Protein AF-0000000076895749 (afdb_homodimer)

Radius of gyration: 25.22 Å; Cα contacts (8 Å, |Δi|>4): 724; chains: 2; bounding box: 83×53×66 Å

Foldseek 3Di:
DDDANAFEEEAEDAFQADDDPCSLVRLLVVLVCQQVPDADDPPPDDQDDGGQVSGAKYKYWYQSHWFFPDDLVVLVVCVVVVVQVVRCVRTSVVVVCVVCPSNNQKDFDDDDDFFFDFPDAPDPHHDDPDPPVPDDRGHNRTGMIMGHPFKDWDDKAWDPDRRHRGTHIDTDIDGDDDHPPVVVCCVVVVVVVPPVDDPPVPPD/DDDANAFEEEAEDAFQADDDPCSLVRLLVVLVCQQVPDADDPPPDDQDDGGQVSGAKYKYWYQSHWFFPDDLVVLVVCVVVVVQVVRCVRTSVVVVCVVCPSQNQKDFDDDDDFFFDAPDAPDPHHDDPDPPVPDDRGHNRTGMIMGHPFKAWDDKAWDPDRRHRGTHIDTDIDGDDDHPPVVVCCVVVVVVVVPVPDDPVPPD

pLDDT: mean 81.46, std 21.85, range [18.73, 98.38]

Solvent-accessible surface area (backbone atoms only — not comparable to full-atom values): 23006 Å² total; per-residue (Å²): 58,35,47,69,78,32,36,34,36,79,45,74,52,73,41,54,68,70,84,54,89,59,32,66,58,48,28,54,48,50,54,49,46,52,54,69,66,44,70,73,46,83,68,79,54,91,88,58,50,38,37,60,84,58,30,55,35,34,39,41,34,38,42,52,39,38,46,46,78,61,52,63,64,57,49,49,52,34,57,75,67,64,38,56,66,68,52,51,73,33,25,45,54,61,52,46,42,70,70,41,61,97,33,50,76,49,45,64,73,77,81,83,61,76,61,26,25,41,31,29,69,73,41,96,43,65,52,70,90,50,58,78,90,69,57,59,69,61,17,60,21,52,47,62,35,37,34,57,77,62,65,40,80,76,45,62,45,67,43,95,50,37,86,39,41,45,33,51,62,47,68,35,38,44,36,75,65,57,70,82,58,61,68,55,52,48,48,53,50,46,51,58,58,52,73,70,60,73,62,72,65,55,80,104,58,34,46,69,78,32,37,36,38,78,45,74,50,72,42,53,67,71,84,54,89,61,33,66,59,47,28,52,48,50,53,50,48,53,54,68,67,43,70,74,45,84,67,78,53,91,87,58,50,40,37,59,83,58,30,54,33,34,39,40,33,37,41,52,39,38,46,47,77,60,53,65,67,57,48,49,51,33,58,75,67,63,37,55,66,68,52,51,72,34,24,44,56,60,52,46,43,71,69,41,62,96,33,50,76,49,44,65,73,77,83,83,62,76,62,24,27,41,31,29,69,73,42,94,43,64,51,71,90,49,58,78,90,69,58,60,67,61,17,59,21,52,47,63,36,38,34,58,76,62,66,41,79,76,45,65,46,67,46,94,50,39,86,40,42,45,33,52,63,46,67,33,38,44,38,74,65,56,70,82,56,62,66,54,50,46,49,52,47,49,52,55,60,53,75,71,60,70,68,74,69,58,78,109

Nearest PDB structures (foldseek):
  7a0v-assembly1_E  TM=8.631E-01  e=3.212E-17  Homo sapiens
  7a17-assembly2_C  TM=8.693E-01  e=4.728E-17  Homo sapiens
  7a0v-assembly1_A  TM=8.551E-01  e=4.156E-17  Homo sapiens
  3nr8-assembly2_A  TM=8.646E-01  e=1.061E-14  Homo sapiens
  2xsw-assembly1_A  TM=8.739E-01  e=6.042E-14  Homo sapiens

Organism: Aegilops tauschii subsp. strangulata (NCBI:txid200361)

Structure (mmCIF, N/CA/C/O backbone):
data_AF-0000000076895749-model_v1
#
loop_
_entity.id
_entity.type
_entity.pdbx_description
1 polymer 'Inositol polyphosphate-related phosphatase domain-containing protein'
#
loop_
_atom_site.group_PDB
_atom_site.id
_atom_site.type_symbol
_atom_site.label_atom_id
_atom_site.label_alt_id
_atom_site.label_comp_id
_atom_site.label_asym_id
_atom_site.label_entity_id
_atom_site.label_seq_id
_atom_site.pdbx_PDB_ins_code
_atom_site.Cartn_x
_atom_site.Cartn_y
_atom_site.Cartn_z
_atom_site.occupancy
_atom_site.B_iso_or_equiv
_atom_site.auth_seq_id
_atom_site.auth_comp_id
_atom_site.auth_asym_id
_atom_site.auth_atom_id
_atom_site.pdbx_PDB_model_num
ATOM 1 N N . MET A 1 1 ? -11.359 1.984 9.148 1 59.28 1 MET A N 1
ATOM 2 C CA . MET A 1 1 ? -12.523 2.469 8.414 1 59.28 1 MET A CA 1
ATOM 3 C C . MET A 1 1 ? -13.789 1.749 8.867 1 59.28 1 MET A C 1
ATOM 5 O O . MET A 1 1 ? -13.773 0.541 9.109 1 59.28 1 MET A O 1
ATOM 9 N N . SER A 1 2 ? -14.836 2.488 9.211 1 58.91 2 SER A N 1
ATOM 10 C CA . SER A 1 2 ? -16.125 1.858 9.508 1 58.91 2 SER A CA 1
ATOM 11 C C . SER A 1 2 ? -17.125 2.1 8.391 1 58.91 2 SER A C 1
ATOM 13 O O . SER A 1 2 ? -17.312 3.234 7.945 1 58.91 2 SER A O 1
ATOM 15 N N . ILE A 1 3 ? -17.594 1.062 7.711 1 56.84 3 ILE A N 1
ATOM 16 C CA . ILE A 1 3 ? -18.688 1.093 6.762 1 56.84 3 ILE A CA 1
ATOM 17 C C . ILE A 1 3 ? -19.984 0.628 7.445 1 56.84 3 ILE A C 1
ATOM 19 O O . ILE A 1 3 ? -20.109 -0.549 7.785 1 56.84 3 ILE A O 1
ATOM 23 N N . TYR A 1 4 ? -20.828 1.596 7.68 1 63.53 4 TYR A N 1
ATOM 24 C CA . TYR A 1 4 ? -21.938 1.378 8.602 1 63.53 4 TYR A CA 1
ATOM 25 C C . TYR A 1 4 ? -21.422 0.914 9.961 1 63.53 4 TYR A C 1
ATOM 27 O O . TYR A 1 4 ? -20.688 1.634 10.633 1 63.53 4 TYR A O 1
ATOM 35 N N . GLN A 1 5 ? -21.828 -0.296 10.406 1 66.31 5 GLN A N 1
ATOM 36 C CA . GLN A 1 5 ? -21.422 -0.773 11.727 1 66.31 5 GLN A CA 1
ATOM 37 C C . GLN A 1 5 ? -20.344 -1.851 11.617 1 66.31 5 GLN A C 1
ATOM 39 O O . GLN A 1 5 ? -20.031 -2.516 12.609 1 66.31 5 GLN A O 1
ATOM 44 N N . THR A 1 6 ? -19.828 -1.848 10.344 1 76.88 6 THR A N 1
ATOM 45 C CA . THR A 1 6 ? -18.844 -2.9 10.172 1 76.88 6 THR A CA 1
ATOM 46 C C . THR A 1 6 ? -17.438 -2.303 10.016 1 76.88 6 THR A C 1
ATOM 48 O O . THR A 1 6 ? -17.172 -1.606 9.039 1 76.88 6 THR A O 1
ATOM 51 N N . PRO A 1 7 ? -16.516 -2.531 10.938 1 84.5 7 PRO A N 1
ATOM 52 C CA . PRO A 1 7 ? -15.18 -1.954 10.859 1 84.5 7 PRO A CA 1
ATOM 53 C C . PRO A 1 7 ? -14.273 -2.689 9.867 1 84.5 7 PRO A C 1
ATOM 55 O O . PRO A 1 7 ? -14.148 -3.914 9.938 1 84.5 7 PRO A O 1
ATOM 58 N N . PHE A 1 8 ? -13.703 -1.948 8.914 1 87.31 8 PHE A N 1
ATOM 59 C CA . PHE A 1 8 ? -12.734 -2.449 7.945 1 87.31 8 PHE A CA 1
ATOM 60 C C . PHE A 1 8 ? -11.344 -1.884 8.219 1 87.31 8 PHE A C 1
ATOM 62 O O . PHE A 1 8 ? -11.211 -0.749 8.68 1 87.31 8 PHE A O 1
ATOM 69 N N . CYS A 1 9 ? -10.352 -2.67 7.996 1 91.44 9 CYS A N 1
ATOM 70 C CA . CYS A 1 9 ? -8.969 -2.197 8.086 1 91.44 9 CYS A CA 1
ATOM 71 C C . CYS A 1 9 ? -8.195 -2.549 6.82 1 91.44 9 CYS A C 1
ATOM 73 O O . CYS A 1 9 ? -8.234 -3.689 6.359 1 91.44 9 CYS A O 1
ATOM 75 N N . PHE A 1 10 ? -7.625 -1.632 6.184 1 91.56 10 PHE A N 1
ATOM 76 C CA . PHE A 1 10 ? -6.754 -1.826 5.031 1 91.56 10 PHE A CA 1
ATOM 77 C C . PHE A 1 10 ? -5.309 -1.497 5.383 1 91.56 10 PHE A C 1
ATOM 79 O O . PHE A 1 10 ? -5.008 -0.385 5.82 1 91.56 10 PHE A O 1
ATOM 86 N N . VAL A 1 11 ? -4.516 -2.441 5.262 1 92.94 11 VAL A N 1
ATOM 87 C CA . VAL A 1 11 ? -3.111 -2.281 5.621 1 92.94 11 VAL A CA 1
ATOM 88 C C . VAL A 1 11 ? -2.242 -2.379 4.371 1 92.94 11 VAL A C 1
ATOM 90 O O . VAL A 1 11 ? -2.375 -3.324 3.586 1 92.94 11 VAL A O 1
ATOM 93 N N . CYS A 1 12 ? -1.462 -1.449 4.133 1 91.19 12 CYS A N 1
ATOM 94 C CA . CYS A 1 12 ? -0.469 -1.481 3.064 1 91.19 12 CYS A CA 1
ATOM 95 C C . CYS A 1 12 ? 0.944 -1.419 3.631 1 91.19 12 CYS A C 1
ATOM 97 O O . CYS A 1 12 ? 1.24 -0.578 4.48 1 91.19 12 CYS A O 1
ATOM 99 N N . CYS A 1 13 ? 1.749 -2.303 3.129 1 90.06 13 CYS A N 1
ATOM 100 C CA . CYS A 1 13 ? 3.098 -2.266 3.684 1 90.06 13 CYS A CA 1
ATOM 101 C C . CYS A 1 13 ? 4.129 -2.686 2.643 1 90.06 13 CYS A C 1
ATOM 103 O O . CYS A 1 13 ? 3.768 -3.193 1.578 1 90.06 13 CYS A O 1
ATOM 105 N N . HIS A 1 14 ? 5.262 -2.33 2.893 1 89.44 14 HIS A N 1
ATOM 106 C CA . HIS A 1 14 ? 6.477 -2.791 2.23 1 89.44 14 HIS A CA 1
ATOM 107 C C . HIS A 1 14 ? 7.414 -3.475 3.219 1 89.44 14 HIS A C 1
ATOM 109 O O . HIS A 1 14 ? 8.016 -2.814 4.07 1 89.44 14 HIS A O 1
ATOM 115 N N . LEU A 1 15 ? 7.543 -4.73 3.102 1 93.25 15 LEU A N 1
ATOM 116 C CA . LEU A 1 15 ? 8.328 -5.473 4.082 1 93.25 15 LEU A CA 1
ATOM 117 C C . LEU A 1 15 ? 9.789 -5.559 3.652 1 93.25 15 LEU A C 1
ATOM 119 O O . LEU A 1 15 ? 10.141 -5.145 2.545 1 93.25 15 LEU A O 1
ATOM 123 N N . THR A 1 16 ? 10.516 -6.039 4.5 1 91.25 16 THR A N 1
ATOM 124 C CA . THR A 1 16 ? 11.961 -6.156 4.293 1 91.25 16 THR A CA 1
ATOM 125 C C . THR A 1 16 ? 12.258 -6.824 2.953 1 91.25 16 THR A C 1
ATOM 127 O O . THR A 1 16 ? 11.695 -7.875 2.639 1 91.25 16 THR A O 1
ATOM 130 N N . SER A 1 17 ? 13.078 -6.223 2.23 1 90.94 17 SER A N 1
ATOM 131 C CA . SER A 1 17 ? 13.461 -6.742 0.922 1 90.94 17 SER A CA 1
ATOM 132 C C . SER A 1 17 ? 14.75 -7.551 1.005 1 90.94 17 SER A C 1
ATOM 134 O O . SER A 1 17 ? 15.383 -7.621 2.062 1 90.94 17 SER A O 1
ATOM 136 N N . GLY A 1 18 ? 15.031 -8.188 -0.154 1 90 18 GLY A N 1
ATOM 137 C CA . GLY A 1 18 ? 16.281 -8.914 -0.255 1 90 18 GLY A CA 1
ATOM 138 C C . GLY A 1 18 ? 16.125 -10.414 -0.116 1 90 18 GLY A C 1
ATOM 139 O O . GLY A 1 18 ? 15.047 -10.898 0.245 1 90 18 GLY A O 1
ATOM 140 N N . GLU A 1 19 ? 17.219 -11.133 -0.396 1 91.69 19 GLU A N 1
ATOM 141 C CA . GLU A 1 19 ? 17.156 -12.586 -0.442 1 91.69 19 GLU A CA 1
ATOM 142 C C . GLU A 1 19 ? 18.156 -13.211 0.534 1 91.69 19 GLU A C 1
ATOM 144 O O . GLU A 1 19 ? 18.359 -14.422 0.523 1 91.69 19 GLU A O 1
ATOM 149 N N . LYS A 1 20 ? 18.719 -12.359 1.329 1 90.5 20 LYS A N 1
ATOM 150 C CA . LYS A 1 20 ? 19.703 -12.867 2.279 1 90.5 20 LYS A CA 1
ATOM 151 C C . LYS A 1 20 ? 19.047 -13.75 3.34 1 90.5 20 LYS A C 1
ATOM 153 O O . LYS A 1 20 ? 17.844 -13.633 3.592 1 90.5 20 LYS A O 1
ATOM 158 N N . ASP A 1 21 ? 20 -14.469 3.93 1 89.44 21 ASP A N 1
ATOM 159 C CA . ASP A 1 21 ? 19.531 -15.305 5.035 1 89.44 21 ASP A CA 1
ATOM 160 C C . ASP A 1 21 ? 18.953 -14.453 6.164 1 89.44 21 ASP A C 1
ATOM 162 O O . ASP A 1 21 ? 19.516 -13.406 6.504 1 89.44 21 ASP A O 1
ATOM 166 N N . GLY A 1 22 ? 17.906 -14.805 6.676 1 93.88 22 GLY A N 1
ATOM 167 C CA . GLY A 1 22 ? 17.312 -14.07 7.781 1 93.88 22 GLY A CA 1
ATOM 168 C C . GLY A 1 22 ? 16.219 -13.109 7.344 1 93.88 22 GLY A C 1
ATOM 169 O O . GLY A 1 22 ? 15.43 -12.641 8.164 1 93.88 22 GLY A O 1
ATOM 170 N N . ASN A 1 23 ? 16.281 -12.797 6.082 1 95.06 23 ASN A N 1
ATOM 171 C CA . ASN A 1 23 ? 15.289 -11.844 5.609 1 95.06 23 ASN A CA 1
ATOM 172 C C . ASN A 1 23 ? 13.867 -12.359 5.812 1 95.06 23 ASN A C 1
ATOM 174 O O . ASN A 1 23 ? 12.945 -11.578 6.07 1 95.06 23 ASN A O 1
ATOM 178 N N . LEU A 1 24 ? 13.703 -13.648 5.684 1 95.81 24 LEU A N 1
ATOM 179 C CA . LEU A 1 24 ? 12.398 -14.234 5.945 1 95.81 24 LEU A CA 1
ATOM 180 C C . LEU A 1 24 ? 11.953 -13.953 7.375 1 95.81 24 LEU A C 1
ATOM 182 O O . LEU A 1 24 ? 10.82 -13.523 7.605 1 95.81 24 LEU A O 1
ATOM 186 N N . THR A 1 25 ? 12.844 -14.164 8.258 1 95.62 25 THR A N 1
ATOM 187 C CA . THR A 1 25 ? 12.547 -13.922 9.664 1 95.62 25 THR A CA 1
ATOM 188 C C . THR A 1 25 ? 12.234 -12.445 9.906 1 95.62 25 THR A C 1
ATOM 190 O O . THR A 1 25 ? 11.32 -12.117 10.664 1 95.62 25 THR A O 1
ATOM 193 N N . LYS A 1 26 ? 12.984 -11.633 9.273 1 94.62 26 LYS A N 1
ATOM 194 C CA . LYS A 1 26 ? 12.758 -10.203 9.406 1 94.62 26 LYS A CA 1
ATOM 195 C C . LYS A 1 26 ? 11.398 -9.797 8.836 1 94.62 26 LYS A C 1
ATOM 197 O O . LYS A 1 26 ? 10.703 -8.969 9.422 1 94.62 26 LYS A O 1
ATOM 202 N N . ARG A 1 27 ? 11.039 -10.352 7.758 1 95.06 27 ARG A N 1
ATOM 203 C CA . ARG A 1 27 ? 9.727 -10.086 7.164 1 95.06 27 ARG A CA 1
ATOM 204 C C . ARG A 1 27 ? 8.602 -10.484 8.117 1 95.06 27 ARG A C 1
ATOM 206 O O . ARG A 1 27 ? 7.648 -9.734 8.305 1 95.06 27 ARG A O 1
ATOM 213 N N . ASN A 1 28 ? 8.758 -11.664 8.68 1 95.69 28 ASN A N 1
ATOM 214 C CA . ASN A 1 28 ? 7.766 -12.109 9.656 1 95.69 28 ASN A CA 1
ATOM 215 C C . ASN A 1 28 ? 7.719 -11.18 10.867 1 95.69 28 ASN A C 1
ATOM 217 O O . ASN A 1 28 ? 6.645 -10.867 11.375 1 95.69 28 ASN A O 1
ATOM 221 N N . ALA A 1 29 ? 8.852 -10.75 11.258 1 94.19 29 ALA A N 1
ATOM 222 C CA . ALA A 1 29 ? 8.93 -9.828 12.391 1 94.19 29 ALA A CA 1
ATOM 223 C C . ALA A 1 29 ? 8.266 -8.492 12.055 1 94.19 29 ALA A C 1
ATOM 225 O O . ALA A 1 29 ? 7.602 -7.895 12.898 1 94.19 29 ALA A O 1
ATOM 226 N N . ASP A 1 30 ? 8.523 -8.055 10.867 1 92.75 30 ASP A N 1
ATOM 227 C CA . ASP A 1 30 ? 7.863 -6.836 10.414 1 92.75 30 ASP A CA 1
ATOM 228 C C . ASP A 1 30 ? 6.348 -6.957 10.539 1 92.75 30 ASP A C 1
ATOM 230 O O . ASP A 1 30 ? 5.684 -6.055 11.047 1 92.75 30 ASP A O 1
ATOM 234 N N . VAL A 1 31 ? 5.82 -8.047 10.086 1 94.19 31 VAL A N 1
ATOM 235 C CA . VAL A 1 31 ? 4.383 -8.289 10.109 1 94.19 31 VAL A CA 1
ATOM 236 C C . VAL A 1 31 ? 3.881 -8.258 11.555 1 94.19 31 VAL A C 1
ATOM 238 O O . VAL A 1 31 ? 2.9 -7.574 11.859 1 94.19 31 VAL A O 1
ATOM 241 N N . GLU A 1 32 ? 4.543 -8.906 12.383 1 93.56 32 GLU A N 1
ATOM 242 C CA . GLU A 1 32 ? 4.145 -8.984 13.781 1 93.56 32 GLU A CA 1
ATOM 243 C C . GLU A 1 32 ? 4.176 -7.609 14.438 1 93.56 32 GLU A C 1
ATOM 245 O O . GLU A 1 32 ? 3.285 -7.273 15.227 1 93.56 32 GLU A O 1
ATOM 250 N N . GLU A 1 33 ? 5.199 -6.926 14.117 1 90.31 33 GLU A N 1
ATOM 251 C CA . GLU A 1 33 ? 5.332 -5.594 14.695 1 90.31 33 GLU A CA 1
ATOM 252 C C . GLU A 1 33 ? 4.207 -4.676 14.227 1 90.31 33 GLU A C 1
ATOM 254 O O . GLU A 1 33 ? 3.646 -3.912 15.016 1 90.31 33 GLU A O 1
ATOM 259 N N . ILE A 1 34 ? 3.908 -4.719 13.016 1 90.56 34 ILE A N 1
ATOM 260 C CA . ILE A 1 34 ? 2.828 -3.906 12.461 1 90.56 34 ILE A CA 1
ATOM 261 C C . ILE A 1 34 ? 1.51 -4.266 13.148 1 90.56 34 ILE A C 1
ATOM 263 O O . ILE A 1 34 ? 0.757 -3.385 13.562 1 90.56 34 ILE A O 1
ATOM 267 N N . LEU A 1 35 ? 1.277 -5.492 13.312 1 90.5 35 LEU A N 1
ATOM 268 C CA . LEU A 1 35 ? 0.045 -5.961 13.93 1 90.5 35 LEU A CA 1
ATOM 269 C C . LEU A 1 35 ? -0.03 -5.523 15.391 1 90.5 35 LEU A C 1
ATOM 271 O O . LEU A 1 35 ? -1.1 -5.145 15.875 1 90.5 35 LEU A O 1
ATOM 275 N N . ARG A 1 36 ? 1.031 -5.504 15.984 1 87.62 36 ARG A N 1
ATOM 276 C CA . ARG A 1 36 ? 1.069 -5.254 17.422 1 87.62 36 ARG A CA 1
ATOM 277 C C . ARG A 1 36 ? 1.073 -3.76 17.719 1 87.62 36 ARG A C 1
ATOM 279 O O . ARG A 1 36 ? 0.421 -3.307 18.672 1 87.62 36 ARG A O 1
ATOM 286 N N . ARG A 1 37 ? 1.758 -2.957 16.922 1 85.06 37 ARG A N 1
ATOM 287 C CA . ARG A 1 37 ? 2.078 -1.592 17.328 1 85.06 37 ARG A CA 1
ATOM 288 C C . ARG A 1 37 ? 1.14 -0.589 16.672 1 85.06 37 ARG A C 1
ATOM 290 O O . ARG A 1 37 ? 1.079 0.573 17.078 1 85.06 37 ARG A O 1
ATOM 297 N N . THR A 1 38 ? 0.469 -0.967 15.758 1 82.62 38 THR A N 1
ATOM 298 C CA . THR A 1 38 ? -0.428 -0.019 15.109 1 82.62 38 THR A CA 1
ATOM 299 C C . THR A 1 38 ? -1.65 0.257 15.977 1 82.62 38 THR A C 1
ATOM 301 O O . THR A 1 38 ? -2.369 -0.669 16.359 1 82.62 38 THR A O 1
ATOM 304 N N . ILE A 1 39 ? -1.792 1.596 16.266 1 79.5 39 ILE A N 1
ATOM 305 C CA . ILE A 1 39 ? -2.934 2.033 17.062 1 79.5 39 ILE A CA 1
ATOM 306 C C . ILE A 1 39 ? -3.707 3.111 16.297 1 79.5 39 ILE A C 1
ATOM 308 O O . ILE A 1 39 ? -3.125 4.105 15.859 1 79.5 39 ILE A O 1
ATOM 312 N N . PHE A 1 40 ? -4.977 3.047 16.016 1 75.81 40 PHE A N 1
ATOM 313 C CA . PHE A 1 40 ? -5.785 3.98 15.242 1 75.81 40 PHE A CA 1
ATOM 314 C C . PHE A 1 40 ? -6.406 5.043 16.141 1 75.81 40 PHE A C 1
ATOM 316 O O . PHE A 1 40 ? -6.43 6.223 15.789 1 75.81 40 PHE A O 1
ATOM 323 N N . ASN A 1 41 ? -7.332 4.773 17.047 1 66 41 ASN A N 1
ATOM 324 C CA . ASN A 1 41 ? -7.988 5.754 17.906 1 66 41 ASN A CA 1
ATOM 325 C C . ASN A 1 41 ? -7.512 5.637 19.344 1 66 41 ASN A C 1
ATOM 327 O O . ASN A 1 41 ? -7.844 4.672 20.031 1 66 41 ASN A O 1
ATOM 331 N N . PRO A 1 42 ? -6.535 6.574 19.594 1 55.09 42 PRO A N 1
ATOM 332 C CA . PRO A 1 42 ? -6.129 6.434 21 1 55.09 42 PRO A CA 1
ATOM 333 C C . PRO A 1 42 ? -7.234 6.828 21.969 1 55.09 42 PRO A C 1
ATOM 335 O O . PRO A 1 42 ? -7.195 6.441 23.141 1 55.09 42 PRO A O 1
ATOM 338 N N . VAL A 1 43 ? -8.055 7.77 21.469 1 52.38 43 VAL A N 1
ATOM 339 C CA . VAL A 1 43 ? -9.07 8.164 22.438 1 52.38 43 VAL A CA 1
ATOM 340 C C . VAL A 1 43 ? -10.141 7.086 22.547 1 52.38 43 VAL A C 1
ATOM 342 O O . VAL A 1 43 ? -10.641 6.602 21.531 1 52.38 43 VAL A O 1
ATOM 345 N N . HIS A 1 44 ? -9.938 6.387 23.5 1 48.91 44 HIS A N 1
ATOM 346 C CA . HIS A 1 44 ? -10.773 5.246 23.875 1 48.91 44 HIS A CA 1
ATOM 347 C C . HIS A 1 44 ? -12.25 5.555 23.672 1 48.91 44 HIS A C 1
ATOM 349 O O . HIS A 1 44 ? -12.914 6.07 24.578 1 48.91 44 HIS A O 1
ATOM 355 N N . ARG A 1 45 ? -12.648 6.141 22.469 1 50.19 45 ARG A N 1
ATOM 356 C CA . ARG A 1 45 ? -14.109 6.133 22.406 1 50.19 45 ARG A CA 1
ATOM 357 C C . ARG A 1 45 ? -14.648 4.707 22.406 1 50.19 45 ARG A C 1
ATOM 359 O O . ARG A 1 45 ? -14.047 3.809 21.812 1 50.19 45 ARG A O 1
ATOM 366 N N . VAL A 1 46 ? -15.5 4.363 23.141 1 53.97 46 VAL A N 1
ATOM 367 C CA . VAL A 1 46 ? -16.219 3.121 23.375 1 53.97 46 VAL A CA 1
ATOM 368 C C . VAL A 1 46 ? -16.672 2.523 22.047 1 53.97 46 VAL A C 1
ATOM 370 O O . VAL A 1 46 ? -17.219 3.23 21.203 1 53.97 46 VAL A O 1
ATOM 373 N N . SER A 1 47 ? -15.859 1.425 21.5 1 63.66 47 SER A N 1
ATOM 374 C CA . SER A 1 47 ? -16.328 0.483 20.484 1 63.66 47 SER A CA 1
ATOM 375 C C . SER A 1 47 ? -15.555 0.661 19.172 1 63.66 47 SER A C 1
ATOM 377 O O . SER A 1 47 ? -15.805 -0.049 18.203 1 63.66 47 SER A O 1
ATOM 379 N N . MET A 1 48 ? -14.633 1.587 19.297 1 70.25 48 MET A N 1
ATOM 380 C CA . MET A 1 48 ? -13.906 1.718 18.047 1 70.25 48 MET A CA 1
ATOM 381 C C . MET A 1 48 ? -12.664 0.834 18.031 1 70.25 48 MET A C 1
ATOM 383 O O . MET A 1 48 ? -12.016 0.66 19.062 1 70.25 48 MET A O 1
ATOM 387 N N . PRO A 1 49 ? -12.367 0.282 16.906 1 76.44 49 PRO A N 1
ATOM 388 C CA . PRO A 1 49 ? -11.18 -0.566 16.828 1 76.44 49 PRO A CA 1
ATOM 389 C C . PRO A 1 49 ? -9.898 0.182 17.188 1 76.44 49 PRO A C 1
ATOM 391 O O . PRO A 1 49 ? -9.68 1.303 16.719 1 76.44 49 PRO A O 1
ATOM 394 N N . LYS A 1 50 ? -9.125 -0.436 18.141 1 80.31 50 LYS A N 1
ATOM 395 C CA . LYS A 1 50 ? -7.859 0.149 18.562 1 80.31 50 LYS A CA 1
ATOM 396 C C . LYS A 1 50 ? -6.699 -0.375 17.734 1 80.31 50 LYS A C 1
ATOM 398 O O . LYS A 1 50 ? -5.844 0.398 17.297 1 80.31 50 LYS A O 1
ATOM 403 N N . GLY A 1 51 ? -6.75 -1.65 17.562 1 86.88 51 GLY A N 1
ATOM 404 C CA . GLY A 1 51 ? -5.703 -2.279 16.766 1 86.88 51 GLY A CA 1
ATOM 405 C C . GLY A 1 51 ? -6.219 -2.902 15.484 1 86.88 51 GLY A C 1
ATOM 406 O O . GLY A 1 51 ? -7.43 -2.941 15.25 1 86.88 51 GLY A O 1
ATOM 407 N N . ILE A 1 52 ? -5.324 -3.414 14.711 1 89.56 52 ILE A N 1
ATOM 408 C CA . ILE A 1 52 ? -5.668 -3.959 13.406 1 89.56 52 ILE A CA 1
ATOM 409 C C . ILE A 1 52 ? -6.637 -5.129 13.57 1 89.56 52 ILE A C 1
ATOM 411 O O . ILE A 1 52 ? -7.699 -5.156 12.945 1 89.56 52 ILE A O 1
ATOM 415 N N . HIS A 1 53 ? -6.379 -5.98 14.555 1 91.31 53 HIS A N 1
ATOM 416 C CA . HIS A 1 53 ? -7.168 -7.199 14.703 1 91.31 53 HIS A CA 1
ATOM 417 C C . HIS A 1 53 ? -8.492 -6.91 15.398 1 91.31 53 HIS A C 1
ATOM 419 O O . HIS A 1 53 ? -9.336 -7.801 15.539 1 91.31 53 HIS A O 1
ATOM 425 N N . ASP A 1 54 ? -8.711 -5.68 15.758 1 88.62 54 ASP A N 1
ATOM 426 C CA . ASP A 1 54 ? -9.992 -5.277 16.328 1 88.62 54 ASP A CA 1
ATOM 427 C C . ASP A 1 54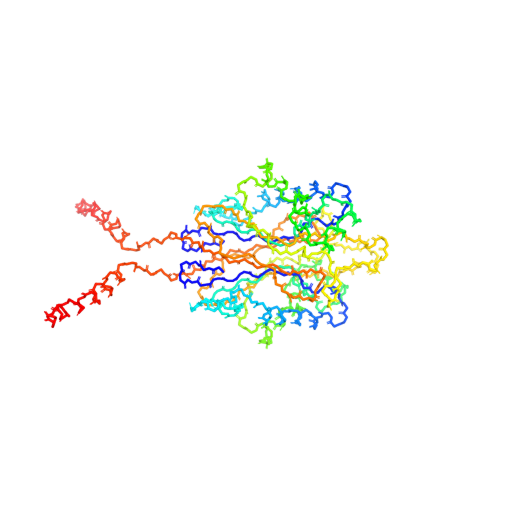 ? -11.023 -5 15.227 1 88.62 54 ASP A C 1
ATOM 429 O O . ASP A 1 54 ? -12.203 -4.797 15.516 1 88.62 54 ASP A O 1
ATOM 433 N N . HIS A 1 55 ? -10.617 -5.039 14.055 1 89.38 55 HIS A N 1
ATOM 434 C CA . HIS A 1 55 ? -11.531 -4.844 12.938 1 89.38 55 HIS A CA 1
ATOM 435 C C . HIS A 1 55 ? -12.125 -6.172 12.469 1 89.38 55 HIS A C 1
ATOM 437 O O . HIS A 1 55 ? -11.477 -7.215 12.562 1 89.38 55 HIS A O 1
ATOM 443 N N . GLU A 1 56 ? -13.32 -6.109 11.984 1 88 56 GLU A N 1
ATOM 444 C CA . GLU A 1 56 ? -14.031 -7.316 11.562 1 88 56 GLU A CA 1
ATOM 445 C C . GLU A 1 56 ? -13.477 -7.844 10.242 1 88 56 GLU A C 1
ATOM 447 O O . GLU A 1 56 ? -13.414 -9.055 10.031 1 88 56 GLU A O 1
ATOM 452 N N . LYS A 1 57 ? -13.203 -6.977 9.352 1 91.19 57 LYS A N 1
ATOM 453 C CA . LYS A 1 57 ? -12.703 -7.332 8.023 1 91.19 57 LYS A CA 1
ATOM 454 C C . LYS A 1 57 ? -11.406 -6.59 7.715 1 91.19 57 LYS A C 1
ATOM 456 O O . LYS A 1 57 ? -11.359 -5.359 7.773 1 91.19 57 LYS A O 1
ATOM 461 N N . ILE A 1 58 ? -10.391 -7.34 7.41 1 94.19 58 ILE A N 1
ATOM 462 C CA . ILE A 1 58 ? -9.078 -6.746 7.191 1 94.19 58 ILE A CA 1
ATOM 463 C C . ILE A 1 58 ? -8.531 -7.184 5.836 1 94.19 58 ILE A C 1
ATOM 465 O O . ILE A 1 58 ? -8.625 -8.359 5.469 1 94.19 58 ILE A O 1
ATOM 469 N N . ILE A 1 59 ? -8.047 -6.266 5.078 1 94.38 59 ILE A N 1
ATOM 470 C CA . ILE A 1 59 ? -7.328 -6.535 3.836 1 94.38 59 ILE A CA 1
ATOM 471 C C . ILE A 1 59 ? -5.891 -6.039 3.957 1 94.38 59 ILE A C 1
ATOM 473 O O . ILE A 1 59 ? -5.652 -4.887 4.324 1 94.38 59 ILE A O 1
ATOM 477 N N . TRP A 1 60 ? -4.996 -6.922 3.773 1 95.5 60 TRP A N 1
ATOM 478 C CA . TRP A 1 60 ? -3.566 -6.637 3.82 1 95.5 60 TRP A CA 1
ATOM 479 C C . TRP A 1 60 ? -2.938 -6.781 2.438 1 95.5 60 TRP A C 1
ATOM 481 O O . TRP A 1 60 ? -3.045 -7.84 1.81 1 95.5 60 TRP A O 1
ATOM 491 N N . PHE A 1 61 ? -2.365 -5.727 1.91 1 94.19 61 PHE A N 1
ATOM 492 C CA . PHE A 1 61 ? -1.797 -5.836 0.572 1 94.19 61 PHE A CA 1
ATOM 493 C C . PHE A 1 61 ? -0.569 -4.941 0.43 1 94.19 61 PHE A C 1
ATOM 495 O O . PHE A 1 61 ? -0.354 -4.039 1.242 1 94.19 61 PHE A O 1
ATOM 502 N N . GLY A 1 62 ? 0.258 -5.277 -0.549 1 94.5 62 GLY A N 1
ATOM 503 C CA . GLY A 1 62 ? 1.475 -4.531 -0.817 1 94.5 62 GLY A CA 1
ATOM 504 C C . GLY A 1 62 ? 2.617 -5.402 -1.305 1 94.5 62 GLY A C 1
ATOM 505 O O . GLY A 1 62 ? 2.391 -6.496 -1.821 1 94.5 62 GLY A O 1
ATOM 506 N N . ASP A 1 63 ? 3.787 -4.801 -1.238 1 94.38 63 ASP A N 1
ATOM 507 C CA . ASP A 1 63 ? 5.016 -5.535 -1.525 1 94.38 63 ASP A CA 1
ATOM 508 C C . ASP A 1 63 ? 5.5 -6.297 -0.294 1 94.38 63 ASP A C 1
ATOM 510 O O . ASP A 1 63 ? 6.25 -5.754 0.522 1 94.38 63 ASP A O 1
ATOM 514 N N . LEU A 1 64 ? 5.133 -7.555 -0.281 1 96.56 64 LEU A N 1
ATOM 515 C CA . LEU A 1 64 ? 5.418 -8.32 0.926 1 96.56 64 LEU A CA 1
ATOM 516 C C . LEU A 1 64 ? 6.781 -9 0.835 1 96.56 64 LEU A C 1
ATOM 518 O O . LEU A 1 64 ? 7.324 -9.453 1.847 1 96.56 64 LEU A O 1
ATOM 522 N N . ASN A 1 65 ? 7.32 -9.172 -0.271 1 96.62 65 ASN A N 1
ATOM 523 C CA . ASN A 1 65 ? 8.719 -9.484 -0.549 1 96.62 65 ASN A CA 1
ATOM 524 C C . ASN A 1 65 ? 9.055 -10.922 -0.158 1 96.62 65 ASN A C 1
ATOM 526 O O . ASN A 1 65 ? 10.234 -11.273 -0.03 1 96.62 65 ASN A O 1
ATOM 530 N N . TYR A 1 66 ? 8.07 -11.719 0.061 1 97.69 66 TYR A N 1
ATOM 531 C CA . TYR A 1 66 ? 8.398 -13.125 0.279 1 97.69 66 TYR A CA 1
ATOM 532 C C . TYR A 1 66 ? 8.945 -13.758 -0.994 1 97.69 66 TYR A C 1
ATOM 534 O O . TYR A 1 66 ? 8.484 -13.453 -2.096 1 97.69 66 TYR A O 1
ATOM 542 N N . ARG A 1 67 ? 9.867 -14.719 -0.768 1 97.94 67 ARG A N 1
ATOM 543 C CA . ARG A 1 67 ? 10.617 -15.258 -1.899 1 97.94 67 ARG A CA 1
ATOM 544 C C . ARG A 1 67 ? 10.289 -16.734 -2.119 1 97.94 67 ARG A C 1
ATOM 546 O O . ARG A 1 67 ? 9.422 -17.281 -1.442 1 97.94 67 ARG A O 1
ATOM 553 N N . ILE A 1 68 ? 10.875 -17.234 -3.17 1 97.56 68 ILE A N 1
ATOM 554 C CA . ILE A 1 68 ? 10.758 -18.656 -3.479 1 97.56 68 ILE A CA 1
ATOM 555 C C . ILE A 1 68 ? 11.992 -19.406 -2.99 1 97.56 68 ILE A C 1
ATOM 557 O O . ILE A 1 68 ? 13.125 -18.984 -3.256 1 97.56 68 ILE A O 1
ATOM 561 N N . ASN A 1 69 ? 11.727 -20.484 -2.309 1 96.56 69 ASN A N 1
ATOM 562 C CA . ASN A 1 69 ? 12.82 -21.266 -1.741 1 96.56 69 ASN A CA 1
ATOM 563 C C . ASN A 1 69 ? 13.414 -22.219 -2.768 1 96.56 69 ASN A C 1
ATOM 565 O O . ASN A 1 69 ? 13.406 -23.438 -2.568 1 96.56 69 ASN A O 1
ATOM 569 N N . LEU A 1 70 ? 13.93 -21.766 -3.83 1 96.94 70 LEU A N 1
ATOM 570 C CA . LEU A 1 70 ? 14.656 -22.469 -4.887 1 96.94 70 LEU A CA 1
ATOM 571 C C . LEU A 1 70 ? 15.867 -21.656 -5.344 1 96.94 70 LEU A C 1
ATOM 573 O O . LEU A 1 70 ? 15.945 -20.453 -5.094 1 96.94 70 LEU A O 1
ATOM 577 N N . SER A 1 71 ? 16.797 -22.328 -5.93 1 94.62 71 SER A N 1
ATOM 578 C CA . SER A 1 71 ? 17.953 -21.625 -6.492 1 94.62 71 SER A CA 1
ATOM 579 C C . SER A 1 71 ? 17.531 -20.75 -7.668 1 94.62 71 SER A C 1
ATOM 581 O O . SER A 1 71 ? 16.453 -20.906 -8.227 1 94.62 71 SER A O 1
ATOM 583 N N . TYR A 1 72 ? 18.422 -19.766 -7.945 1 94.12 72 TYR A N 1
ATOM 584 C CA . TYR A 1 72 ? 18.219 -18.891 -9.094 1 94.12 72 TYR A CA 1
ATOM 585 C C . TYR A 1 72 ? 18 -19.703 -10.367 1 94.12 72 TYR A C 1
ATOM 587 O O . TYR A 1 72 ? 17.047 -19.453 -11.109 1 94.12 72 TYR A O 1
ATOM 595 N N . GLU A 1 73 ? 18.828 -20.719 -10.586 1 94.25 73 GLU A N 1
ATOM 596 C CA . GLU A 1 73 ? 18.781 -21.547 -11.789 1 94.25 73 GLU A CA 1
ATOM 597 C C . GLU A 1 73 ? 17.5 -22.359 -11.852 1 94.25 73 GLU A C 1
ATOM 599 O O . GLU A 1 73 ? 16.828 -22.406 -12.891 1 94.25 73 GLU A O 1
ATOM 604 N N . ARG A 1 74 ? 17.172 -22.969 -10.812 1 96.88 74 ARG A N 1
ATOM 605 C CA . ARG A 1 74 ? 15.977 -23.797 -10.781 1 96.88 74 ARG A CA 1
ATOM 606 C C . ARG A 1 74 ? 14.719 -22.953 -10.977 1 96.88 74 ARG A C 1
ATOM 608 O O . ARG A 1 74 ? 13.781 -23.375 -11.656 1 96.88 74 ARG A O 1
ATOM 615 N N . THR A 1 75 ? 14.688 -21.812 -10.367 1 96.88 75 THR A N 1
ATOM 616 C CA . THR A 1 75 ? 13.562 -20.891 -10.516 1 96.88 75 THR A CA 1
ATOM 617 C C . THR A 1 75 ? 13.344 -20.531 -11.977 1 96.88 75 THR A C 1
ATOM 619 O O . THR A 1 75 ? 12.234 -20.641 -12.492 1 96.88 75 THR A O 1
ATOM 622 N N . HIS A 1 76 ? 14.406 -20.219 -12.594 1 95.69 76 HIS A N 1
ATOM 623 C CA . HIS A 1 76 ? 14.305 -19.812 -13.992 1 95.69 76 HIS A CA 1
ATOM 624 C C . HIS A 1 76 ? 13.945 -21 -14.883 1 95.69 76 HIS A C 1
ATOM 626 O O . HIS A 1 76 ? 13.242 -20.844 -15.883 1 95.69 76 HIS A O 1
ATOM 632 N N . GLU A 1 77 ? 14.469 -22.078 -14.57 1 97 77 GLU A N 1
ATOM 633 C CA . GLU A 1 77 ? 14.102 -23.297 -15.305 1 97 77 GLU A CA 1
ATOM 634 C C . GLU A 1 77 ? 12.594 -23.531 -15.25 1 97 77 GLU A C 1
ATOM 636 O O . GLU A 1 77 ? 11.961 -23.766 -16.281 1 97 77 GLU A O 1
ATOM 641 N N . LEU A 1 78 ? 12.055 -23.469 -14.086 1 97.56 78 LEU A N 1
ATOM 642 C CA . LEU A 1 78 ? 10.625 -23.719 -13.914 1 97.56 78 LEU A CA 1
ATOM 643 C C . LEU A 1 78 ? 9.797 -22.641 -14.617 1 97.56 78 LEU A C 1
ATOM 645 O O . LEU A 1 78 ? 8.742 -22.938 -15.18 1 97.56 78 LEU A O 1
ATOM 649 N N . ILE A 1 79 ? 10.234 -21.406 -14.516 1 96.94 79 ILE A N 1
ATOM 650 C CA . ILE A 1 79 ? 9.555 -20.297 -15.195 1 96.94 79 ILE A CA 1
ATOM 651 C C . ILE A 1 79 ? 9.539 -20.562 -16.703 1 96.94 79 ILE A C 1
ATOM 653 O O . ILE A 1 79 ? 8.508 -20.391 -17.359 1 96.94 79 ILE A O 1
ATOM 657 N N . SER A 1 80 ? 10.672 -20.969 -17.219 1 96.38 80 SER A N 1
ATOM 658 C CA . SER A 1 80 ? 10.773 -21.203 -18.656 1 96.38 80 SER A CA 1
ATOM 659 C C . SER A 1 80 ? 9.836 -22.328 -19.094 1 96.38 80 SER A C 1
ATOM 661 O O . SER A 1 80 ? 9.344 -22.312 -20.234 1 96.38 80 SER A O 1
ATOM 663 N N . ARG A 1 81 ? 9.547 -23.172 -18.266 1 97.56 81 ARG A N 1
ATOM 664 C CA . ARG A 1 81 ? 8.656 -24.281 -18.562 1 97.56 81 ARG A CA 1
ATOM 665 C C . ARG A 1 81 ? 7.223 -23.969 -18.141 1 97.56 81 ARG A C 1
ATOM 667 O O . ARG A 1 81 ? 6.328 -24.812 -18.281 1 97.56 81 ARG A O 1
ATOM 674 N N . GLN A 1 82 ? 7.047 -22.875 -17.516 1 97.12 82 GLN A N 1
ATOM 675 C CA . GLN A 1 82 ? 5.75 -22.406 -17.031 1 97.12 82 GLN A CA 1
ATOM 676 C C . GLN A 1 82 ? 5.16 -23.375 -16.016 1 97.12 82 GLN A C 1
ATOM 678 O O . GLN A 1 82 ? 3.965 -23.688 -16.062 1 97.12 82 GLN A O 1
ATOM 683 N N . GLU A 1 83 ? 6.012 -23.953 -15.273 1 97.5 83 GLU A N 1
ATOM 684 C CA . GLU A 1 83 ? 5.605 -24.828 -14.18 1 97.5 83 GLU A CA 1
ATOM 685 C C . GLU A 1 83 ? 5.301 -24.031 -12.922 1 97.5 83 GLU A C 1
ATOM 687 O O . GLU A 1 83 ? 5.984 -24.172 -11.906 1 97.5 83 GLU A O 1
ATOM 692 N N . TRP A 1 84 ? 4.281 -23.375 -12.906 1 97 84 TRP A N 1
ATOM 693 C CA . TRP A 1 84 ? 3.93 -22.375 -11.891 1 97 84 TRP A CA 1
ATOM 694 C C . TRP A 1 84 ? 3.574 -23.062 -10.57 1 97 84 TRP A C 1
ATOM 696 O O . TRP A 1 84 ? 3.941 -22.578 -9.5 1 97 84 TRP A O 1
ATOM 706 N N . ASP A 1 85 ? 2.859 -24.156 -10.672 1 96.88 85 ASP A N 1
ATOM 707 C CA . ASP A 1 85 ? 2.461 -24.859 -9.453 1 96.88 85 ASP A CA 1
ATOM 708 C C . ASP A 1 85 ? 3.68 -25.344 -8.672 1 96.88 85 ASP A C 1
ATOM 710 O O . ASP A 1 85 ? 3.748 -25.188 -7.453 1 96.88 85 ASP A O 1
ATOM 714 N N . LEU A 1 86 ? 4.543 -25.906 -9.438 1 97.19 86 LEU A N 1
ATOM 715 C CA . LEU A 1 86 ? 5.762 -26.391 -8.797 1 97.19 86 LEU A CA 1
ATOM 716 C C . LEU A 1 86 ? 6.566 -25.25 -8.211 1 97.19 86 LEU A C 1
ATOM 718 O O . LEU A 1 86 ? 7.133 -25.375 -7.121 1 97.19 86 LEU A O 1
ATOM 722 N N . LEU A 1 87 ? 6.613 -24.219 -8.938 1 97.81 87 LEU A N 1
ATOM 723 C CA . LEU A 1 87 ? 7.281 -23.016 -8.453 1 97.81 87 LEU A CA 1
ATOM 724 C C . LEU A 1 87 ? 6.633 -22.516 -7.168 1 97.81 87 LEU A C 1
ATOM 726 O O . LEU A 1 87 ? 7.32 -22.266 -6.18 1 97.81 87 LEU A O 1
ATOM 730 N N . PHE A 1 88 ? 5.312 -22.469 -7.176 1 98 88 PHE A N 1
ATOM 731 C CA . PHE A 1 88 ? 4.559 -21.906 -6.062 1 98 88 PHE A CA 1
ATOM 732 C C . PHE A 1 88 ? 4.621 -22.828 -4.848 1 98 88 PHE A C 1
ATOM 734 O O . PHE A 1 88 ? 4.48 -22.375 -3.711 1 98 88 PHE A O 1
ATOM 741 N N . ASP A 1 89 ? 4.82 -24.016 -5.02 1 97.75 89 ASP A N 1
ATOM 742 C CA . ASP A 1 89 ? 4.957 -24.953 -3.91 1 97.75 89 ASP A CA 1
ATOM 743 C C . ASP A 1 89 ? 6.137 -24.594 -3.018 1 97.75 89 ASP A C 1
ATOM 745 O O . ASP A 1 89 ? 6.223 -25.031 -1.872 1 97.75 89 ASP A O 1
ATOM 749 N N . ASN A 1 90 ? 6.973 -23.781 -3.533 1 98.06 90 ASN A N 1
ATOM 750 C CA . ASN A 1 90 ? 8.164 -23.406 -2.783 1 98.06 90 ASN A CA 1
ATOM 751 C C . ASN A 1 90 ? 8.109 -21.953 -2.342 1 98.06 90 ASN A C 1
ATOM 753 O O . ASN A 1 90 ? 9.125 -21.391 -1.925 1 98.06 90 ASN A O 1
ATOM 757 N N . ASP A 1 91 ? 6.996 -21.406 -2.367 1 98 91 ASP A N 1
ATOM 758 C CA . ASP A 1 91 ? 6.789 -20.016 -1.974 1 98 91 ASP A CA 1
ATOM 759 C C . ASP A 1 91 ? 6.809 -19.875 -0.455 1 98 91 ASP A C 1
ATOM 761 O O . ASP A 1 91 ? 6.109 -20.594 0.256 1 98 91 ASP A O 1
ATOM 765 N N . GLN A 1 92 ? 7.582 -18.953 -0.011 1 97.5 92 GLN A N 1
ATOM 766 C CA . GLN A 1 92 ? 7.777 -18.734 1.419 1 97.5 92 GLN A CA 1
ATOM 767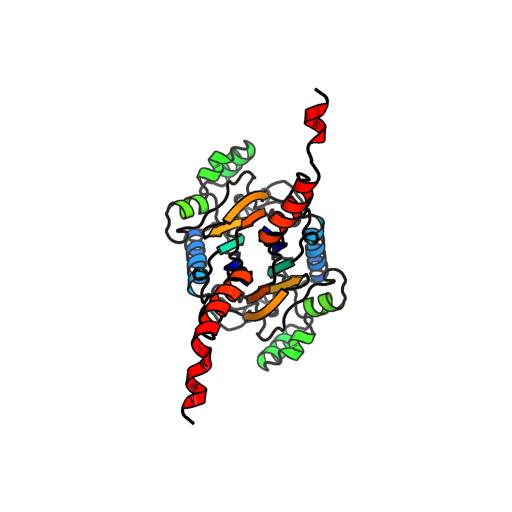 C C . GLN A 1 92 ? 6.465 -18.344 2.1 1 97.5 92 GLN A C 1
ATOM 769 O O . GLN A 1 92 ? 6.168 -18.828 3.197 1 97.5 92 GLN A O 1
ATOM 774 N N . LEU A 1 93 ? 5.727 -17.422 1.506 1 97.75 93 LEU A N 1
ATOM 775 C CA . LEU A 1 93 ? 4.5 -16.953 2.15 1 97.75 93 LEU A CA 1
ATOM 776 C C . LEU A 1 93 ? 3.475 -18.078 2.234 1 97.75 93 LEU A C 1
ATOM 778 O O . LEU A 1 93 ? 2.752 -18.203 3.227 1 97.75 93 LEU A O 1
ATOM 782 N N . LYS A 1 94 ? 3.373 -18.859 1.162 1 97.06 94 LYS A N 1
ATOM 783 C CA . LYS A 1 94 ? 2.512 -20.031 1.213 1 97.06 94 LYS A CA 1
ATOM 784 C C . LYS A 1 94 ? 2.828 -20.891 2.434 1 97.06 94 LYS A C 1
ATOM 786 O O . LYS A 1 94 ? 1.921 -21.312 3.16 1 97.06 94 LYS A O 1
ATOM 791 N N . TRP A 1 95 ? 4.082 -21.078 2.623 1 96.56 95 TRP A N 1
ATOM 792 C CA . TRP A 1 95 ? 4.512 -21.891 3.752 1 96.56 95 TRP A CA 1
ATOM 793 C C . TRP A 1 95 ? 4.152 -21.219 5.074 1 96.56 95 TRP A C 1
ATOM 795 O O . TRP A 1 95 ? 3.678 -21.891 6.004 1 96.56 95 TRP A O 1
ATOM 805 N N . GLU A 1 96 ? 4.391 -19.969 5.168 1 96.5 96 GLU A N 1
ATOM 806 C CA . GLU A 1 96 ? 4.098 -19.234 6.402 1 96.5 96 GLU A CA 1
ATOM 807 C C . GLU A 1 96 ? 2.604 -19.266 6.711 1 96.5 96 GLU A C 1
ATOM 809 O O . GLU A 1 96 ? 2.203 -19.375 7.871 1 96.5 96 GLU A O 1
ATOM 814 N N . LEU A 1 97 ? 1.804 -19.094 5.707 1 95.94 97 LEU A N 1
ATOM 815 C CA . LEU A 1 97 ? 0.355 -19.125 5.875 1 95.94 97 LEU A CA 1
ATOM 816 C C . LEU A 1 97 ? -0.099 -20.484 6.398 1 95.94 97 LEU A C 1
ATOM 818 O O . LEU A 1 97 ? -1.023 -20.562 7.207 1 95.94 97 LEU A O 1
ATOM 822 N N . MET A 1 98 ? 0.493 -21.5 5.977 1 94.25 98 MET A N 1
ATOM 823 C CA . MET A 1 98 ? 0.12 -22.859 6.359 1 94.25 98 MET A CA 1
ATOM 824 C C . MET A 1 98 ? 0.532 -23.156 7.797 1 94.25 98 MET A C 1
ATOM 826 O O . MET A 1 98 ? -0.126 -23.938 8.484 1 94.25 98 MET A O 1
ATOM 830 N N . LYS A 1 99 ? 1.517 -22.578 8.273 1 92.38 99 LYS A N 1
ATOM 831 C CA . LYS A 1 99 ? 2.029 -22.812 9.625 1 92.38 99 LYS A CA 1
ATOM 832 C C . LYS A 1 99 ? 1.113 -22.188 10.672 1 92.38 99 LYS A C 1
ATOM 834 O O . LYS A 1 99 ? 1.13 -22.609 11.836 1 92.38 99 LYS A O 1
ATOM 839 N N . GLY A 1 100 ? 0.226 -21.156 10.398 1 82.5 100 GLY A N 1
ATOM 840 C CA . GLY A 1 100 ? -0.758 -20.531 11.266 1 82.5 100 GLY A CA 1
ATOM 841 C C . GLY A 1 100 ? -0.149 -19.547 12.25 1 82.5 100 GLY A C 1
ATOM 842 O O . GLY A 1 100 ? -0.846 -19.016 13.117 1 82.5 100 GLY A O 1
ATOM 843 N N . ARG A 1 101 ? 1.108 -19.359 12.445 1 89.25 101 ARG A N 1
ATOM 844 C CA . ARG A 1 101 ? 1.773 -18.453 13.375 1 89.25 101 ARG A CA 1
ATOM 845 C C . ARG A 1 101 ? 1.472 -17 13.023 1 89.25 101 ARG A C 1
ATOM 847 O O . ARG A 1 101 ? 0.316 -16.578 13.07 1 89.25 101 ARG A O 1
ATOM 854 N N . THR A 1 102 ? 2.221 -16.219 12.531 1 87.56 102 THR A N 1
ATOM 855 C CA . THR A 1 102 ? 2.107 -14.812 12.172 1 87.56 102 THR A CA 1
ATOM 856 C C . THR A 1 102 ? 0.877 -14.57 11.305 1 87.56 102 THR A C 1
ATOM 858 O O . THR A 1 102 ? 0.217 -13.539 11.43 1 87.56 102 THR A O 1
ATOM 861 N N . PHE A 1 103 ? 0.512 -15.57 10.586 1 91.88 103 PHE A N 1
ATOM 862 C CA . PHE A 1 103 ? -0.538 -15.391 9.594 1 91.88 103 PHE A CA 1
ATOM 863 C C . PHE A 1 103 ? -1.744 -16.266 9.914 1 91.88 103 PHE A C 1
ATOM 865 O O . PHE A 1 103 ? -2.469 -16.688 9.008 1 91.88 103 PHE A O 1
ATOM 872 N N . ASP A 1 104 ? -1.868 -16.562 11.164 1 92.25 104 ASP A N 1
ATOM 873 C CA . ASP A 1 104 ? -3.027 -17.359 11.555 1 92.25 104 ASP A CA 1
ATOM 874 C C . ASP A 1 104 ? -4.328 -16.641 11.211 1 92.25 104 ASP A C 1
ATOM 876 O O . ASP A 1 104 ? -4.52 -15.477 11.578 1 92.25 104 ASP A O 1
ATOM 880 N N . GLY A 1 105 ? -5.168 -17.359 10.445 1 93.31 105 GLY A N 1
ATOM 881 C CA . GLY A 1 105 ? -6.473 -16.828 10.094 1 93.31 105 GLY A CA 1
ATOM 882 C C . GLY A 1 105 ? -6.465 -16.031 8.805 1 93.31 105 GLY A C 1
ATOM 883 O O . GLY A 1 105 ? -7.523 -15.656 8.289 1 93.31 105 GLY A O 1
ATOM 884 N N . TRP A 1 106 ? -5.312 -15.719 8.352 1 96.06 106 TRP A N 1
ATOM 885 C CA . TRP A 1 106 ? -5.203 -14.984 7.094 1 96.06 106 TRP A CA 1
ATOM 886 C C . TRP A 1 106 ? -5.41 -15.914 5.902 1 96.06 106 TRP A C 1
ATOM 888 O O . TRP A 1 106 ? -4.992 -17.078 5.93 1 96.06 106 TRP A O 1
ATOM 898 N N . ILE A 1 107 ? -6.031 -15.336 4.855 1 96 107 ILE A N 1
ATOM 899 C CA . ILE A 1 107 ? -6.336 -16.125 3.672 1 96 107 ILE A CA 1
ATOM 900 C C . ILE A 1 107 ? -5.828 -15.422 2.422 1 96 107 ILE A C 1
ATOM 902 O O . ILE A 1 107 ? -5.973 -14.203 2.293 1 96 107 ILE A O 1
ATOM 906 N N . GLU A 1 108 ? -5.273 -16.141 1.554 1 96.88 108 GLU A N 1
ATOM 907 C CA . GLU A 1 108 ? -4.93 -15.648 0.221 1 96.88 108 GLU A CA 1
ATOM 908 C C . GLU A 1 108 ? -5.66 -16.438 -0.861 1 96.88 108 GLU A C 1
ATOM 910 O O . GLU A 1 108 ? -5.816 -17.656 -0.75 1 96.88 108 GLU A O 1
ATOM 915 N N . GLY A 1 109 ? -6.113 -15.727 -1.896 1 95.31 109 GLY A N 1
ATOM 916 C CA . GLY A 1 109 ? -6.738 -16.391 -3.027 1 95.31 109 GLY A CA 1
ATOM 917 C C . GLY A 1 109 ? -5.762 -17.234 -3.834 1 95.31 109 GLY A C 1
ATOM 918 O O . GLY A 1 109 ? -4.551 -17.156 -3.629 1 95.31 109 GLY A O 1
ATOM 919 N N . VAL A 1 110 ? -6.355 -17.969 -4.723 1 95.81 110 VAL A N 1
ATOM 920 C CA . VAL A 1 110 ? -5.539 -18.812 -5.59 1 95.81 110 VAL A CA 1
ATOM 921 C C . VAL A 1 110 ? -4.691 -17.938 -6.512 1 95.81 110 VAL A C 1
ATOM 923 O O . VAL A 1 110 ? -5.211 -17.031 -7.176 1 95.81 110 VAL A O 1
ATOM 926 N N . ILE A 1 111 ? -3.432 -18.156 -6.48 1 96.19 111 ILE A N 1
ATOM 927 C CA . ILE A 1 111 ? -2.516 -17.453 -7.367 1 96.19 111 ILE A CA 1
ATOM 928 C C . ILE A 1 111 ? -2.471 -18.141 -8.727 1 96.19 111 ILE A C 1
ATOM 930 O O . ILE A 1 111 ? -2.031 -19.297 -8.828 1 96.19 111 ILE A O 1
ATOM 934 N N . SER A 1 112 ? -2.939 -17.438 -9.781 1 94.75 112 SER A N 1
ATOM 935 C CA . SER A 1 112 ? -2.99 -18.016 -11.125 1 94.75 112 SER A CA 1
ATOM 936 C C . SER A 1 112 ? -2.182 -17.172 -12.117 1 94.75 112 SER A C 1
ATOM 938 O O . SER A 1 112 ? -2.453 -17.188 -13.312 1 94.75 112 SER A O 1
ATOM 940 N N . PHE A 1 113 ? -1.369 -16.406 -11.672 1 95.94 113 PHE A N 1
ATOM 941 C CA . PHE A 1 113 ? -0.51 -15.547 -12.469 1 95.94 113 PHE A CA 1
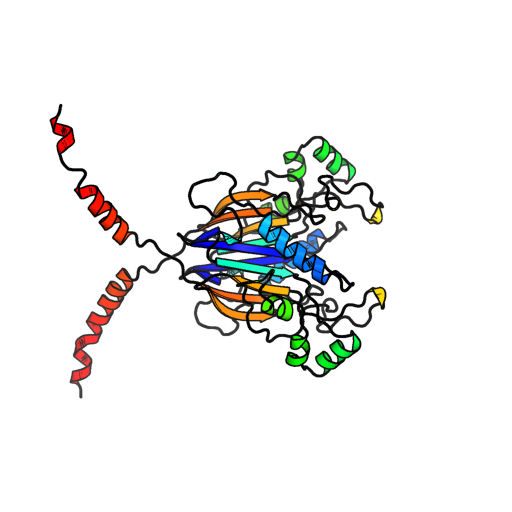ATOM 942 C C . PHE A 1 113 ? 0.958 -15.781 -12.125 1 95.94 113 PHE A C 1
ATOM 944 O O . PHE A 1 113 ? 1.281 -16.234 -11.031 1 95.94 113 PHE A O 1
ATOM 951 N N . PRO A 1 114 ? 1.863 -15.422 -13.031 1 97 114 PRO A N 1
ATOM 952 C CA . PRO A 1 114 ? 3.293 -15.617 -12.781 1 97 114 PRO A CA 1
ATOM 953 C C . PRO A 1 114 ? 3.838 -14.672 -11.711 1 97 114 PRO A C 1
ATOM 955 O O . PRO A 1 114 ? 3.133 -13.758 -11.266 1 97 114 PRO A O 1
ATOM 958 N N . PRO A 1 115 ? 5.066 -14.93 -11.312 1 97.69 115 PRO A N 1
ATOM 959 C CA . PRO A 1 115 ? 5.691 -14.039 -10.328 1 97.69 115 PRO A CA 1
ATOM 960 C C . PRO A 1 115 ? 5.598 -12.562 -10.727 1 97.69 115 PRO A C 1
ATOM 962 O O . PRO A 1 115 ? 5.625 -12.234 -11.914 1 97.69 115 PRO A O 1
ATOM 965 N N . THR A 1 116 ? 5.566 -11.742 -9.742 1 97.5 116 THR A N 1
ATOM 966 C CA . THR A 1 116 ? 5.309 -10.32 -9.984 1 97.5 116 THR A CA 1
ATOM 967 C C . THR A 1 116 ? 6.609 -9.531 -9.969 1 97.5 116 THR A C 1
ATOM 969 O O . THR A 1 116 ? 6.617 -8.328 -10.258 1 97.5 116 THR A O 1
ATOM 972 N N . TYR A 1 117 ? 7.602 -10.156 -9.602 1 96.06 117 TYR A N 1
ATOM 973 C CA . TYR A 1 117 ? 8.906 -9.539 -9.422 1 96.06 117 TYR A CA 1
ATOM 974 C C . TYR A 1 117 ? 10.023 -10.508 -9.789 1 96.06 117 TYR A C 1
ATOM 976 O O . TYR A 1 117 ? 9.914 -11.711 -9.555 1 96.06 117 TYR A O 1
ATOM 984 N N . LYS A 1 118 ? 11.062 -10.094 -10.266 1 94.94 118 LYS A N 1
ATOM 985 C CA . LYS A 1 118 ? 11.586 -8.812 -10.727 1 94.94 118 LYS A CA 1
ATOM 986 C C . LYS A 1 118 ? 11.648 -8.766 -12.25 1 94.94 118 LYS A C 1
ATOM 988 O O . LYS A 1 118 ? 12.289 -9.609 -12.883 1 94.94 118 LYS A O 1
ATOM 993 N N . TYR A 1 119 ? 11.07 -7.734 -12.805 1 93.69 119 TYR A N 1
ATOM 994 C CA . TYR A 1 119 ? 11.047 -7.562 -14.258 1 93.69 119 TYR A CA 1
ATOM 995 C C . TYR A 1 119 ? 12.031 -6.492 -14.695 1 93.69 119 TYR A C 1
ATOM 997 O O . TYR A 1 119 ? 12.406 -5.617 -13.906 1 93.69 119 TYR A O 1
ATOM 1005 N N . GLU A 1 120 ? 12.422 -6.68 -15.945 1 90.5 120 GLU A N 1
ATOM 1006 C CA . GLU A 1 120 ? 13.086 -5.551 -16.594 1 90.5 120 GLU A CA 1
ATOM 1007 C C . GLU A 1 120 ? 12.109 -4.41 -16.844 1 90.5 120 GLU A C 1
ATOM 1009 O O . GLU A 1 120 ? 10.961 -4.645 -17.234 1 90.5 120 GLU A O 1
ATOM 1014 N N . PHE A 1 121 ? 12.594 -3.195 -16.641 1 84.44 121 PHE A N 1
ATOM 1015 C CA . PHE A 1 121 ? 11.734 -2.037 -16.859 1 84.44 121 PHE A CA 1
ATOM 1016 C C . PHE A 1 121 ? 11.172 -2.033 -18.281 1 84.44 121 PHE A C 1
ATOM 1018 O O . PHE A 1 121 ? 11.898 -2.305 -19.234 1 84.44 121 PHE A O 1
ATOM 1025 N N . ASN A 1 122 ? 9.883 -1.771 -18.359 1 85.56 122 ASN A N 1
ATOM 1026 C CA . ASN A 1 122 ? 9.188 -1.663 -19.641 1 85.56 122 ASN A CA 1
ATOM 1027 C C . ASN A 1 122 ? 9.344 -2.934 -20.469 1 85.56 122 ASN A C 1
ATOM 1029 O O . ASN A 1 122 ? 9.562 -2.867 -21.672 1 85.56 122 ASN A O 1
ATOM 1033 N N . SER A 1 123 ? 9.406 -4.078 -19.828 1 89.25 123 SER A N 1
ATOM 1034 C CA . SER A 1 123 ? 9.602 -5.375 -20.469 1 89.25 123 SER A CA 1
ATOM 1035 C C . SER A 1 123 ? 8.75 -6.453 -19.797 1 89.25 123 SER A C 1
ATOM 1037 O O . SER A 1 123 ? 8.367 -6.324 -18.641 1 89.25 123 SER A O 1
ATOM 1039 N N . ASP A 1 124 ? 8.477 -7.441 -20.594 1 90.94 124 ASP A N 1
ATOM 1040 C CA . ASP A 1 124 ? 7.75 -8.586 -20.062 1 90.94 124 ASP A CA 1
ATOM 1041 C C . ASP A 1 124 ? 8.703 -9.695 -19.625 1 90.94 124 ASP A C 1
ATOM 1043 O O . ASP A 1 124 ? 8.273 -10.781 -19.234 1 90.94 124 ASP A O 1
ATOM 1047 N N . LYS A 1 125 ? 9.945 -9.352 -19.641 1 92.44 125 LYS A N 1
ATOM 1048 C CA . LYS A 1 125 ? 10.953 -10.344 -19.266 1 92.44 125 LYS A CA 1
ATOM 1049 C C . LYS A 1 125 ? 11.453 -10.109 -17.844 1 92.44 125 LYS A C 1
ATOM 1051 O O . LYS A 1 125 ? 11.625 -8.969 -17.422 1 92.44 125 LYS A O 1
ATOM 1056 N N . TYR A 1 126 ? 11.656 -11.195 -17.25 1 94.56 126 TYR A N 1
ATOM 1057 C CA . TYR A 1 126 ? 12.289 -11.062 -15.945 1 94.56 126 TYR A CA 1
ATOM 1058 C C . TYR A 1 126 ? 13.727 -10.578 -16.094 1 94.56 126 TYR A C 1
ATOM 1060 O O . TYR A 1 126 ? 14.414 -10.922 -17.047 1 94.56 126 TYR A O 1
ATOM 1068 N N . ALA A 1 127 ? 14.195 -9.867 -15.102 1 89.56 127 ALA A N 1
ATOM 1069 C CA . ALA A 1 127 ? 15.531 -9.289 -15.125 1 89.56 127 ALA A CA 1
ATOM 1070 C C . ALA A 1 127 ? 16.594 -10.383 -15.047 1 89.56 127 ALA A C 1
ATOM 1072 O O . ALA A 1 127 ? 16.547 -11.242 -14.164 1 89.56 127 ALA A O 1
ATOM 1073 N N . GLY A 1 128 ? 17.422 -10.547 -16.016 1 80.75 128 GLY A N 1
ATOM 1074 C CA . GLY A 1 128 ? 18.438 -11.578 -16.047 1 80.75 128 GLY A CA 1
ATOM 1075 C C . GLY A 1 128 ? 19.812 -11.039 -16.391 1 80.75 128 GLY A C 1
ATOM 1076 O O . GLY A 1 128 ? 20.828 -11.68 -16.094 1 80.75 128 GLY A O 1
ATOM 1077 N N . ASP A 1 129 ? 19.844 -9.945 -17 1 73.19 129 ASP A N 1
ATOM 1078 C CA . ASP A 1 129 ? 21.125 -9.43 -17.484 1 73.19 129 ASP A CA 1
ATOM 1079 C C . ASP A 1 129 ? 21.734 -8.469 -16.469 1 73.19 129 ASP A C 1
ATOM 1081 O O . ASP A 1 129 ? 22.406 -7.5 -16.844 1 73.19 129 ASP A O 1
ATOM 1085 N N . GLU A 1 130 ? 21.562 -8.711 -15.328 1 76.38 130 GLU A N 1
ATOM 1086 C CA . GLU A 1 130 ? 22.125 -7.871 -14.281 1 76.38 130 GLU A CA 1
ATOM 1087 C C . GLU A 1 130 ? 23.359 -8.516 -13.664 1 76.38 130 GLU A C 1
ATOM 1089 O O . GLU A 1 130 ? 23.547 -9.734 -13.75 1 76.38 130 GLU A O 1
ATOM 1094 N N . PRO A 1 131 ? 24.234 -7.645 -13.18 1 79.88 131 PRO A N 1
ATOM 1095 C CA . PRO A 1 131 ? 25.344 -8.219 -12.406 1 79.88 131 PRO A CA 1
ATOM 1096 C C . PRO A 1 131 ? 24.859 -9.156 -11.297 1 79.88 131 PRO A C 1
ATOM 1098 O O . PRO A 1 131 ? 23.734 -9 -10.789 1 79.88 131 PRO A O 1
ATOM 1101 N N . ILE A 1 132 ? 25.719 -10.102 -11.07 1 76.56 132 ILE A N 1
ATOM 1102 C CA . ILE A 1 132 ? 25.375 -11.141 -10.109 1 76.56 132 ILE A CA 1
ATOM 1103 C C . ILE A 1 132 ? 24.938 -10.5 -8.789 1 76.56 132 ILE A C 1
ATOM 1105 O O . ILE A 1 132 ? 24 -10.961 -8.156 1 76.56 132 ILE A O 1
ATOM 1109 N N . SER A 1 133 ? 25.5 -9.383 -8.461 1 76.06 133 SER A N 1
ATOM 1110 C CA . SER A 1 133 ? 25.219 -8.719 -7.199 1 76.06 133 SER A CA 1
ATOM 1111 C C . SER A 1 133 ? 23.828 -8.102 -7.203 1 76.06 133 SER A C 1
ATOM 1113 O O . SER A 1 133 ? 23.219 -7.895 -6.148 1 76.06 133 SER A O 1
ATOM 1115 N N . ALA A 1 134 ? 23.312 -7.914 -8.344 1 77.81 134 ALA A N 1
ATOM 1116 C CA . ALA A 1 134 ? 22.031 -7.227 -8.477 1 77.81 134 ALA A CA 1
ATOM 1117 C C . ALA A 1 134 ? 20.922 -8.195 -8.898 1 77.81 134 ALA A C 1
ATOM 1119 O O . ALA A 1 134 ? 19.75 -7.816 -9 1 77.81 134 ALA A O 1
ATOM 1120 N N . ARG A 1 135 ? 21.359 -9.469 -9.039 1 85.38 135 ARG A N 1
ATOM 1121 C CA . ARG A 1 135 ? 20.406 -10.469 -9.508 1 85.38 135 ARG A CA 1
ATOM 1122 C C . ARG A 1 135 ? 19.406 -10.836 -8.414 1 85.38 135 ARG A C 1
ATOM 1124 O O . ARG A 1 135 ? 19.781 -10.969 -7.246 1 85.38 135 ARG A O 1
ATOM 1131 N N . ARG A 1 136 ? 18.172 -10.852 -8.805 1 92.19 136 ARG A N 1
ATOM 1132 C CA . ARG A 1 136 ? 17.109 -11.266 -7.906 1 92.19 136 ARG A CA 1
ATOM 1133 C C . ARG A 1 136 ? 16.266 -12.383 -8.523 1 92.19 136 ARG A C 1
ATOM 1135 O O . ARG A 1 136 ? 15.992 -12.367 -9.727 1 92.19 136 ARG A O 1
ATOM 1142 N N . ARG A 1 137 ? 15.938 -13.422 -7.766 1 93.56 137 ARG A N 1
ATOM 1143 C CA . ARG A 1 137 ? 15.023 -14.461 -8.211 1 93.56 137 ARG A CA 1
ATOM 1144 C C . ARG A 1 137 ? 13.602 -13.93 -8.328 1 93.56 137 ARG A C 1
ATOM 1146 O O . ARG A 1 137 ? 13.102 -13.273 -7.41 1 93.56 137 ARG A O 1
ATOM 1153 N N . PRO A 1 138 ? 13.047 -14.25 -9.461 1 96.94 138 PRO A N 1
ATOM 1154 C CA . PRO A 1 138 ? 11.633 -13.883 -9.562 1 96.94 138 PRO A CA 1
ATOM 1155 C C . PRO A 1 138 ? 10.781 -14.516 -8.461 1 96.94 138 PRO A C 1
ATOM 1157 O O . PRO A 1 138 ? 11.047 -15.648 -8.047 1 96.94 138 PRO A O 1
ATOM 1160 N N . ALA A 1 139 ? 9.805 -13.734 -7.957 1 98.12 139 ALA A N 1
ATOM 1161 C CA . ALA A 1 139 ? 8.93 -14.211 -6.891 1 98.12 139 ALA A CA 1
ATOM 1162 C C . ALA A 1 139 ? 7.609 -13.445 -6.875 1 98.12 139 ALA A C 1
ATOM 1164 O O . ALA A 1 139 ? 7.48 -12.398 -7.523 1 98.12 139 ALA A O 1
ATOM 1165 N N . TRP A 1 140 ? 6.703 -14.039 -6.199 1 98.38 140 TRP A N 1
ATOM 1166 C CA . TRP A 1 140 ? 5.465 -13.312 -5.941 1 98.38 140 TRP A CA 1
ATOM 1167 C C . TRP A 1 140 ? 5.617 -12.391 -4.738 1 98.38 140 TRP A C 1
ATOM 1169 O O . TRP A 1 140 ? 5.344 -12.789 -3.604 1 98.38 140 TRP A O 1
ATOM 1179 N N . CYS A 1 141 ? 5.984 -11.148 -5.035 1 97.75 141 CYS A N 1
ATOM 1180 C CA . CYS A 1 141 ? 6.227 -10.195 -3.959 1 97.75 141 CYS A CA 1
ATOM 1181 C C . CYS A 1 141 ? 4.973 -9.383 -3.654 1 97.75 141 CYS A C 1
ATOM 1183 O O . CYS A 1 141 ? 4.738 -9 -2.506 1 97.75 141 CYS A O 1
ATOM 1185 N N . ASP A 1 142 ? 4.227 -9.008 -4.598 1 96.19 142 ASP A N 1
ATOM 1186 C CA . ASP A 1 142 ? 2.992 -8.242 -4.457 1 96.19 142 ASP A CA 1
ATOM 1187 C C . ASP A 1 142 ? 1.803 -9.156 -4.18 1 96.19 142 ASP A C 1
ATOM 1189 O O . ASP A 1 142 ? 1.433 -9.977 -5.02 1 96.19 142 ASP A O 1
ATOM 1193 N N . ARG A 1 143 ? 1.291 -9.039 -3.016 1 97.25 143 ARG A N 1
ATOM 1194 C CA . ARG A 1 143 ? 0.276 -9.984 -2.562 1 97.25 143 ARG A CA 1
ATOM 1195 C C . ARG A 1 143 ? -0.876 -9.266 -1.871 1 97.25 143 ARG A C 1
ATOM 1197 O O . ARG A 1 143 ? -0.709 -8.148 -1.381 1 97.25 143 ARG A O 1
ATOM 1204 N N . ILE A 1 144 ? -2.047 -9.844 -1.898 1 96.5 144 ILE A N 1
ATOM 1205 C CA . ILE A 1 144 ? -3.221 -9.367 -1.176 1 96.5 144 ILE A CA 1
ATOM 1206 C C . ILE A 1 144 ? -3.777 -10.484 -0.301 1 96.5 144 ILE A C 1
ATOM 1208 O O . ILE A 1 144 ? -4.082 -11.578 -0.794 1 96.5 144 ILE A O 1
ATOM 1212 N N . LEU A 1 145 ? -3.869 -10.234 0.989 1 97.38 145 LEU A N 1
ATOM 1213 C CA . LEU A 1 145 ? -4.43 -11.156 1.97 1 97.38 145 LEU A CA 1
ATOM 1214 C C . LEU A 1 145 ? -5.699 -10.578 2.592 1 97.38 145 LEU A C 1
ATOM 1216 O O . LEU A 1 145 ? -5.887 -9.359 2.619 1 97.38 145 LEU A O 1
ATOM 1220 N N . SER A 1 146 ? -6.539 -11.453 3.02 1 96.06 146 SER A N 1
ATOM 1221 C CA . SER A 1 146 ? -7.738 -11.023 3.732 1 96.06 146 SER A CA 1
ATOM 1222 C C . SER A 1 146 ? -7.887 -11.758 5.059 1 96.06 146 SER A C 1
ATOM 1224 O O . SER A 1 146 ? -7.316 -12.836 5.242 1 96.06 146 SER A O 1
ATOM 1226 N N . TYR A 1 147 ? -8.523 -11.18 5.969 1 95.44 147 TYR A N 1
ATOM 1227 C CA . TYR A 1 147 ? -8.805 -11.719 7.293 1 95.44 147 TYR A CA 1
ATOM 1228 C C . TYR A 1 147 ? -10.211 -11.336 7.746 1 95.44 147 TYR A C 1
ATOM 1230 O O . TYR A 1 147 ? -10.609 -10.172 7.648 1 95.44 147 TYR A O 1
ATOM 1238 N N . GLY A 1 148 ? -10.945 -12.336 8.289 1 93 148 GLY A N 1
ATOM 1239 C CA . GLY A 1 148 ? -12.289 -12.086 8.789 1 93 148 GLY A CA 1
ATOM 1240 C C . GLY A 1 148 ? -13.352 -12.883 8.07 1 93 148 GLY A C 1
ATOM 1241 O O . GLY A 1 148 ? -13.094 -13.469 7.016 1 93 148 GLY A O 1
ATOM 1242 N N . LYS A 1 149 ? -14.562 -12.867 8.648 1 88.31 149 LYS A N 1
ATOM 1243 C CA . LYS A 1 149 ? -15.672 -13.609 8.07 1 88.31 149 LYS A CA 1
ATOM 1244 C C . LYS A 1 149 ? -16.484 -12.742 7.125 1 88.31 149 LYS A C 1
ATOM 1246 O O . LYS A 1 149 ? -16.531 -11.516 7.277 1 88.31 149 LYS A O 1
ATOM 1251 N N . GLY A 1 150 ? -17.125 -13.352 6.133 1 86.12 150 GLY A N 1
ATOM 1252 C CA . GLY A 1 150 ? -18.031 -12.648 5.238 1 86.12 150 GLY A CA 1
ATOM 1253 C C . GLY A 1 150 ? -17.312 -11.883 4.145 1 86.12 150 GLY A C 1
ATOM 1254 O O . GLY A 1 150 ? -17.797 -10.844 3.682 1 86.12 150 GLY A O 1
ATOM 1255 N N . ILE A 1 151 ? -16.125 -12.234 3.918 1 87.5 151 ILE A N 1
ATOM 1256 C CA . ILE A 1 151 ? -15.359 -11.688 2.799 1 87.5 151 ILE A CA 1
ATOM 1257 C C . ILE A 1 151 ? -15.219 -12.75 1.705 1 87.5 151 ILE A C 1
ATOM 1259 O O . ILE A 1 151 ? -14.75 -13.859 1.963 1 87.5 151 ILE A O 1
ATOM 1263 N N . ARG A 1 152 ? -15.727 -12.406 0.561 1 88.62 152 ARG A N 1
ATOM 1264 C CA . ARG A 1 152 ? -15.609 -13.328 -0.564 1 88.62 152 ARG A CA 1
ATOM 1265 C C . ARG A 1 152 ? -14.734 -12.75 -1.662 1 88.62 152 ARG A C 1
ATOM 1267 O O . ARG A 1 152 ? -14.953 -11.617 -2.105 1 88.62 152 ARG A O 1
ATOM 1274 N N . LEU A 1 153 ? -13.812 -13.508 -2.096 1 90.94 153 LEU A N 1
ATOM 1275 C CA . LEU A 1 153 ? -12.945 -13.102 -3.195 1 90.94 153 LEU A CA 1
ATOM 1276 C C . LEU A 1 153 ? -13.555 -13.484 -4.539 1 90.94 153 LEU A C 1
ATOM 1278 O O . LEU A 1 153 ? -13.82 -14.664 -4.789 1 90.94 153 LEU A O 1
ATOM 1282 N N . ASP A 1 154 ? -13.711 -12.508 -5.359 1 85.56 154 ASP A N 1
ATOM 1283 C CA . ASP A 1 154 ? -14.312 -12.758 -6.664 1 85.56 154 ASP A CA 1
ATOM 1284 C C . ASP A 1 154 ? -13.242 -12.93 -7.738 1 85.56 154 ASP A C 1
ATOM 1286 O O . ASP A 1 154 ? -13.414 -13.719 -8.672 1 85.56 154 ASP A O 1
ATOM 1290 N N . SER A 1 155 ? -12.266 -12.109 -7.641 1 88.44 155 SER A N 1
ATOM 1291 C CA . SER A 1 155 ? -11.18 -12.195 -8.617 1 88.44 155 SER A CA 1
ATOM 1292 C C . SER A 1 155 ? -9.844 -11.781 -8 1 88.44 155 SER A C 1
ATOM 1294 O O . SER A 1 155 ? -9.805 -10.945 -7.094 1 88.44 155 SER A O 1
ATOM 1296 N N . TYR A 1 156 ? -8.836 -12.375 -8.398 1 93.19 156 TYR A N 1
ATOM 1297 C CA . TYR A 1 156 ? -7.457 -12.117 -8.016 1 93.19 156 TYR A CA 1
ATOM 1298 C C . TYR A 1 156 ? -6.52 -12.273 -9.203 1 93.19 156 TYR A C 1
ATOM 1300 O O . TYR A 1 156 ? -6.301 -13.391 -9.688 1 93.19 156 TYR A O 1
ATOM 1308 N N . ARG A 1 157 ? -5.922 -11.062 -9.641 1 91 157 ARG A N 1
ATOM 1309 C CA . ARG A 1 157 ? -5.176 -11.109 -10.891 1 91 157 ARG A CA 1
ATOM 1310 C C . ARG A 1 157 ? -3.975 -10.172 -10.852 1 91 157 ARG A C 1
ATOM 1312 O O . ARG A 1 157 ? -3.924 -9.258 -10.016 1 91 157 ARG A O 1
ATOM 1319 N N . ARG A 1 158 ? -3.117 -10.5 -11.68 1 91.88 158 ARG A N 1
ATOM 1320 C CA . ARG A 1 158 ? -1.999 -9.594 -11.922 1 91.88 158 ARG A CA 1
ATOM 1321 C C . ARG A 1 158 ? -2.316 -8.625 -13.062 1 91.88 158 ARG A C 1
ATOM 1323 O O . ARG A 1 158 ? -2.881 -9.023 -14.078 1 91.88 158 ARG A O 1
ATOM 1330 N N . ALA A 1 159 ? -2.072 -7.332 -12.797 1 86 159 ALA A N 1
ATOM 1331 C CA . ALA A 1 159 ? -2.225 -6.34 -13.852 1 86 159 ALA A CA 1
ATOM 1332 C C . ALA A 1 159 ? -0.952 -6.23 -14.688 1 86 159 ALA A C 1
ATOM 1334 O O . ALA A 1 159 ? 0.158 -6.285 -14.156 1 86 159 ALA A O 1
ATOM 1335 N N . GLU A 1 160 ? -1.13 -6.023 -15.969 1 83.69 160 GLU A N 1
ATOM 1336 C CA . GLU A 1 160 ? 0.024 -6.012 -16.859 1 83.69 160 GLU A CA 1
ATOM 1337 C C . GLU A 1 160 ? 0.533 -4.59 -17.078 1 83.69 160 GLU A C 1
ATOM 1339 O O . GLU A 1 160 ? 0.577 -4.113 -18.219 1 83.69 160 GLU A O 1
ATOM 1344 N N . LEU A 1 161 ? 0.852 -3.996 -16 1 80.81 161 LEU A N 1
ATOM 1345 C CA . LEU A 1 161 ? 1.518 -2.699 -16.031 1 80.81 161 LEU A CA 1
ATOM 1346 C C . LEU A 1 161 ? 3.025 -2.857 -15.867 1 80.81 161 LEU A C 1
ATOM 1348 O O . LEU A 1 161 ? 3.488 -3.477 -14.906 1 80.81 161 LEU A O 1
ATOM 1352 N N . ASN A 1 162 ? 3.758 -2.309 -16.797 1 81.19 162 ASN A N 1
ATOM 1353 C CA . ASN A 1 162 ? 5.184 -2.621 -16.812 1 81.19 162 ASN A CA 1
ATOM 1354 C C . ASN A 1 162 ? 6.031 -1.387 -16.516 1 81.19 162 ASN A C 1
ATOM 1356 O O . ASN A 1 162 ? 7.176 -1.292 -16.969 1 81.19 162 ASN A O 1
ATOM 1360 N N . LEU A 1 163 ? 5.559 -0.499 -15.727 1 78 163 LEU A N 1
ATOM 1361 C CA . LEU A 1 163 ? 6.25 0.749 -15.414 1 78 163 LEU A CA 1
ATOM 1362 C C . LEU A 1 163 ? 7.328 0.528 -14.367 1 78 163 LEU A C 1
ATOM 1364 O O . LEU A 1 163 ? 8.211 1.373 -14.188 1 78 163 LEU A O 1
ATOM 1368 N N . SER A 1 164 ? 7.273 -0.515 -13.719 1 85.19 164 SER A N 1
ATOM 1369 C CA . SER A 1 164 ? 8.242 -0.829 -12.672 1 85.19 164 SER A CA 1
ATOM 1370 C C . SER A 1 164 ? 8.758 -2.258 -12.812 1 85.19 164 SER A C 1
ATOM 1372 O O . SER A 1 164 ? 8.43 -2.951 -13.773 1 85.19 164 SER A O 1
ATOM 1374 N N . ASP A 1 165 ? 9.641 -2.539 -11.898 1 91.25 165 ASP A N 1
ATOM 1375 C CA . ASP A 1 165 ? 10.156 -3.904 -11.914 1 91.25 165 ASP A CA 1
ATOM 1376 C C . ASP A 1 165 ? 9.195 -4.859 -11.203 1 91.25 165 ASP A C 1
ATOM 1378 O O . ASP A 1 165 ? 9.523 -6.027 -10.984 1 91.25 165 ASP A O 1
ATOM 1382 N N . HIS A 1 166 ? 8.094 -4.352 -10.852 1 93.12 166 HIS A N 1
ATOM 1383 C CA . HIS A 1 166 ? 7.004 -5.152 -10.289 1 93.12 166 HIS A CA 1
ATOM 1384 C C . HIS A 1 166 ? 5.801 -5.176 -11.227 1 93.12 166 HIS A C 1
ATOM 1386 O O . HIS A 1 166 ? 5.645 -4.281 -12.062 1 93.12 166 HIS A O 1
ATOM 1392 N N . ARG A 1 167 ? 5.039 -6.199 -11.102 1 93 167 ARG A N 1
ATOM 1393 C CA . ARG A 1 167 ? 3.701 -6.254 -11.68 1 93 167 ARG A CA 1
ATOM 1394 C C . ARG A 1 167 ? 2.633 -6.148 -10.594 1 93 167 ARG A C 1
ATOM 1396 O O . ARG A 1 167 ? 2.578 -6.98 -9.688 1 93 167 ARG A O 1
ATOM 1403 N N . PRO A 1 168 ? 1.822 -5.121 -10.773 1 91.69 168 PRO A N 1
ATOM 1404 C CA . PRO A 1 168 ? 0.79 -4.949 -9.742 1 91.69 168 PRO A CA 1
ATOM 1405 C C . PRO A 1 168 ? -0.244 -6.074 -9.758 1 91.69 168 PRO A C 1
ATOM 1407 O O . PRO A 1 168 ? -0.415 -6.75 -10.773 1 91.69 168 PRO A O 1
ATOM 1410 N N . VAL A 1 169 ? -0.856 -6.297 -8.594 1 94.06 169 VAL A N 1
ATOM 1411 C CA . VAL A 1 169 ? -1.937 -7.273 -8.492 1 94.06 169 VAL A CA 1
ATOM 1412 C C . VAL A 1 169 ? -3.23 -6.57 -8.086 1 94.06 169 VAL A C 1
ATOM 1414 O O . VAL A 1 169 ? -3.199 -5.5 -7.473 1 94.06 169 VAL A O 1
ATOM 1417 N N . CYS A 1 170 ? -4.34 -7.172 -8.477 1 90.75 170 CYS A N 1
ATOM 1418 C CA . CYS A 1 170 ? -5.668 -6.641 -8.203 1 90.75 170 CYS A CA 1
ATOM 1419 C C . CYS A 1 170 ? -6.598 -7.734 -7.688 1 90.75 170 CYS A C 1
ATOM 1421 O O . CYS A 1 170 ? -6.562 -8.867 -8.18 1 90.75 170 CYS A O 1
ATOM 1423 N N . ALA A 1 171 ? -7.352 -7.355 -6.719 1 92.25 171 ALA A N 1
ATOM 1424 C CA . ALA A 1 171 ? -8.352 -8.273 -6.191 1 92.25 171 ALA A CA 1
ATOM 1425 C C . ALA A 1 171 ? -9.719 -7.594 -6.086 1 92.25 171 ALA A C 1
ATOM 1427 O O . ALA A 1 171 ? -9.797 -6.398 -5.801 1 92.25 171 ALA A O 1
ATOM 1428 N N . VAL A 1 172 ? -10.695 -8.375 -6.367 1 87.56 172 VAL A N 1
ATOM 1429 C CA . VAL A 1 172 ? -12.07 -7.918 -6.188 1 87.56 172 VAL A CA 1
ATOM 1430 C C . VAL A 1 172 ? -12.75 -8.742 -5.098 1 87.56 172 VAL A C 1
ATOM 1432 O O . VAL A 1 172 ? -12.828 -9.969 -5.195 1 87.56 172 VAL A O 1
ATOM 1435 N N . TYR A 1 173 ? -13.211 -8.016 -4.09 1 87.75 173 TYR A N 1
ATOM 1436 C CA . TYR A 1 173 ? -13.891 -8.672 -2.979 1 87.75 173 TYR A CA 1
ATOM 1437 C C . TYR A 1 173 ? -15.359 -8.266 -2.916 1 87.75 173 TYR A C 1
ATOM 1439 O O . TYR A 1 173 ? -15.703 -7.125 -3.248 1 87.75 173 TYR A O 1
ATOM 1447 N N . MET A 1 174 ? -16.141 -9.234 -2.518 1 82.62 174 MET A N 1
ATOM 1448 C CA . MET A 1 174 ? -17.516 -8.961 -2.102 1 82.62 174 MET A CA 1
ATOM 1449 C C . MET A 1 174 ? -17.688 -9.188 -0.603 1 82.62 174 MET A C 1
ATOM 1451 O O . MET A 1 174 ? -17.297 -10.227 -0.08 1 82.62 174 MET A O 1
ATOM 1455 N N . THR A 1 175 ? -18.156 -8.133 0.069 1 82.31 175 THR A N 1
ATOM 1456 C CA . THR A 1 175 ? -18.281 -8.281 1.516 1 82.31 175 THR A CA 1
ATOM 1457 C C . THR A 1 175 ? -19.672 -7.875 1.986 1 82.31 175 THR A C 1
ATOM 1459 O O . THR A 1 175 ? -20.312 -7.008 1.388 1 82.31 175 THR A O 1
ATOM 1462 N N . GLU A 1 176 ? -20.094 -8.539 3.008 1 72.25 176 GLU A N 1
ATOM 1463 C CA . GLU A 1 176 ? -21.359 -8.242 3.666 1 72.25 176 GLU A CA 1
ATOM 1464 C C . GLU A 1 176 ? -21.172 -7.246 4.805 1 72.25 176 GLU A C 1
ATOM 1466 O O . GLU A 1 176 ? -20.156 -7.285 5.508 1 72.25 176 GLU A O 1
ATOM 1471 N N . VAL A 1 177 ? -22.031 -6.234 4.844 1 73.44 177 VAL A N 1
ATOM 1472 C CA . VAL A 1 177 ? -21.953 -5.285 5.949 1 73.44 177 VAL A CA 1
ATOM 1473 C C . VAL A 1 177 ? -23.266 -5.309 6.746 1 73.44 177 VAL A C 1
ATOM 1475 O O . VAL A 1 177 ? -24.312 -5.629 6.203 1 73.44 177 VAL A O 1
ATOM 1478 N N . GLU A 1 178 ? -23.109 -5.098 8.062 1 64.94 178 GLU A N 1
ATOM 1479 C CA . GLU A 1 178 ? -24.281 -5.043 8.938 1 64.94 178 GLU A CA 1
ATOM 1480 C C . GLU A 1 178 ? -25 -3.699 8.82 1 64.94 178 GLU A C 1
ATOM 1482 O O . GLU A 1 178 ? -24.359 -2.645 8.883 1 64.94 178 GLU A O 1
ATOM 1487 N N . VAL A 1 179 ? -26.219 -3.717 8.195 1 56.12 179 VAL A N 1
ATOM 1488 C CA . VAL A 1 179 ? -27 -2.498 8.086 1 56.12 179 VAL A CA 1
ATOM 1489 C C . VAL A 1 179 ? -28 -2.42 9.234 1 56.12 179 VAL A C 1
ATOM 1491 O O . VAL A 1 179 ? -28.672 -3.408 9.555 1 56.12 179 VAL A O 1
ATOM 1494 N N . LEU A 1 180 ? -27.781 -1.51 10.156 1 47.84 180 LEU A N 1
ATOM 1495 C CA . LEU A 1 180 ? -28.875 -1.302 11.117 1 47.84 180 LEU A CA 1
ATOM 1496 C C . LEU A 1 180 ? -30.125 -0.772 10.414 1 47.84 180 LEU A C 1
ATOM 1498 O O . LEU A 1 180 ? -30.062 0.233 9.703 1 47.84 180 LEU A O 1
ATOM 1502 N N . CYS A 1 181 ? -30.828 -1.679 9.906 1 44.97 181 CYS A N 1
ATOM 1503 C CA . CYS A 1 181 ? -32.125 -1.266 9.383 1 44.97 181 CYS A CA 1
ATOM 1504 C C . CYS A 1 181 ? -32.844 -0.337 10.359 1 44.97 181 CYS A C 1
ATOM 1506 O O . CYS A 1 181 ? -33 -0.666 11.539 1 44.97 181 CYS A O 1
ATOM 1508 N N . HIS A 1 182 ? -32.719 0.851 10.219 1 41.41 182 HIS A N 1
ATOM 1509 C CA . HIS A 1 182 ? -33.5 1.822 10.969 1 41.41 182 HIS A CA 1
ATOM 1510 C C . HIS A 1 182 ? -34.906 1.303 11.234 1 41.41 182 HIS A C 1
ATOM 1512 O O . HIS A 1 182 ? -35.562 1.782 12.148 1 41.41 182 HIS A O 1
ATOM 1518 N N . ARG A 1 183 ? -35.531 0.467 10.562 1 35.34 183 ARG A N 1
ATOM 1519 C CA . ARG A 1 183 ? -36.875 0.16 11.016 1 35.34 183 ARG A CA 1
ATOM 1520 C C . ARG A 1 183 ? -36.875 -0.5 12.391 1 35.34 183 ARG A C 1
ATOM 1522 O O . ARG A 1 183 ? -37.75 -0.232 13.227 1 35.34 183 ARG A O 1
ATOM 1529 N N . LYS A 1 184 ? -35.969 -1.42 12.703 1 36.47 184 LYS A N 1
ATOM 1530 C CA . LYS A 1 184 ? -36.125 -1.965 14.055 1 36.47 184 LYS A CA 1
ATOM 1531 C C . LYS A 1 184 ? -35.625 -0.98 15.102 1 36.47 184 LYS A C 1
ATOM 1533 O O . LYS A 1 184 ? -36 -1.059 16.266 1 36.47 184 LYS A O 1
ATOM 1538 N N . PHE A 1 185 ? -34.719 -0.034 14.938 1 32.09 185 PHE A N 1
ATOM 1539 C CA . PHE A 1 185 ? -34.562 0.936 16.016 1 32.09 185 PHE A CA 1
ATOM 1540 C C . PHE A 1 185 ? -35.781 1.827 16.156 1 32.09 185 PHE A C 1
ATOM 1542 O O . PHE A 1 185 ? -36 2.424 17.203 1 32.09 185 PHE A O 1
ATOM 1549 N N . GLN A 1 186 ? -36.625 1.997 15.242 1 32.28 186 GLN A N 1
ATOM 1550 C CA . GLN A 1 186 ? -37.938 2.51 15.688 1 32.28 186 GLN A CA 1
ATOM 1551 C C . GLN A 1 186 ? -38.625 1.523 16.625 1 32.28 186 GLN A C 1
ATOM 1553 O O . GLN A 1 186 ? -39.156 1.921 17.656 1 32.28 186 GLN A O 1
ATOM 1558 N N . LYS A 1 187 ? -38.719 0.295 16.328 1 30.19 187 LYS A N 1
ATOM 1559 C CA . LYS A 1 187 ? -39.406 -0.543 17.281 1 30.19 187 LYS A CA 1
ATOM 1560 C C . LYS A 1 187 ? -38.594 -0.749 18.547 1 30.19 187 LYS A C 1
ATOM 1562 O O . LYS A 1 187 ? -39.125 -0.729 19.656 1 30.19 187 LYS A O 1
ATOM 1567 N N . ALA A 1 188 ? -37.312 -0.905 18.516 1 30.64 188 ALA A N 1
ATOM 1568 C CA . ALA A 1 188 ? -36.688 -0.999 19.828 1 30.64 188 ALA A CA 1
ATOM 1569 C C . ALA A 1 188 ? -36.656 0.366 20.516 1 30.64 188 ALA A C 1
ATOM 1571 O O . ALA A 1 188 ? -36.844 0.468 21.719 1 30.64 188 ALA A O 1
ATOM 1572 N N . LEU A 1 189 ? -36.406 1.454 19.781 1 29.97 189 LEU A N 1
ATOM 1573 C CA . LEU A 1 189 ? -36.75 2.727 20.406 1 29.97 189 LEU A CA 1
ATOM 1574 C C . LEU A 1 189 ? -38.25 2.875 20.562 1 29.97 189 LEU A C 1
ATOM 1576 O O . LEU A 1 189 ? -38.719 3.428 21.562 1 29.97 189 LEU A O 1
ATOM 1580 N N . THR A 1 190 ? -39 2.221 19.719 1 29.14 190 THR A N 1
ATOM 1581 C CA . THR A 1 190 ? -40.406 2.275 20.062 1 29.14 190 THR A CA 1
ATOM 1582 C C . THR A 1 190 ? -40.688 1.465 21.312 1 29.14 190 THR A C 1
ATOM 1584 O O . THR A 1 190 ? -41.531 1.864 22.141 1 29.14 190 THR A O 1
ATOM 1587 N N . PHE A 1 191 ? -40.031 0.35 21.516 1 28.44 191 PHE A N 1
ATOM 1588 C CA . PHE A 1 191 ? -40.438 -0.328 22.734 1 28.44 191 PHE A CA 1
ATOM 1589 C C . PHE A 1 191 ? -39.875 0.357 23.969 1 28.44 191 PHE A C 1
ATOM 1591 O O . PHE A 1 191 ? -40.5 0.412 25.016 1 28.44 191 PHE A O 1
ATOM 1598 N N . THR A 1 192 ? -38.625 0.906 23.891 1 27.27 192 THR A N 1
ATOM 1599 C CA . THR A 1 192 ? -38.219 1.47 25.172 1 27.27 192 THR A CA 1
ATOM 1600 C C . THR A 1 192 ? -38.906 2.801 25.422 1 27.27 192 THR A C 1
ATOM 1602 O O . THR A 1 192 ? -38.969 3.268 26.562 1 27.27 192 THR A O 1
ATOM 1605 N N . ASN A 1 193 ? -39.375 3.457 24.328 1 28 193 ASN A N 1
ATOM 1606 C CA . ASN A 1 193 ? -40.219 4.574 24.719 1 28 193 ASN A CA 1
ATOM 1607 C C . ASN A 1 193 ? -41.5 4.094 25.375 1 28 193 ASN A C 1
ATOM 1609 O O . ASN A 1 193 ? -42.312 4.906 25.828 1 28 193 ASN A O 1
ATOM 1613 N N . LEU A 1 194 ? -41.906 2.859 25.219 1 27.75 194 LEU A N 1
ATOM 1614 C CA . LEU A 1 194 ? -43.125 2.59 25.969 1 27.75 194 LEU A CA 1
ATOM 1615 C C . LEU A 1 194 ? -42.906 2.779 27.469 1 27.75 194 LEU A C 1
ATOM 1617 O O . LEU A 1 194 ? -43.781 3.291 28.172 1 27.75 194 LEU A O 1
ATOM 1621 N N . GLU A 1 195 ? -41.969 2.139 28.109 1 27.86 195 GLU A N 1
ATOM 1622 C CA . GLU A 1 195 ? -42.25 2.105 29.547 1 27.86 195 GLU A CA 1
ATOM 1623 C C . GLU A 1 195 ? -41.812 3.408 30.219 1 27.86 195 GLU A C 1
ATOM 1625 O O . GLU A 1 195 ? -41.906 3.545 31.438 1 27.86 195 GLU A O 1
ATOM 1630 N N . VAL A 1 196 ? -41.125 4.328 29.578 1 27.22 196 VAL A N 1
ATOM 1631 C CA . VAL A 1 196 ? -41 5.527 30.391 1 27.22 196 VAL A CA 1
ATOM 1632 C C . VAL A 1 196 ? -42.344 6.242 30.484 1 27.22 196 VAL A C 1
ATOM 1634 O O . VAL A 1 196 ? -42.812 6.82 29.5 1 27.22 196 VAL A O 1
ATOM 1637 N N . ASP A 1 197 ? -43.469 5.605 30.812 1 24.86 197 ASP A N 1
ATOM 1638 C CA . ASP A 1 197 ? -44.812 6.059 31.266 1 24.86 197 ASP A CA 1
ATOM 1639 C C . ASP A 1 197 ? -44.688 7.297 32.156 1 24.86 197 ASP A C 1
ATOM 1641 O O . ASP A 1 197 ? -43.625 7.582 32.688 1 24.86 197 ASP A O 1
ATOM 1645 N N . ASP A 1 198 ? -45.906 7.898 32.625 1 28.23 198 ASP A N 1
ATOM 1646 C CA . ASP A 1 198 ? -46.719 8.891 33.344 1 28.23 198 ASP A CA 1
ATOM 1647 C C . ASP A 1 198 ? -46.188 9.094 34.75 1 28.23 198 ASP A C 1
ATOM 1649 O O . ASP A 1 198 ? -46.719 9.906 35.5 1 28.23 198 ASP A O 1
ATOM 1653 N N . HIS A 1 199 ? -45.312 8.203 35.188 1 27.19 199 HIS A N 1
ATOM 1654 C CA . HIS A 1 199 ? -45.344 8.359 36.656 1 27.19 199 HIS A CA 1
ATOM 1655 C C . HIS A 1 199 ? -44.625 9.617 37.062 1 27.19 199 HIS A C 1
ATOM 1657 O O . HIS A 1 199 ? -44.75 10.047 38.219 1 27.19 199 HIS A O 1
ATOM 1663 N N . LEU A 1 200 ? -43.625 10.055 36.25 1 24.88 200 LEU A N 1
ATOM 1664 C CA . LEU A 1 200 ? -42.969 11.055 37.062 1 24.88 200 LEU A CA 1
ATOM 1665 C C . LEU A 1 200 ? -43.719 12.383 37.031 1 24.88 200 LEU A C 1
ATOM 1667 O O . LEU A 1 200 ? -43.312 13.359 37.656 1 24.88 200 LEU A O 1
ATOM 1671 N N . PHE A 1 201 ? -44.75 12.562 36.094 1 21.92 201 PHE A N 1
ATOM 1672 C CA . PHE A 1 201 ? -45.281 13.891 36.375 1 21.92 201 PHE A CA 1
ATOM 1673 C C . PHE A 1 201 ? -45.906 13.945 37.75 1 21.92 201 PHE A C 1
ATOM 1675 O O . PHE A 1 201 ? -46.25 15.023 38.25 1 21.92 201 PHE A O 1
ATOM 1682 N N . LEU A 1 202 ? -46.375 12.727 38.188 1 21.77 202 LEU A N 1
ATOM 1683 C CA . LEU A 1 202 ? -47.312 13.008 39.281 1 21.77 202 LEU A CA 1
ATOM 1684 C C . LEU A 1 202 ? -46.562 13.609 40.469 1 21.77 202 LEU A C 1
ATOM 1686 O O . LEU A 1 202 ? -47.156 14.195 41.375 1 21.77 202 LEU A O 1
ATOM 1690 N N . GLU A 1 203 ? -45.344 13.172 40.719 1 20.53 203 GLU A N 1
ATOM 1691 C CA . GLU A 1 203 ? -45.219 13.555 42.125 1 20.53 203 GLU A CA 1
ATOM 1692 C C . GLU A 1 203 ? -44.844 15.031 42.25 1 20.53 203 GLU A C 1
ATOM 1694 O O . GLU A 1 203 ? -44.75 15.555 43.375 1 20.53 203 GLU A O 1
ATOM 1699 N N . ARG A 1 204 ? -44.875 15.875 41.156 1 18.73 204 ARG A N 1
ATOM 1700 C CA . ARG A 1 204 ? -45.156 17.156 41.781 1 18.73 204 ARG A CA 1
ATOM 1701 C C . ARG A 1 204 ? -46.656 17.359 41.938 1 18.73 204 ARG A C 1
ATOM 1703 O O . ARG A 1 204 ? -47.438 16.984 41.062 1 18.73 204 ARG A O 1
ATOM 1710 N N . MET B 1 1 ? -13.656 -3.348 -4.914 1 61.06 1 MET B N 1
ATOM 1711 C CA . MET B 1 1 ? -14.445 -3.93 -3.832 1 61.06 1 MET B CA 1
ATOM 1712 C C . MET B 1 1 ? -15.852 -3.344 -3.809 1 61.06 1 MET B C 1
ATOM 1714 O O . MET B 1 1 ? -16.031 -2.143 -4.023 1 61.06 1 MET B O 1
ATOM 1718 N N . SER B 1 2 ? -16.859 -4.195 -3.773 1 59.72 2 SER B N 1
ATOM 1719 C CA . SER B 1 2 ? -18.219 -3.691 -3.592 1 59.72 2 SER B CA 1
ATOM 1720 C C . SER B 1 2 ? -18.734 -4 -2.193 1 59.72 2 SER B C 1
ATOM 1722 O O . SER B 1 2 ? -18.641 -5.137 -1.727 1 59.72 2 SER B O 1
ATOM 1724 N N . ILE B 1 3 ? -19.016 -2.992 -1.39 1 57.81 3 ILE B N 1
ATOM 1725 C CA . ILE B 1 3 ? -19.719 -3.107 -0.113 1 57.81 3 ILE B CA 1
ATOM 1726 C C . ILE B 1 3 ? -21.203 -2.787 -0.304 1 57.81 3 ILE B C 1
ATOM 1728 O O . ILE B 1 3 ? -21.562 -1.64 -0.564 1 57.81 3 ILE B O 1
ATOM 1732 N N . TYR B 1 4 ? -21.984 -3.824 -0.238 1 63.66 4 TYR B N 1
ATOM 1733 C CA . TYR B 1 4 ? -23.359 -3.732 -0.716 1 63.66 4 TYR B CA 1
ATOM 1734 C C . TYR B 1 4 ? -23.406 -3.254 -2.162 1 63.66 4 TYR B C 1
ATOM 1736 O O . TYR B 1 4 ? -22.875 -3.916 -3.059 1 63.66 4 TYR B O 1
ATOM 1744 N N . GLN B 1 5 ? -24.047 -2.07 -2.408 1 66.38 5 GLN B N 1
ATOM 1745 C CA . GLN B 1 5 ? -24.188 -1.582 -3.775 1 66.38 5 GLN B CA 1
ATOM 1746 C C . GLN B 1 5 ? -23.234 -0.416 -4.043 1 66.38 5 GLN B C 1
ATOM 1748 O O . GLN B 1 5 ? -23.312 0.23 -5.09 1 66.38 5 GLN B O 1
ATOM 1753 N N . THR B 1 6 ? -22.312 -0.321 -3.016 1 77 6 THR B N 1
ATOM 1754 C CA . THR B 1 6 ? -21.422 0.818 -3.191 1 77 6 THR B CA 1
ATOM 1755 C C . THR B 1 6 ? -20.016 0.351 -3.539 1 77 6 THR B C 1
ATOM 1757 O O . THR B 1 6 ? -19.359 -0.304 -2.73 1 77 6 THR B O 1
ATOM 1760 N N . PRO B 1 7 ? -19.516 0.643 -4.727 1 84.75 7 PRO B N 1
ATOM 1761 C CA . PRO B 1 7 ? -18.172 0.193 -5.133 1 84.75 7 PRO B CA 1
ATOM 1762 C C . PRO B 1 7 ? -17.062 1.023 -4.508 1 84.75 7 PRO B C 1
ATOM 1764 O O . PRO B 1 7 ? -17.078 2.254 -4.594 1 84.75 7 PRO B O 1
ATOM 1767 N N . PHE B 1 8 ? -16.125 0.352 -3.828 1 87.44 8 PHE B N 1
ATOM 1768 C CA . PHE B 1 8 ? -14.93 0.955 -3.246 1 87.44 8 PHE B CA 1
ATOM 1769 C C . PHE B 1 8 ? -13.68 0.513 -3.996 1 87.44 8 PHE B C 1
ATOM 1771 O O . PHE B 1 8 ? -13.617 -0.611 -4.5 1 87.44 8 PHE B O 1
ATOM 1778 N N . CYS B 1 9 ? -12.734 1.385 -4.133 1 91.56 9 CYS B N 1
ATOM 1779 C CA . CYS B 1 9 ? -11.438 1.037 -4.703 1 91.56 9 CYS B CA 1
ATOM 1780 C C . CYS B 1 9 ? -10.297 1.478 -3.787 1 91.56 9 CYS B C 1
ATOM 1782 O O . CYS B 1 9 ? -10.281 2.615 -3.314 1 91.56 9 CYS B O 1
ATOM 1784 N N . PHE B 1 10 ? -9.469 0.625 -3.41 1 91.69 10 PHE B N 1
ATOM 1785 C CA . PHE B 1 10 ? -8.273 0.916 -2.629 1 91.69 10 PHE B CA 1
ATOM 1786 C C . PHE B 1 10 ? -7.016 0.711 -3.465 1 91.69 10 PHE B C 1
ATOM 1788 O O . PHE B 1 10 ? -6.785 -0.378 -3.994 1 91.69 10 PHE B O 1
ATOM 1795 N N . VAL B 1 11 ? -6.32 1.729 -3.623 1 93.06 11 VAL B N 1
ATOM 1796 C CA . VAL B 1 11 ? -5.121 1.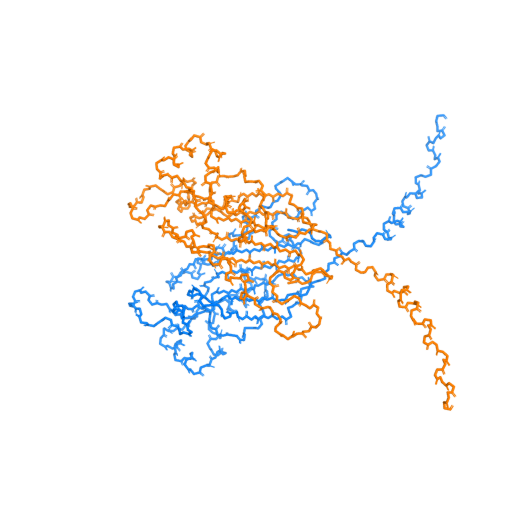688 -4.449 1 93.06 11 VAL B CA 1
ATOM 1797 C C . VAL B 1 11 ? -3.883 1.887 -3.576 1 93.06 11 VAL B C 1
ATOM 1799 O O . VAL B 1 11 ? -3.82 2.828 -2.781 1 93.06 11 VAL B O 1
ATOM 1802 N N . CYS B 1 12 ? -2.988 1.028 -3.639 1 91.31 12 CYS B N 1
ATOM 1803 C CA . CYS B 1 12 ? -1.693 1.167 -2.984 1 91.31 12 CYS B CA 1
ATOM 1804 C C . CYS B 1 12 ? -0.567 1.224 -4.008 1 91.31 12 CYS B C 1
ATOM 1806 O O . CYS B 1 12 ? -0.511 0.398 -4.922 1 91.31 12 CYS B O 1
ATOM 1808 N N . CYS B 1 13 ? 0.291 2.188 -3.809 1 90.12 13 CYS B N 1
ATOM 1809 C CA . CYS B 1 13 ? 1.358 2.264 -4.801 1 90.12 13 CYS B CA 1
ATOM 1810 C C . CYS B 1 13 ? 2.645 2.791 -4.176 1 90.12 13 CYS B C 1
ATOM 1812 O O . CYS B 1 13 ? 2.639 3.277 -3.045 1 90.12 13 CYS B O 1
ATOM 1814 N N . HIS B 1 14 ? 3.648 2.531 -4.816 1 89.56 14 HIS B N 1
ATOM 1815 C CA . HIS B 1 14 ? 4.973 3.111 -4.617 1 89.56 14 HIS B CA 1
ATOM 1816 C C . HIS B 1 14 ? 5.438 3.859 -5.859 1 89.56 14 HIS B C 1
ATOM 1818 O O . HIS B 1 14 ? 5.75 3.242 -6.883 1 89.56 14 HIS B O 1
ATOM 1824 N N . LEU B 1 15 ? 5.48 5.129 -5.773 1 93.19 15 LEU B N 1
ATOM 1825 C CA . LEU B 1 15 ? 5.805 5.926 -6.953 1 93.19 15 LEU B CA 1
ATOM 1826 C C . LEU B 1 15 ? 7.312 6.148 -7.059 1 93.19 15 LEU B C 1
ATOM 1828 O O . LEU B 1 15 ? 8.062 5.781 -6.156 1 93.19 15 LEU B O 1
ATOM 1832 N N . THR B 1 16 ? 7.645 6.691 -8.102 1 91.31 16 THR B N 1
ATOM 1833 C CA . THR B 1 16 ? 9.047 6.938 -8.406 1 91.31 16 THR B CA 1
ATOM 1834 C C . THR B 1 16 ? 9.734 7.656 -7.25 1 91.31 16 THR B C 1
ATOM 1836 O O . THR B 1 16 ? 9.227 8.656 -6.738 1 91.31 16 THR B O 1
ATOM 1839 N N . SER B 1 17 ? 10.805 7.137 -6.867 1 91.06 17 SER B N 1
ATOM 1840 C CA . SER B 1 17 ? 11.57 7.711 -5.766 1 91.06 17 SER B CA 1
ATOM 1841 C C . SER B 1 17 ? 12.68 8.633 -6.281 1 91.06 17 SER B C 1
ATOM 1843 O O . SER B 1 17 ? 12.898 8.727 -7.492 1 91.06 17 SER B O 1
ATOM 1845 N N . GLY B 1 18 ? 13.281 9.328 -5.297 1 90.19 18 GLY B N 1
ATOM 1846 C CA . GLY B 1 18 ? 14.422 10.164 -5.629 1 90.19 18 GLY B CA 1
ATOM 1847 C C . GLY B 1 18 ? 14.086 11.641 -5.68 1 90.19 18 GLY B C 1
ATOM 1848 O O . GLY B 1 18 ? 12.914 12.016 -5.629 1 90.19 18 GLY B O 1
ATOM 1849 N N . GLU B 1 19 ? 15.133 12.445 -5.785 1 91.75 19 GLU B N 1
ATOM 1850 C CA . GLU B 1 19 ? 14.961 13.891 -5.699 1 91.75 19 GLU B CA 1
ATOM 1851 C C . GLU B 1 19 ? 15.492 14.586 -6.953 1 91.75 19 GLU B C 1
ATOM 1853 O O . GLU B 1 19 ? 15.578 15.812 -7 1 91.75 19 GLU B O 1
ATOM 1858 N N . LYS B 1 20 ? 15.828 13.789 -7.898 1 90.62 20 LYS B N 1
ATOM 1859 C CA . LYS B 1 20 ? 16.375 14.359 -9.125 1 90.62 20 LYS B CA 1
ATOM 1860 C C . LYS B 1 20 ? 15.32 15.156 -9.883 1 90.62 20 LYS B C 1
ATOM 1862 O O . LYS B 1 20 ? 14.117 14.93 -9.703 1 90.62 20 LYS B O 1
ATOM 1867 N N . ASP B 1 21 ? 15.906 15.945 -10.758 1 89.44 21 ASP B N 1
ATOM 1868 C CA . ASP B 1 21 ? 15.016 16.719 -11.617 1 89.44 21 ASP B CA 1
ATOM 1869 C C . ASP B 1 21 ? 14.164 15.797 -12.484 1 89.44 21 ASP B C 1
ATOM 1871 O O . ASP B 1 21 ? 14.656 14.797 -13.008 1 89.44 21 ASP B O 1
ATOM 1875 N N . GLY B 1 22 ? 12.977 16.062 -12.594 1 93.81 22 GLY B N 1
ATOM 1876 C CA . GLY B 1 22 ? 12.094 15.258 -13.43 1 93.81 22 GLY B CA 1
ATOM 1877 C C . GLY B 1 22 ? 11.328 14.203 -12.656 1 93.81 22 GLY B C 1
ATOM 1878 O O . GLY B 1 22 ? 10.344 13.648 -13.156 1 93.81 22 GLY B O 1
ATOM 1879 N N . ASN B 1 23 ? 11.844 13.922 -11.5 1 95.12 23 ASN B N 1
ATOM 1880 C CA . ASN B 1 23 ? 11.172 12.883 -10.727 1 95.12 23 ASN B CA 1
ATOM 1881 C C . ASN B 1 23 ? 9.734 13.258 -10.406 1 95.12 23 ASN B C 1
ATOM 1883 O O . ASN B 1 23 ? 8.859 12.398 -10.344 1 95.12 23 ASN B O 1
ATOM 1887 N N . LEU B 1 24 ? 9.516 14.539 -10.211 1 95.69 24 LEU B N 1
ATOM 1888 C CA . LEU B 1 24 ? 8.148 14.992 -9.977 1 95.69 24 LEU B CA 1
ATOM 1889 C C . LEU B 1 24 ? 7.258 14.656 -11.172 1 95.69 24 LEU B C 1
ATOM 1891 O O . LEU B 1 24 ? 6.16 14.117 -10.992 1 95.69 24 LEU B O 1
ATOM 1895 N N . THR B 1 25 ? 7.77 14.922 -12.305 1 95.5 25 THR B N 1
ATOM 1896 C CA . THR B 1 25 ? 7.02 14.633 -13.523 1 95.5 25 THR B CA 1
ATOM 1897 C C . THR B 1 25 ? 6.773 13.133 -13.656 1 95.5 25 THR B C 1
ATOM 1899 O O . THR B 1 25 ? 5.684 12.711 -14.055 1 95.5 25 THR B O 1
ATOM 1902 N N . LYS B 1 26 ? 7.766 12.398 -13.336 1 94.62 26 LYS B N 1
ATOM 1903 C CA . LYS B 1 26 ? 7.637 10.953 -13.406 1 94.62 26 LYS B CA 1
ATOM 1904 C C . LYS B 1 26 ? 6.602 10.438 -12.406 1 94.62 26 LYS B C 1
ATOM 1906 O O . LYS B 1 26 ? 5.824 9.539 -12.719 1 94.62 26 LYS B O 1
ATOM 1911 N N . ARG B 1 27 ? 6.59 10.969 -11.266 1 95.06 27 ARG B N 1
ATOM 1912 C CA . ARG B 1 27 ? 5.605 10.594 -10.25 1 95.06 27 ARG B CA 1
ATOM 1913 C C . ARG B 1 27 ? 4.188 10.883 -10.742 1 95.06 27 ARG B C 1
ATOM 1915 O O . ARG B 1 27 ? 3.295 10.039 -10.594 1 95.06 27 ARG B O 1
ATOM 1922 N N . ASN B 1 28 ? 4.023 12.055 -11.305 1 95.56 28 ASN B N 1
ATOM 1923 C CA . ASN B 1 28 ? 2.715 12.391 -11.859 1 95.56 28 ASN B CA 1
ATOM 1924 C C . ASN B 1 28 ? 2.334 11.445 -13 1 95.56 28 ASN B C 1
ATOM 1926 O O . ASN B 1 28 ? 1.18 11.031 -13.102 1 95.56 28 ASN B O 1
ATOM 1930 N N . ALA B 1 29 ? 3.301 11.117 -13.773 1 94.12 29 ALA B N 1
ATOM 1931 C CA . ALA B 1 29 ? 3.059 10.188 -14.875 1 94.12 29 ALA B CA 1
ATOM 1932 C C . ALA B 1 29 ? 2.678 8.805 -14.352 1 94.12 29 ALA B C 1
ATOM 1934 O O . ALA B 1 29 ? 1.815 8.133 -14.922 1 94.12 29 ALA B O 1
ATOM 1935 N N . ASP B 1 30 ? 3.367 8.414 -13.336 1 92.69 30 ASP B N 1
ATOM 1936 C CA . ASP B 1 30 ? 3.016 7.145 -12.703 1 92.69 30 ASP B CA 1
ATOM 1937 C C . ASP B 1 30 ? 1.548 7.125 -12.289 1 92.69 30 ASP B C 1
ATOM 1939 O O . ASP B 1 30 ? 0.833 6.156 -12.555 1 92.69 30 ASP B O 1
ATOM 1943 N N . VAL B 1 31 ? 1.125 8.164 -11.648 1 94.19 31 VAL B N 1
ATOM 1944 C CA . VAL B 1 31 ? -0.249 8.273 -11.172 1 94.19 31 VAL B CA 1
ATOM 1945 C C . VAL B 1 31 ? -1.218 8.172 -12.344 1 94.19 31 VAL B C 1
ATOM 1947 O O . VAL B 1 31 ? -2.18 7.406 -12.305 1 94.19 31 VAL B O 1
ATOM 1950 N N . GLU B 1 32 ? -0.943 8.875 -13.352 1 93.56 32 GLU B N 1
ATOM 1951 C CA . GLU B 1 32 ? -1.812 8.891 -14.523 1 93.56 32 GLU B CA 1
ATOM 1952 C C . GLU B 1 32 ? -1.889 7.516 -15.18 1 93.56 32 GLU B C 1
ATOM 1954 O O . GLU B 1 32 ? -2.961 7.086 -15.609 1 93.56 32 GLU B O 1
ATOM 1959 N N . GLU B 1 33 ? -0.758 6.938 -15.25 1 90.44 33 GLU B N 1
ATOM 1960 C CA . GLU B 1 33 ? -0.719 5.613 -15.852 1 90.44 33 GLU B CA 1
ATOM 1961 C C . GLU B 1 33 ? -1.52 4.605 -15.031 1 90.44 33 GLU B C 1
ATOM 1963 O O . GLU B 1 33 ? -2.248 3.779 -15.594 1 90.44 33 GLU B O 1
ATOM 1968 N N . ILE B 1 34 ? -1.383 4.633 -13.797 1 90.62 34 ILE B N 1
ATOM 1969 C CA . ILE B 1 34 ? -2.123 3.736 -12.914 1 90.62 34 ILE B CA 1
ATOM 1970 C C . ILE B 1 34 ? -3.623 3.965 -13.086 1 90.62 34 ILE B C 1
ATOM 1972 O O . ILE B 1 34 ? -4.391 3.01 -13.234 1 90.62 34 ILE B O 1
ATOM 1976 N N . LEU B 1 35 ? -4.012 5.156 -13.133 1 90.62 35 LEU B N 1
ATOM 1977 C CA . LEU B 1 35 ? -5.422 5.504 -13.273 1 90.62 35 LEU B CA 1
ATOM 1978 C C . LEU B 1 35 ? -5.961 5.035 -14.617 1 90.62 35 LEU B C 1
ATOM 1980 O O . LEU B 1 35 ? -7.094 4.555 -14.703 1 90.62 35 LEU B O 1
ATOM 1984 N N . ARG B 1 36 ? -5.18 5.113 -15.555 1 87.69 36 ARG B N 1
ATOM 1985 C CA . ARG B 1 36 ? -5.625 4.848 -16.922 1 87.69 36 ARG B CA 1
ATOM 1986 C C . ARG B 1 36 ? -5.59 3.354 -17.219 1 87.69 36 ARG B C 1
ATOM 1988 O O . ARG B 1 36 ? -6.484 2.83 -17.891 1 87.69 36 ARG B O 1
ATOM 1995 N N . ARG B 1 37 ? -4.602 2.625 -16.734 1 85.12 37 ARG B N 1
ATOM 1996 C CA . ARG B 1 37 ? -4.32 1.288 -17.25 1 85.12 37 ARG B CA 1
ATOM 1997 C C . ARG B 1 37 ? -4.871 0.215 -16.312 1 85.12 37 ARG B C 1
ATOM 1999 O O . ARG B 1 37 ? -4.969 -0.954 -16.688 1 85.12 37 ARG B O 1
ATOM 2006 N N . THR B 1 38 ? -5.211 0.539 -15.219 1 82.69 38 THR B N 1
ATOM 2007 C CA . THR B 1 38 ? -5.73 -0.475 -14.305 1 82.69 38 THR B CA 1
ATOM 2008 C C . THR B 1 38 ? -7.148 -0.875 -14.703 1 82.69 38 THR B C 1
ATOM 2010 O O . THR B 1 38 ? -8.039 -0.024 -14.797 1 82.69 38 THR B O 1
ATOM 2013 N N . ILE B 1 39 ? -7.246 -2.229 -14.938 1 79.5 39 ILE B N 1
ATOM 2014 C CA . ILE B 1 39 ? -8.547 -2.781 -15.281 1 79.5 39 ILE B CA 1
ATOM 2015 C C . ILE B 1 39 ? -8.906 -3.908 -14.32 1 79.5 39 ILE B C 1
ATOM 2017 O O . ILE B 1 39 ? -8.117 -4.832 -14.109 1 79.5 39 ILE B O 1
ATOM 2021 N N . PHE B 1 40 ? -10.008 -3.965 -13.617 1 75.75 40 PHE B N 1
ATOM 2022 C CA . PHE B 1 40 ? -10.406 -4.949 -12.625 1 75.75 40 PHE B CA 1
ATOM 2023 C C . PHE B 1 40 ? -11.195 -6.082 -13.266 1 75.75 40 PHE B C 1
ATOM 2025 O O . PHE B 1 40 ? -10.992 -7.254 -12.945 1 75.75 40 PHE B O 1
ATOM 2032 N N . ASN B 1 41 ? -12.398 -5.914 -13.781 1 66.06 41 ASN B N 1
ATOM 2033 C CA . ASN B 1 41 ? -13.219 -6.969 -14.367 1 66.06 41 ASN B CA 1
ATOM 2034 C C . ASN B 1 41 ? -13.297 -6.832 -15.891 1 66.06 41 ASN B C 1
ATOM 2036 O O . ASN B 1 41 ? -13.938 -5.918 -16.406 1 66.06 41 ASN B O 1
ATOM 2040 N N . PRO B 1 42 ? -12.391 -7.664 -16.484 1 55.25 42 PRO B N 1
ATOM 2041 C CA . PRO B 1 42 ? -12.523 -7.512 -17.938 1 55.25 42 PRO B CA 1
ATOM 2042 C C . PRO B 1 42 ? -13.859 -8.031 -18.453 1 55.25 42 PRO B C 1
ATOM 2044 O O . PRO B 1 42 ? -14.281 -7.664 -19.562 1 55.25 42 PRO B O 1
ATOM 2047 N N . VAL B 1 43 ? -14.352 -9.031 -17.703 1 52.78 43 VAL B N 1
ATOM 2048 C CA . VAL B 1 43 ? -15.602 -9.547 -18.266 1 52.78 43 VAL B CA 1
ATOM 2049 C C . VAL B 1 43 ? -16.734 -8.578 -17.969 1 52.78 43 VAL B C 1
ATOM 2051 O O . VAL B 1 43 ? -16.891 -8.117 -16.844 1 52.78 43 VAL B O 1
ATOM 2054 N N . HIS B 1 44 ? -16.969 -7.883 -18.922 1 49.12 44 HIS B N 1
ATOM 2055 C CA . HIS B 1 44 ? -17.984 -6.836 -18.953 1 49.12 44 HIS B CA 1
ATOM 2056 C C . HIS B 1 44 ? -19.25 -7.281 -18.25 1 49.12 44 HIS B C 1
ATOM 2058 O O . HIS B 1 44 ? -20.141 -7.883 -18.859 1 49.12 44 HIS B O 1
ATOM 2064 N N . ARG B 1 45 ? -19.141 -7.867 -16.984 1 50.06 45 ARG B N 1
ATOM 2065 C CA . ARG B 1 45 ? -20.484 -7.988 -16.422 1 50.06 45 ARG B CA 1
ATOM 2066 C C . ARG B 1 45 ? -21.109 -6.617 -16.219 1 50.06 45 ARG B C 1
ATOM 2068 O O . ARG B 1 45 ? -20.438 -5.652 -15.867 1 50.06 45 ARG B O 1
ATOM 2075 N N . VAL B 1 46 ? -22.203 -6.379 -16.609 1 54.09 46 VAL B N 1
ATOM 2076 C CA . VAL B 1 46 ? -23.062 -5.207 -16.562 1 54.09 46 VAL B CA 1
ATOM 2077 C C . VAL B 1 46 ? -23.078 -4.6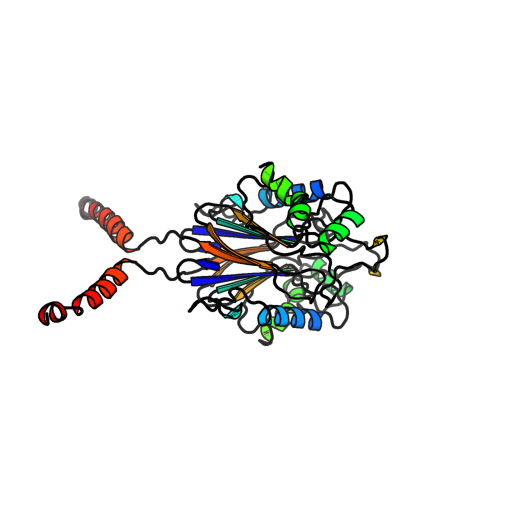17 -15.156 1 54.09 46 VAL B C 1
ATOM 2079 O O . VAL B 1 46 ? -23.234 -5.348 -14.172 1 54.09 46 VAL B O 1
ATOM 2082 N N . SER B 1 47 ? -22.219 -3.426 -14.914 1 63.56 47 SER B N 1
ATOM 2083 C CA . SER B 1 47 ? -22.375 -2.506 -13.789 1 63.56 47 SER B CA 1
ATOM 2084 C C . SER B 1 47 ? -21.188 -2.59 -12.836 1 63.56 47 SER B C 1
ATOM 2086 O O . SER B 1 47 ? -21.156 -1.894 -11.82 1 63.56 47 SER B O 1
ATOM 2088 N N . MET B 1 48 ? -20.281 -3.432 -13.281 1 70.44 48 MET B N 1
ATOM 2089 C CA . MET B 1 48 ? -19.156 -3.471 -12.352 1 70.44 48 MET B CA 1
ATOM 2090 C C . MET B 1 48 ? -18.078 -2.479 -12.773 1 70.44 48 MET B C 1
ATOM 2092 O O . MET B 1 48 ? -17.844 -2.268 -13.961 1 70.44 48 MET B O 1
ATOM 2096 N N . PRO B 1 49 ? -17.453 -1.889 -11.812 1 76.56 49 PRO B N 1
ATOM 2097 C CA . PRO B 1 49 ? -16.391 -0.933 -12.148 1 76.56 49 PRO B CA 1
ATOM 2098 C C . PRO B 1 49 ? -15.258 -1.566 -12.953 1 76.56 49 PRO B C 1
ATOM 2100 O O . PRO B 1 49 ? -14.789 -2.654 -12.609 1 76.56 49 PRO B O 1
ATOM 2103 N N . LYS B 1 50 ? -14.93 -0.902 -14.086 1 80.56 50 LYS B N 1
ATOM 2104 C CA . LYS B 1 50 ? -13.844 -1.374 -14.945 1 80.56 50 LYS B CA 1
ATOM 2105 C C . LYS B 1 50 ? -12.516 -0.729 -14.555 1 80.56 50 LYS B C 1
ATOM 2107 O O . LYS B 1 50 ? -11.492 -1.409 -14.461 1 80.56 50 LYS B O 1
ATOM 2112 N N . GLY B 1 51 ? -12.625 0.53 -14.359 1 87 51 GLY B N 1
ATOM 2113 C CA . GLY B 1 51 ? -11.43 1.27 -13.977 1 87 51 GLY B CA 1
ATOM 2114 C C . GLY B 1 51 ? -11.523 1.864 -12.586 1 87 51 GLY B C 1
ATOM 2115 O O . GLY B 1 51 ? -12.578 1.808 -11.945 1 87 51 GLY B O 1
ATOM 2116 N N . ILE B 1 52 ? -10.484 2.473 -12.172 1 89.69 52 ILE B N 1
ATOM 2117 C CA . ILE B 1 52 ? -10.398 3.004 -10.812 1 89.69 52 ILE B CA 1
ATOM 2118 C C . ILE B 1 52 ? -11.461 4.074 -10.609 1 89.69 52 ILE B C 1
ATOM 2120 O O . ILE B 1 52 ? -12.242 4.012 -9.656 1 89.69 52 ILE B O 1
ATOM 2124 N N . HIS B 1 53 ? -11.633 4.941 -11.602 1 91.31 53 HIS B N 1
ATOM 2125 C CA . HIS B 1 53 ? -12.531 6.074 -11.438 1 91.31 53 HIS B CA 1
ATOM 2126 C C . HIS B 1 53 ? -13.984 5.652 -11.633 1 91.31 53 HIS B C 1
ATOM 2128 O O . HIS B 1 53 ? -14.898 6.461 -11.461 1 91.31 53 HIS B O 1
ATOM 2134 N N . ASP B 1 54 ? -14.203 4.406 -11.914 1 88.81 54 ASP B N 1
ATOM 2135 C CA . ASP B 1 54 ? -15.555 3.875 -12.008 1 88.81 54 ASP B CA 1
ATOM 2136 C C . ASP B 1 54 ? -16.109 3.521 -10.625 1 88.81 54 ASP B C 1
ATOM 2138 O O . ASP B 1 54 ? -17.281 3.205 -10.484 1 88.81 54 ASP B O 1
ATOM 2142 N N . HIS B 1 55 ? -15.32 3.621 -9.664 1 89.56 55 HIS B N 1
ATOM 2143 C CA . HIS B 1 55 ? -15.766 3.365 -8.297 1 89.56 55 HIS B CA 1
ATOM 2144 C C . HIS B 1 55 ? -16.281 4.641 -7.633 1 89.56 55 HIS B C 1
ATOM 2146 O O . HIS B 1 55 ? -15.805 5.738 -7.941 1 89.56 55 HIS B O 1
ATOM 2152 N N . GLU B 1 56 ? -17.219 4.477 -6.758 1 88.19 56 GLU B N 1
ATOM 2153 C CA . GLU B 1 56 ? -17.844 5.621 -6.102 1 88.19 56 GLU B CA 1
ATOM 2154 C C . GLU B 1 56 ? -16.922 6.223 -5.047 1 88.19 56 GLU B C 1
ATOM 2156 O O . GLU B 1 56 ? -16.906 7.438 -4.852 1 88.19 56 GLU B O 1
ATOM 2161 N N . LYS B 1 57 ? -16.266 5.395 -4.328 1 91.25 57 LYS B N 1
ATOM 2162 C CA . LYS B 1 57 ? -15.359 5.82 -3.258 1 91.25 57 LYS B CA 1
ATOM 2163 C C . LYS B 1 57 ? -13.977 5.199 -3.428 1 91.25 57 LYS B C 1
ATOM 2165 O O . LYS B 1 57 ? -13.844 3.977 -3.52 1 91.25 57 LYS B O 1
ATOM 2170 N N . ILE B 1 58 ? -12.992 6.047 -3.475 1 94.25 58 ILE B N 1
ATOM 2171 C CA . ILE B 1 58 ? -11.633 5.578 -3.742 1 94.25 58 ILE B CA 1
ATOM 2172 C C . ILE B 1 58 ? -10.688 6.086 -2.654 1 94.25 58 ILE B C 1
ATOM 2174 O O . ILE B 1 58 ? -10.758 7.25 -2.256 1 94.25 58 ILE B O 1
ATOM 2178 N N . ILE B 1 59 ? -9.891 5.219 -2.141 1 94.38 59 ILE B N 1
ATOM 2179 C CA . ILE B 1 59 ? -8.805 5.574 -1.228 1 94.38 59 ILE B CA 1
ATOM 2180 C C . ILE B 1 59 ? -7.465 5.211 -1.854 1 94.38 59 ILE B C 1
ATOM 2182 O O . ILE B 1 59 ? -7.27 4.078 -2.303 1 94.38 59 ILE B O 1
ATOM 2186 N N . TRP B 1 60 ? -6.648 6.172 -1.981 1 95.56 60 TRP B N 1
ATOM 2187 C CA . TRP B 1 60 ? -5.305 6.012 -2.527 1 95.56 60 TRP B CA 1
ATOM 2188 C C . TRP B 1 60 ? -4.25 6.238 -1.449 1 95.56 60 TRP B C 1
ATOM 2190 O O . TRP B 1 60 ? -4.223 7.289 -0.808 1 95.56 60 TRP B O 1
ATOM 2200 N N . PHE B 1 61 ? -3.436 5.242 -1.183 1 94.19 61 PHE B N 1
ATOM 2201 C CA . PHE B 1 61 ? -2.447 5.43 -0.126 1 94.19 61 PHE B CA 1
ATOM 2202 C C . PHE B 1 61 ? -1.173 4.652 -0.433 1 94.19 61 PHE B C 1
ATOM 2204 O O . PHE B 1 61 ? -1.176 3.754 -1.278 1 94.19 61 PHE B O 1
ATOM 2211 N N . GLY B 1 62 ? -0.087 5.082 0.206 1 94.56 62 GLY B N 1
ATOM 2212 C CA . GLY B 1 62 ? 1.21 4.453 0.017 1 94.56 62 GLY B CA 1
ATOM 2213 C C . GLY B 1 62 ? 2.367 5.43 0.09 1 94.56 62 GLY B C 1
ATOM 2214 O O . GLY B 1 62 ? 2.238 6.508 0.677 1 94.56 62 GLY B O 1
ATOM 2215 N N . ASP B 1 63 ? 3.49 4.941 -0.397 1 94.56 63 ASP B N 1
ATOM 2216 C CA . ASP B 1 63 ? 4.668 5.789 -0.545 1 94.56 63 ASP B CA 1
ATOM 2217 C C . ASP B 1 63 ? 4.621 6.566 -1.857 1 94.56 63 ASP B C 1
ATOM 2219 O O . ASP B 1 63 ? 5.078 6.078 -2.893 1 94.56 63 ASP B O 1
ATOM 2223 N N . LEU B 1 64 ? 4.16 7.781 -1.721 1 96.56 64 LEU B N 1
ATOM 2224 C CA . LEU B 1 64 ? 3.932 8.555 -2.938 1 96.56 64 LEU B CA 1
ATOM 2225 C C . LEU B 1 64 ? 5.176 9.344 -3.318 1 96.56 64 LEU B C 1
ATOM 2227 O O . LEU B 1 64 ? 5.289 9.828 -4.445 1 96.56 64 LEU B O 1
ATOM 2231 N N . ASN B 1 65 ? 6.059 9.57 -2.471 1 96.69 65 ASN B N 1
ATOM 2232 C CA . ASN B 1 65 ? 7.43 10.016 -2.689 1 96.69 65 ASN B CA 1
ATOM 2233 C C . ASN B 1 65 ? 7.48 11.469 -3.15 1 96.69 65 ASN B C 1
ATOM 2235 O O . ASN B 1 65 ? 8.492 11.93 -3.678 1 96.69 65 ASN B O 1
ATOM 2239 N N . TYR B 1 66 ? 6.402 12.18 -2.996 1 97.62 66 TYR B N 1
ATOM 2240 C CA . TYR B 1 66 ? 6.504 13.609 -3.289 1 97.62 66 TYR B CA 1
ATOM 2241 C C . TYR B 1 66 ? 7.402 14.312 -2.275 1 97.62 66 TYR B C 1
ATOM 2243 O O . TYR B 1 66 ? 7.395 13.969 -1.091 1 97.62 66 TYR B O 1
ATOM 2251 N N . ARG B 1 67 ? 8.094 15.344 -2.791 1 98 67 ARG B N 1
ATOM 2252 C CA . ARG B 1 67 ? 9.133 15.969 -1.982 1 98 67 ARG B CA 1
ATOM 2253 C C . ARG B 1 67 ? 8.781 17.406 -1.64 1 98 67 ARG B C 1
ATOM 2255 O O . ARG B 1 67 ? 7.68 17.875 -1.952 1 98 67 ARG B O 1
ATOM 2262 N N . ILE B 1 68 ? 9.648 17.984 -0.844 1 97.62 68 ILE B N 1
ATOM 2263 C CA . ILE B 1 68 ? 9.516 19.391 -0.49 1 97.62 68 ILE B CA 1
ATOM 2264 C C . ILE B 1 68 ? 10.43 20.234 -1.37 1 97.62 68 ILE B C 1
ATOM 2266 O O . ILE B 1 68 ? 11.617 19.938 -1.518 1 97.62 68 ILE B O 1
ATOM 2270 N N . ASN B 1 69 ? 9.852 21.281 -1.902 1 96.56 69 ASN B N 1
ATOM 2271 C CA . ASN B 1 69 ? 10.602 22.141 -2.805 1 96.56 69 ASN B CA 1
ATOM 2272 C C . ASN B 1 69 ? 11.438 23.156 -2.035 1 96.56 69 ASN B C 1
ATOM 2274 O O . ASN B 1 69 ? 11.242 24.375 -2.195 1 96.56 69 ASN B O 1
ATOM 2278 N N . LEU B 1 70 ? 12.328 22.781 -1.226 1 96.94 70 LEU B N 1
ATOM 2279 C CA . LEU B 1 70 ? 13.312 23.562 -0.475 1 96.94 70 LEU B CA 1
ATOM 2280 C C . LEU B 1 70 ? 14.672 22.875 -0.482 1 96.94 70 LEU B C 1
ATOM 2282 O O . LEU B 1 70 ? 14.766 21.672 -0.766 1 96.94 70 LEU B O 1
ATOM 2286 N N . SER B 1 71 ? 15.688 23.625 -0.253 1 94.75 71 SER B N 1
ATOM 2287 C CA . SER B 1 71 ? 17.016 23.047 -0.142 1 94.75 71 SER B CA 1
ATOM 2288 C C . SER B 1 71 ? 17.125 22.156 1.09 1 94.75 71 SER B C 1
ATOM 2290 O O . SER B 1 71 ? 16.297 22.234 1.994 1 94.75 71 SER B O 1
ATOM 2292 N N . TYR B 1 72 ? 18.141 21.266 1.016 1 94.19 72 TYR B N 1
ATOM 2293 C CA . TYR B 1 72 ? 18.422 20.391 2.15 1 94.19 72 TYR B CA 1
ATOM 2294 C C . TYR B 1 72 ? 18.594 21.203 3.432 1 94.19 72 TYR B C 1
ATOM 2296 O O . TYR B 1 72 ? 17.984 20.875 4.457 1 94.19 72 TYR B O 1
ATOM 2304 N N . GLU B 1 73 ? 19.359 22.297 3.369 1 94.25 73 GLU B N 1
ATOM 2305 C CA . GLU B 1 73 ? 19.672 23.125 4.531 1 94.25 73 GLU B CA 1
ATOM 2306 C C . GLU B 1 73 ? 18.422 23.828 5.051 1 94.25 73 GLU B C 1
ATOM 2308 O O . GLU B 1 73 ? 18.156 23.828 6.254 1 94.25 73 GLU B O 1
ATOM 2313 N N . ARG B 1 74 ? 17.688 24.375 4.207 1 96.88 74 ARG B N 1
ATOM 2314 C CA . ARG B 1 74 ? 16.484 25.109 4.609 1 96.88 74 ARG B CA 1
ATOM 2315 C C . ARG B 1 74 ? 15.461 24.156 5.215 1 96.88 74 ARG B C 1
ATOM 2317 O O . ARG B 1 74 ? 14.789 24.5 6.191 1 96.88 74 ARG B O 1
ATOM 2324 N N . THR B 1 75 ? 15.32 23 4.641 1 96.88 75 THR B N 1
ATOM 2325 C CA . THR B 1 75 ? 14.406 21.984 5.152 1 96.88 75 THR B CA 1
ATOM 2326 C C . THR B 1 75 ? 14.75 21.625 6.594 1 96.88 75 THR B C 1
ATOM 2328 O O . THR B 1 75 ? 13.883 21.641 7.469 1 96.88 75 THR B O 1
ATOM 2331 N N . HIS B 1 76 ? 15.984 21.422 6.793 1 95.75 76 HIS B N 1
ATOM 2332 C CA . HIS B 1 76 ? 16.406 21.031 8.133 1 95.75 76 HIS B CA 1
ATOM 2333 C C . HIS B 1 76 ? 16.281 22.188 9.117 1 95.75 76 HIS B C 1
ATOM 2335 O O . HIS B 1 76 ? 15.992 21.984 10.297 1 95.75 76 HIS B O 1
ATOM 2341 N N . GLU B 1 77 ? 16.562 23.328 8.656 1 97 77 GLU B N 1
ATOM 2342 C CA . GLU B 1 77 ? 16.375 24.5 9.492 1 97 77 GLU B CA 1
ATOM 2343 C C . GLU B 1 77 ? 14.922 24.609 9.977 1 97 77 GLU B C 1
ATOM 2345 O O . GLU B 1 77 ? 14.672 24.797 11.172 1 97 77 GLU B O 1
ATOM 2350 N N . LEU B 1 78 ? 14.008 24.469 9.07 1 97.62 78 LEU B N 1
ATOM 2351 C CA . LEU B 1 78 ? 12.594 24.578 9.414 1 97.62 78 LEU B CA 1
ATOM 2352 C C . LEU B 1 78 ? 12.172 23.453 10.344 1 97.62 78 LEU B C 1
ATOM 2354 O O . LEU B 1 78 ? 11.359 23.656 11.25 1 97.62 78 LEU B O 1
ATOM 2358 N N . ILE B 1 79 ? 12.656 22.25 10.078 1 96.94 79 ILE B N 1
ATOM 2359 C CA . ILE B 1 79 ? 12.359 21.109 10.93 1 96.94 79 ILE B CA 1
ATOM 2360 C C . ILE B 1 79 ? 12.852 21.391 12.352 1 96.94 79 ILE B C 1
ATOM 2362 O O . ILE B 1 79 ? 12.133 21.141 13.32 1 96.94 79 ILE B O 1
ATOM 2366 N N . SER B 1 80 ? 14.062 21.906 12.453 1 96.38 80 SER B N 1
ATOM 2367 C CA . SER B 1 80 ? 14.641 22.172 13.766 1 96.38 80 SER B CA 1
ATOM 2368 C C . SER B 1 80 ? 13.812 23.203 14.531 1 96.38 80 SER B C 1
ATOM 2370 O O . SER B 1 80 ? 13.75 23.172 15.758 1 96.38 80 SER B O 1
ATOM 2372 N N . ARG B 1 81 ? 13.172 24.016 13.844 1 97.5 81 ARG B N 1
ATOM 2373 C CA . ARG B 1 81 ? 12.344 25.047 14.453 1 97.5 81 ARG B CA 1
ATOM 2374 C C . ARG B 1 81 ? 10.891 24.594 14.562 1 97.5 81 ARG B C 1
ATOM 2376 O O . ARG B 1 81 ? 10.031 25.344 15.023 1 97.5 81 ARG B O 1
ATOM 2383 N N . GLN B 1 82 ? 10.609 23.469 14.016 1 97.12 82 GLN B N 1
ATOM 2384 C CA . GLN B 1 82 ? 9.273 22.875 14.008 1 97.12 82 GLN B CA 1
ATOM 2385 C C . GLN B 1 82 ? 8.273 23.781 13.289 1 97.12 82 GLN B C 1
ATOM 2387 O O . GLN B 1 82 ? 7.152 23.969 13.758 1 97.12 82 GLN B O 1
ATOM 2392 N N . GLU B 1 83 ? 8.758 24.422 12.305 1 97.5 83 GLU B N 1
ATOM 2393 C CA . GLU B 1 83 ? 7.914 25.234 11.438 1 97.5 83 GLU B CA 1
ATOM 2394 C C . GLU B 1 83 ? 7.258 24.391 10.352 1 97.5 83 GLU B C 1
ATOM 2396 O O . GLU B 1 83 ? 7.527 24.578 9.164 1 97.5 83 GLU B O 1
ATOM 2401 N N . TRP B 1 84 ? 6.371 23.641 10.688 1 97 84 TRP B N 1
ATOM 2402 C CA . TRP B 1 84 ? 5.777 22.609 9.844 1 97 84 TRP B CA 1
ATOM 2403 C C . TRP B 1 84 ? 4.918 23.234 8.75 1 97 84 TRP B C 1
ATOM 2405 O O . TRP B 1 84 ? 4.926 22.781 7.602 1 97 84 TRP B O 1
ATOM 2415 N N . ASP B 1 85 ? 4.176 24.266 9.102 1 96.88 85 ASP B N 1
ATOM 2416 C CA . ASP B 1 85 ? 3.314 24.906 8.117 1 96.88 85 ASP B CA 1
ATOM 2417 C C . ASP B 1 85 ? 4.133 25.5 6.965 1 96.88 85 ASP B C 1
ATOM 2419 O O . ASP B 1 85 ? 3.781 25.328 5.797 1 96.88 85 ASP B O 1
ATOM 2423 N N . LEU B 1 86 ? 5.16 26.156 7.387 1 97.19 86 LEU B N 1
ATOM 2424 C CA . LEU B 1 86 ? 6.031 26.734 6.375 1 97.19 86 LEU B CA 1
ATOM 2425 C C . LEU B 1 86 ? 6.676 25.656 5.52 1 97.19 86 LEU B C 1
ATOM 2427 O O . LEU B 1 86 ? 6.812 25.812 4.305 1 97.19 86 LEU B O 1
ATOM 2431 N N . LEU B 1 87 ? 7.066 24.656 6.176 1 97.81 87 LEU B N 1
ATOM 2432 C CA . LEU B 1 87 ? 7.629 23.5 5.465 1 97.81 87 LEU B CA 1
ATOM 2433 C C . LEU B 1 87 ? 6.617 22.922 4.48 1 97.81 87 LEU B C 1
ATOM 2435 O O . LEU B 1 87 ? 6.934 22.719 3.307 1 97.81 87 LEU B O 1
ATOM 2439 N N . PHE B 1 88 ? 5.398 22.75 4.938 1 98 88 PHE B N 1
ATOM 2440 C CA . PHE B 1 88 ? 4.352 22.109 4.152 1 98 88 PHE B CA 1
ATOM 2441 C C . PHE B 1 88 ? 3.902 23.016 3.008 1 98 88 PHE B C 1
ATOM 2443 O O . PHE B 1 88 ? 3.418 22.531 1.984 1 98 88 PHE B O 1
ATOM 2450 N N . ASP B 1 89 ? 4.035 24.219 3.123 1 97.69 89 ASP B N 1
ATOM 2451 C CA . ASP B 1 89 ? 3.688 25.156 2.053 1 97.69 89 ASP B CA 1
ATOM 2452 C C . ASP B 1 89 ? 4.508 24.875 0.795 1 97.69 89 ASP B C 1
ATOM 2454 O O . ASP B 1 89 ? 4.145 25.312 -0.299 1 97.69 89 ASP B O 1
ATOM 2458 N N . ASN B 1 90 ? 5.551 24.172 0.975 1 98.06 90 ASN B N 1
ATOM 2459 C CA . ASN B 1 90 ? 6.434 23.891 -0.151 1 98.06 90 ASN B CA 1
ATOM 2460 C C . ASN B 1 90 ? 6.359 22.422 -0.573 1 98.06 90 ASN B C 1
ATOM 2462 O O . ASN B 1 90 ? 7.207 21.953 -1.332 1 98.06 90 ASN B O 1
ATOM 2466 N N . ASP B 1 91 ? 5.371 21.781 -0.163 1 98 91 ASP B N 1
ATOM 2467 C CA . ASP B 1 91 ? 5.164 20.375 -0.484 1 98 91 ASP B CA 1
ATOM 2468 C C . ASP B 1 91 ? 4.664 20.203 -1.917 1 98 91 ASP B C 1
ATOM 2470 O O . ASP B 1 91 ? 3.699 20.859 -2.324 1 98 91 ASP B O 1
ATOM 2474 N N . GLN B 1 92 ? 5.324 19.359 -2.627 1 97.5 92 GLN B N 1
ATOM 2475 C CA . GLN B 1 92 ? 5.023 19.141 -4.039 1 97.5 92 GLN B CA 1
ATOM 2476 C C . GLN B 1 92 ? 3.6 18.625 -4.223 1 97.5 92 GLN B C 1
ATOM 2478 O O . GLN B 1 92 ? 2.896 19.047 -5.141 1 97.5 92 GLN B O 1
ATOM 2483 N N . LEU B 1 93 ? 3.193 17.641 -3.422 1 97.75 93 LEU B N 1
ATOM 2484 C CA . LEU B 1 93 ? 1.867 17.062 -3.605 1 97.75 93 LEU B CA 1
ATOM 2485 C C . LEU B 1 93 ? 0.78 18.094 -3.301 1 97.75 93 LEU B C 1
ATOM 2487 O O . LEU B 1 93 ? -0.253 18.125 -3.973 1 97.75 93 LEU B O 1
ATOM 2491 N N . LYS B 1 94 ? 0.999 18.859 -2.25 1 97.06 94 LYS B N 1
ATOM 2492 C CA . LYS B 1 94 ? 0.071 19.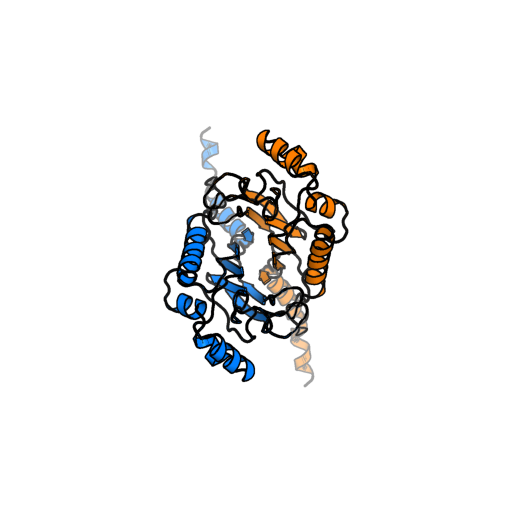953 -1.973 1 97.06 94 LYS B CA 1
ATOM 2493 C C . LYS B 1 94 ? -0.142 20.812 -3.209 1 97.06 94 LYS B C 1
ATOM 2495 O O . LYS B 1 94 ? -1.279 21.141 -3.561 1 97.06 94 LYS B O 1
ATOM 2500 N N . TRP B 1 95 ? 0.944 21.094 -3.822 1 96.5 95 TRP B N 1
ATOM 2501 C CA . TRP B 1 95 ? 0.874 21.938 -5.016 1 96.5 95 TRP B CA 1
ATOM 2502 C C . TRP B 1 95 ? 0.136 21.219 -6.141 1 96.5 95 TRP B C 1
ATOM 2504 O O . TRP B 1 95 ? -0.69 21.828 -6.832 1 96.5 95 TRP B O 1
ATOM 2514 N N . GLU B 1 96 ? 0.435 19.984 -6.336 1 96.44 96 GLU B N 1
ATOM 2515 C CA . GLU B 1 96 ? -0.205 19.219 -7.402 1 96.44 96 GLU B CA 1
ATOM 2516 C C . GLU B 1 96 ? -1.708 19.094 -7.168 1 96.44 96 GLU B C 1
ATOM 2518 O O . GLU B 1 96 ? -2.496 19.172 -8.117 1 96.44 96 GLU B O 1
ATOM 2523 N N . LEU B 1 97 ? -2.092 18.875 -5.949 1 95.88 97 LEU B N 1
ATOM 2524 C CA . LEU B 1 97 ? -3.506 18.781 -5.598 1 95.88 97 LEU B CA 1
ATOM 2525 C C . LEU B 1 97 ? -4.234 20.078 -5.902 1 95.88 97 LEU B C 1
ATOM 2527 O O . LEU B 1 97 ? -5.391 20.062 -6.332 1 95.88 97 LEU B O 1
ATOM 2531 N N . MET B 1 98 ? -3.619 21.156 -5.707 1 94.12 98 MET B N 1
ATOM 2532 C CA . MET B 1 98 ? -4.223 22.469 -5.91 1 94.12 98 MET B CA 1
ATOM 2533 C C . MET B 1 98 ? -4.367 22.781 -7.395 1 94.12 98 MET B C 1
ATOM 2535 O O . MET B 1 98 ? -5.289 23.5 -7.797 1 94.12 98 MET B O 1
ATOM 2539 N N . LYS B 1 99 ? -3.549 22.281 -8.195 1 92.19 99 LYS B N 1
ATOM 2540 C CA . LYS B 1 99 ? -3.561 22.547 -9.633 1 92.19 99 LYS B CA 1
ATOM 2541 C C . LYS B 1 99 ? -4.73 21.844 -10.312 1 92.19 99 LYS B C 1
ATOM 2543 O O . LYS B 1 99 ? -5.152 22.234 -11.406 1 92.19 99 LYS B O 1
ATOM 2548 N N . GLY B 1 100 ? -5.367 20.766 -9.766 1 82.25 100 GLY B N 1
ATOM 2549 C CA . GLY B 1 100 ? -6.535 20.047 -10.266 1 82.25 100 GLY B CA 1
ATOM 2550 C C . GLY B 1 100 ? -6.227 19.141 -11.43 1 82.25 100 GLY B C 1
ATOM 2551 O O . GLY B 1 100 ? -7.137 18.594 -12.062 1 82.25 100 GLY B O 1
ATOM 2552 N N . ARG B 1 101 ? -5.086 18.969 -12 1 89 101 ARG B N 1
ATOM 2553 C CA . ARG B 1 101 ? -4.715 18.125 -13.117 1 89 101 ARG B CA 1
ATOM 2554 C C . ARG B 1 101 ? -4.75 16.641 -12.719 1 89 101 ARG B C 1
ATOM 2556 O O . ARG B 1 101 ? -5.809 16.125 -12.375 1 89 101 ARG B O 1
ATOM 2563 N N . THR B 1 102 ? -3.814 15.961 -12.523 1 87.38 102 THR B N 1
ATOM 2564 C CA . THR B 1 102 ? -3.676 14.547 -12.18 1 87.38 102 THR B CA 1
ATOM 2565 C C . THR B 1 102 ? -4.5 14.211 -10.945 1 87.38 102 THR B C 1
ATOM 2567 O O . THR B 1 102 ? -5.066 13.117 -10.852 1 87.38 102 THR B O 1
ATOM 2570 N N . PHE B 1 103 ? -4.68 15.18 -10.125 1 91.69 103 PHE B N 1
ATOM 2571 C CA . PHE B 1 103 ? -5.297 14.914 -8.828 1 91.69 103 PHE B CA 1
ATOM 2572 C C . PHE B 1 103 ? -6.609 15.672 -8.695 1 91.69 103 PHE B C 1
ATOM 2574 O O . PHE B 1 103 ? -7 16.047 -7.586 1 91.69 103 PHE B O 1
ATOM 2581 N N . ASP B 1 104 ? -7.191 15.938 -9.828 1 92.06 104 ASP B N 1
ATOM 2582 C CA . ASP B 1 104 ? -8.484 16.625 -9.773 1 92.06 104 ASP B CA 1
ATOM 2583 C C . ASP B 1 104 ? -9.508 15.789 -9.008 1 92.06 104 ASP B C 1
ATOM 2585 O O . ASP B 1 104 ? -9.711 14.609 -9.305 1 92.06 104 ASP B O 1
ATOM 2589 N N . GLY B 1 105 ? -10.086 16.438 -7.984 1 93.31 105 GLY B N 1
ATOM 2590 C CA . GLY B 1 105 ? -11.133 15.789 -7.215 1 93.31 105 GLY B CA 1
ATOM 2591 C C . GLY B 1 105 ? -10.602 15.023 -6.02 1 93.31 105 GLY B C 1
ATOM 2592 O O . GLY B 1 105 ? -11.375 14.562 -5.176 1 93.31 105 GLY B O 1
ATOM 2593 N N . TRP B 1 106 ? -9.344 14.828 -5.996 1 96 106 TRP B N 1
ATOM 2594 C CA . TRP B 1 106 ? -8.742 14.125 -4.871 1 96 106 TRP B CA 1
ATOM 2595 C C . TRP B 1 106 ? -8.594 15.055 -3.666 1 96 106 TRP B C 1
ATOM 2597 O O . TRP B 1 106 ? -8.32 16.25 -3.818 1 96 106 TRP B O 1
ATOM 2607 N N . ILE B 1 107 ? -8.75 14.438 -2.475 1 96 107 ILE B N 1
ATOM 2608 C CA . ILE B 1 107 ? -8.688 15.227 -1.248 1 96 107 ILE B CA 1
ATOM 2609 C C . ILE B 1 107 ? -7.711 14.578 -0.268 1 96 107 ILE B C 1
ATOM 2611 O O . ILE B 1 107 ? -7.691 13.352 -0.116 1 96 107 ILE B O 1
ATOM 2615 N N . GLU B 1 108 ? -6.961 15.352 0.362 1 96.88 108 GLU B N 1
ATOM 2616 C CA . GLU B 1 108 ? -6.125 14.922 1.479 1 96.88 108 GLU B CA 1
ATOM 2617 C C . GLU B 1 108 ? -6.5 15.656 2.764 1 96.88 108 GLU B C 1
ATOM 2619 O O . GLU B 1 108 ? -6.793 16.844 2.738 1 96.88 108 GLU B O 1
ATOM 2624 N N . GLY B 1 109 ? -6.496 14.914 3.875 1 95.38 109 GLY B N 1
ATOM 2625 C CA . GLY B 1 109 ? -6.742 15.539 5.164 1 95.38 109 GLY B CA 1
ATOM 2626 C C . GLY B 1 109 ? -5.629 16.484 5.594 1 95.38 109 GLY B C 1
ATOM 2627 O O . GLY B 1 109 ? -4.566 16.516 4.973 1 95.38 109 GLY B O 1
ATOM 2628 N N . VAL B 1 110 ? -5.938 17.172 6.664 1 95.75 110 VAL B N 1
ATOM 2629 C CA . VAL B 1 110 ? -4.949 18.094 7.203 1 95.75 110 VAL B CA 1
ATOM 2630 C C . VAL B 1 110 ? -3.756 17.312 7.75 1 95.75 110 VAL B C 1
ATOM 2632 O O . VAL B 1 110 ? -3.922 16.391 8.547 1 95.75 110 VAL B O 1
ATOM 2635 N N . ILE B 1 111 ? -2.619 17.656 7.277 1 96.12 111 ILE B N 1
ATOM 2636 C CA . ILE B 1 111 ? -1.39 17.047 7.773 1 96.12 111 ILE B CA 1
ATOM 2637 C C . ILE B 1 111 ? -0.932 17.75 9.039 1 96.12 111 ILE B C 1
ATOM 2639 O O . ILE B 1 111 ? -0.588 18.938 9 1 96.12 111 ILE B O 1
ATOM 2643 N N . SER B 1 112 ? -0.939 17.047 10.18 1 94.75 112 SER B N 1
ATOM 2644 C CA . SER B 1 112 ? -0.566 17.625 11.469 1 94.75 112 SER B CA 1
ATOM 2645 C C . SER B 1 112 ? 0.612 16.891 12.086 1 94.75 112 SER B C 1
ATOM 2647 O O . SER B 1 112 ? 0.788 16.906 13.312 1 94.75 112 SER B O 1
ATOM 2649 N N . PHE B 1 113 ? 1.287 16.188 11.375 1 95.94 113 PHE B N 1
ATOM 2650 C CA . PHE B 1 113 ? 2.445 15.414 11.805 1 95.94 113 PHE B CA 1
ATOM 2651 C C . PHE B 1 113 ? 3.676 15.773 10.984 1 95.94 113 PHE B C 1
ATOM 2653 O O . PHE B 1 113 ? 3.553 16.25 9.852 1 95.94 113 PHE B O 1
ATOM 2660 N N . PRO B 1 114 ? 4.863 15.508 11.5 1 97 114 PRO B N 1
ATOM 2661 C CA . PRO B 1 114 ? 6.094 15.828 10.773 1 97 114 PRO B CA 1
ATOM 2662 C C . PRO B 1 114 ? 6.312 14.922 9.562 1 97 114 PRO B C 1
ATOM 2664 O O . PRO B 1 114 ? 5.59 13.945 9.375 1 97 114 PRO B O 1
ATOM 2667 N N . PRO B 1 115 ? 7.293 15.297 8.758 1 97.69 115 PRO B N 1
ATOM 2668 C CA . PRO B 1 115 ? 7.613 14.453 7.609 1 97.69 115 PRO B CA 1
ATOM 2669 C C . PRO B 1 115 ? 7.797 12.984 7.988 1 97.69 115 PRO B C 1
ATOM 2671 O O . PRO B 1 115 ? 8.258 12.68 9.094 1 97.69 115 PRO B O 1
ATOM 2674 N N . THR B 1 116 ? 7.488 12.141 7.051 1 97.44 116 THR B N 1
ATOM 2675 C CA . THR B 1 116 ? 7.461 10.711 7.348 1 97.44 116 THR B CA 1
ATOM 2676 C C . THR B 1 116 ? 8.742 10.039 6.871 1 97.44 116 THR B C 1
ATOM 2678 O O . THR B 1 116 ? 8.977 8.859 7.156 1 97.44 116 THR B O 1
ATOM 2681 N N . TYR B 1 117 ? 9.492 10.695 6.172 1 96 117 TYR B N 1
ATOM 2682 C CA . TYR B 1 117 ? 10.711 10.195 5.547 1 96 117 TYR B CA 1
ATOM 2683 C C . TYR B 1 117 ? 11.789 11.273 5.508 1 96 117 TYR B C 1
ATOM 2685 O O . TYR B 1 117 ? 11.477 12.461 5.367 1 96 117 TYR B O 1
ATOM 2693 N N . LYS B 1 118 ? 12.953 11.023 5.609 1 94.94 118 LYS B N 1
ATOM 2694 C CA . LYS B 1 118 ? 13.727 9.805 5.832 1 94.94 118 LYS B CA 1
ATOM 2695 C C . LYS B 1 118 ? 14.32 9.781 7.238 1 94.94 118 LYS B C 1
ATOM 2697 O O . LYS B 1 118 ? 15.07 10.688 7.617 1 94.94 118 LYS B O 1
ATOM 2702 N N . TYR B 1 119 ? 14.086 8.703 7.938 1 93.81 119 TYR B N 1
ATOM 2703 C CA . TYR B 1 119 ? 14.578 8.547 9.305 1 93.81 119 TYR B CA 1
ATOM 2704 C C . TYR B 1 119 ? 15.75 7.574 9.352 1 93.81 119 TYR B C 1
ATOM 2706 O O . TYR B 1 119 ? 15.906 6.73 8.461 1 93.81 119 TYR B O 1
ATOM 2714 N N . GLU B 1 120 ? 16.531 7.828 10.391 1 90.75 120 GLU B N 1
ATOM 2715 C CA . GLU B 1 120 ? 17.484 6.777 10.734 1 90.75 120 GLU B CA 1
ATOM 2716 C C . GLU B 1 120 ? 16.781 5.551 11.305 1 90.75 120 GLU B C 1
ATOM 2718 O O . GLU B 1 120 ? 15.812 5.684 12.062 1 90.75 120 GLU B O 1
ATOM 2723 N N . PHE B 1 121 ? 17.266 4.387 10.922 1 84.88 121 PHE B N 1
ATOM 2724 C CA . PHE B 1 121 ? 16.656 3.154 11.398 1 84.88 121 PHE B CA 1
ATOM 2725 C C . PHE B 1 121 ? 16.625 3.121 12.922 1 84.88 121 PHE B C 1
ATOM 2727 O O . PHE B 1 121 ? 17.609 3.471 13.578 1 84.88 121 PHE B O 1
ATOM 2734 N N . ASN B 1 122 ? 15.484 2.742 13.453 1 85.75 122 ASN B N 1
ATOM 2735 C CA . ASN B 1 122 ? 15.289 2.592 14.891 1 85.75 122 ASN B CA 1
ATOM 2736 C C . ASN B 1 122 ? 15.602 3.885 15.633 1 85.75 122 ASN B C 1
ATOM 2738 O O . ASN B 1 122 ? 16.234 3.859 16.688 1 85.75 122 ASN B O 1
ATOM 2742 N N . SER B 1 123 ? 15.32 5.023 15.031 1 89.5 123 SER B N 1
ATOM 2743 C CA . SER B 1 123 ? 15.609 6.344 15.586 1 89.5 123 SER B CA 1
ATOM 2744 C C . SER B 1 123 ? 14.484 7.328 15.281 1 89.5 123 SER B C 1
ATOM 2746 O O . SER B 1 123 ? 13.734 7.141 14.32 1 89.5 123 SER B O 1
ATOM 2748 N N . ASP B 1 124 ? 14.414 8.289 16.141 1 91.06 124 ASP B N 1
ATOM 2749 C CA . ASP B 1 124 ? 13.438 9.352 15.898 1 91.06 124 ASP B CA 1
ATOM 2750 C C . ASP B 1 124 ? 14.078 10.539 15.18 1 91.06 124 ASP B C 1
ATOM 2752 O O . ASP B 1 124 ? 13.43 11.57 14.977 1 91.06 124 ASP B O 1
ATOM 2756 N N . LYS B 1 125 ? 15.289 10.32 14.766 1 92.5 125 LYS B N 1
ATOM 2757 C CA . LYS B 1 125 ? 16 11.398 14.078 1 92.5 125 LYS B CA 1
ATOM 2758 C C . LYS B 1 125 ? 15.992 11.188 12.57 1 92.5 125 LYS B C 1
ATOM 2760 O O . LYS B 1 125 ? 16.109 10.055 12.094 1 92.5 125 LYS B O 1
ATOM 2765 N N . TYR B 1 126 ? 15.867 12.258 11.953 1 94.62 126 TYR B N 1
ATOM 2766 C CA . TYR B 1 126 ? 16.016 12.172 10.508 1 94.62 126 TYR B CA 1
ATOM 2767 C C . TYR B 1 126 ? 17.453 11.82 10.125 1 94.62 126 TYR B C 1
ATOM 2769 O O . TYR B 1 126 ? 18.391 12.242 10.789 1 94.62 126 TYR B O 1
ATOM 2777 N N . ALA B 1 127 ? 17.594 11.148 9.023 1 89.75 127 ALA B N 1
ATOM 2778 C CA . ALA B 1 127 ? 18.906 10.703 8.562 1 89.75 127 ALA B CA 1
ATOM 2779 C C . ALA B 1 127 ? 19.766 11.891 8.133 1 89.75 127 ALA B C 1
ATOM 2781 O O . ALA B 1 127 ? 19.328 12.719 7.332 1 89.75 127 ALA B O 1
ATOM 2782 N N . GLY B 1 128 ? 20.859 12.125 8.742 1 81.12 128 GLY B N 1
ATOM 2783 C CA . GLY B 1 128 ? 21.719 13.258 8.438 1 81.12 128 GLY B CA 1
ATOM 2784 C C . GLY B 1 128 ? 23.172 12.859 8.258 1 81.12 128 GLY B C 1
ATOM 2785 O O . GLY B 1 128 ? 23.953 13.586 7.637 1 81.12 128 GLY B O 1
ATOM 2786 N N . ASP B 1 129 ? 23.516 11.773 8.82 1 73.69 129 ASP B N 1
ATOM 2787 C CA . ASP B 1 129 ? 24.922 11.383 8.812 1 73.69 129 ASP B CA 1
ATOM 2788 C C . ASP B 1 129 ? 25.234 10.453 7.645 1 73.69 129 ASP B C 1
ATOM 2790 O O . ASP B 1 129 ? 26.031 9.523 7.773 1 73.69 129 ASP B O 1
ATOM 2794 N N . GLU B 1 130 ? 24.656 10.688 6.633 1 76.88 130 GLU B N 1
ATOM 2795 C CA . GLU B 1 130 ? 24.906 9.883 5.441 1 76.88 130 GLU B CA 1
ATOM 2796 C C . GLU B 1 130 ? 25.781 10.617 4.434 1 76.88 130 GLU B C 1
ATOM 2798 O O . GLU B 1 130 ? 25.859 11.852 4.461 1 76.88 130 GLU B O 1
ATOM 2803 N N . PRO B 1 131 ? 26.484 9.812 3.678 1 80.06 131 PRO B N 1
ATOM 2804 C CA . PRO B 1 131 ? 27.188 10.469 2.57 1 80.06 131 PRO B CA 1
ATOM 2805 C C . PRO B 1 131 ? 26.266 11.328 1.713 1 80.06 131 PRO B C 1
ATOM 2807 O O . PRO B 1 131 ? 25.062 11.055 1.626 1 80.06 131 PRO B O 1
ATOM 2810 N N . ILE B 1 132 ? 26.906 12.352 1.205 1 76.56 132 ILE B N 1
ATOM 2811 C CA . ILE B 1 132 ? 26.156 13.336 0.435 1 76.56 132 ILE B CA 1
ATOM 2812 C C . ILE B 1 132 ? 25.344 12.633 -0.653 1 76.56 132 ILE B C 1
ATOM 2814 O O . ILE B 1 132 ? 24.203 12.984 -0.915 1 76.56 132 ILE B O 1
ATOM 2818 N N . SER B 1 133 ? 25.875 11.555 -1.172 1 76 133 SER B N 1
ATOM 2819 C CA . SER B 1 133 ? 25.219 10.836 -2.262 1 76 133 SER B CA 1
ATOM 2820 C C . SER B 1 133 ? 23.984 10.094 -1.773 1 76 133 SER B C 1
ATOM 2822 O O . SER B 1 133 ? 2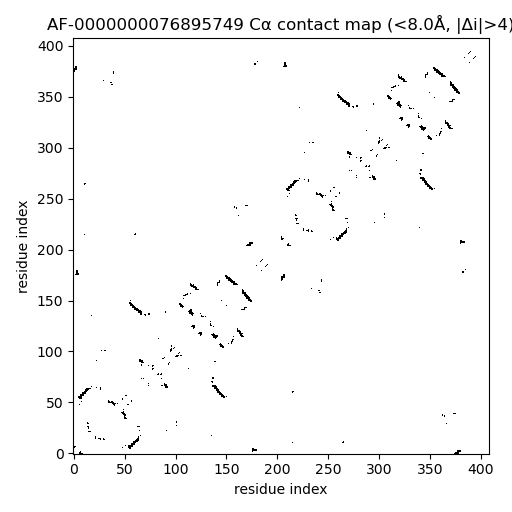3.078 9.812 -2.557 1 76 133 SER B O 1
ATOM 2824 N N . ALA B 1 134 ? 23.906 9.891 -0.524 1 78.06 134 ALA B N 1
ATOM 2825 C CA . ALA B 1 134 ? 22.812 9.094 0.043 1 78.06 134 ALA B CA 1
ATOM 2826 C C . ALA B 1 134 ? 21.844 9.977 0.834 1 78.06 134 ALA B C 1
ATOM 2828 O O . ALA B 1 134 ? 20.828 9.492 1.336 1 78.06 134 ALA B O 1
ATOM 2829 N N . ARG B 1 135 ? 22.188 11.281 0.822 1 85.44 135 ARG B N 1
ATOM 2830 C CA . ARG B 1 135 ? 21.375 12.211 1.61 1 85.44 135 ARG B CA 1
ATOM 2831 C C . ARG B 1 135 ? 20.031 12.469 0.946 1 85.44 135 ARG B C 1
ATOM 2833 O O . ARG B 1 135 ? 19.953 12.617 -0.275 1 85.44 135 ARG B O 1
ATOM 2840 N N . ARG B 1 136 ? 19.016 12.375 1.746 1 92.12 136 ARG B N 1
ATOM 2841 C CA . ARG B 1 136 ? 17.672 12.672 1.29 1 92.12 136 ARG B CA 1
ATOM 2842 C C . ARG B 1 136 ? 17.016 13.719 2.182 1 92.12 136 ARG B C 1
ATOM 2844 O O . ARG B 1 136 ? 17.188 13.695 3.402 1 92.12 136 ARG B O 1
ATOM 2851 N N . ARG B 1 137 ? 16.328 14.711 1.596 1 93.75 137 ARG B N 1
ATOM 2852 C CA . ARG B 1 137 ? 15.547 15.68 2.357 1 93.75 137 ARG B CA 1
ATOM 2853 C C . ARG B 1 137 ? 14.305 15.023 2.957 1 93.75 137 ARG B C 1
ATOM 2855 O O . ARG B 1 137 ? 13.57 14.312 2.262 1 93.75 137 ARG B O 1
ATOM 2862 N N . PRO B 1 138 ? 14.156 15.297 4.223 1 97 138 PRO B N 1
ATOM 2863 C CA . PRO B 1 138 ? 12.898 14.812 4.809 1 97 138 PRO B CA 1
ATOM 2864 C C . PRO B 1 138 ? 11.664 15.344 4.086 1 97 138 PRO B C 1
ATOM 2866 O O . PRO B 1 138 ? 11.664 16.484 3.625 1 97 138 PRO B O 1
ATOM 2869 N N . ALA B 1 139 ? 10.648 14.469 3.941 1 98.19 139 ALA B N 1
ATOM 2870 C CA . ALA B 1 139 ? 9.414 14.852 3.258 1 98.19 139 ALA B CA 1
ATOM 2871 C C . ALA B 1 139 ? 8.25 13.977 3.691 1 98.19 139 ALA B C 1
ATOM 2873 O O . ALA B 1 139 ? 8.453 12.93 4.324 1 98.19 139 ALA B O 1
ATOM 2874 N N . TRP B 1 140 ? 7.117 14.469 3.395 1 98.38 140 TRP B N 1
ATOM 2875 C CA . TRP B 1 140 ? 5.938 13.625 3.572 1 98.38 140 TRP B CA 1
ATOM 2876 C C . TRP B 1 140 ? 5.742 12.703 2.377 1 98.38 140 TRP B C 1
ATOM 2878 O O . TRP B 1 140 ? 5.047 13.055 1.42 1 98.38 140 TRP B O 1
ATOM 2888 N N . CYS B 1 141 ? 6.297 11.508 2.5 1 97.75 141 CYS B N 1
ATOM 2889 C CA . CYS B 1 141 ? 6.23 10.562 1.391 1 97.75 141 CYS B CA 1
ATOM 2890 C C . CYS B 1 141 ? 5.023 9.641 1.529 1 97.75 141 CYS B C 1
ATOM 2892 O O . CYS B 1 141 ? 4.43 9.234 0.529 1 97.75 141 CYS B O 1
ATOM 2894 N N . ASP B 1 142 ? 4.695 9.211 2.666 1 96.12 142 ASP B N 1
ATOM 2895 C CA . ASP B 1 142 ? 3.568 8.328 2.951 1 96.12 142 ASP B CA 1
ATOM 2896 C C . ASP B 1 142 ? 2.277 9.125 3.121 1 96.12 142 ASP B C 1
ATOM 2898 O O . ASP B 1 142 ? 2.15 9.922 4.059 1 96.12 142 ASP B O 1
ATOM 2902 N N . ARG B 1 143 ? 1.406 8.953 2.203 1 97.12 143 ARG B N 1
ATOM 2903 C CA . ARG B 1 143 ? 0.217 9.797 2.152 1 97.12 143 ARG B CA 1
ATOM 2904 C C . ARG B 1 143 ? -1.035 8.969 1.896 1 97.12 143 ARG B C 1
ATOM 2906 O O . ARG B 1 143 ? -0.951 7.855 1.362 1 97.12 143 ARG B O 1
ATOM 2913 N N . ILE B 1 144 ? -2.172 9.43 2.348 1 96.5 144 ILE B N 1
ATOM 2914 C CA . ILE B 1 144 ? -3.48 8.836 2.08 1 96.5 144 ILE B CA 1
ATOM 2915 C C . ILE B 1 144 ? -4.406 9.891 1.477 1 96.5 144 ILE B C 1
ATOM 2917 O O . ILE B 1 144 ? -4.613 10.953 2.062 1 96.5 144 ILE B O 1
ATOM 2921 N N . LEU B 1 145 ? -4.918 9.609 0.291 1 97.38 145 LEU B N 1
ATOM 2922 C CA . LEU B 1 145 ? -5.867 10.461 -0.415 1 97.38 145 LEU B CA 1
ATOM 2923 C C . LEU B 1 145 ? -7.219 9.766 -0.564 1 97.38 145 LEU B C 1
ATOM 2925 O O . LEU B 1 145 ? -7.293 8.531 -0.545 1 97.38 145 LEU B O 1
ATOM 2929 N N . SER B 1 146 ? -8.234 10.539 -0.643 1 96.06 146 SER B N 1
ATOM 2930 C CA . SER B 1 146 ? -9.562 9.992 -0.902 1 96.06 146 SER B CA 1
ATOM 2931 C C . SER B 1 146 ? -10.234 10.695 -2.078 1 96.06 146 SER B C 1
ATOM 2933 O O . SER B 1 146 ? -9.867 11.82 -2.426 1 96.06 146 SER B O 1
ATOM 2935 N N . TYR B 1 147 ? -11.102 10.062 -2.719 1 95.38 147 TYR B N 1
ATOM 2936 C CA . TYR B 1 147 ? -11.875 10.555 -3.85 1 95.38 147 TYR B CA 1
ATOM 2937 C C . TYR B 1 147 ? -13.305 10.031 -3.793 1 95.38 147 TYR B C 1
ATOM 2939 O O . TYR B 1 147 ? -13.539 8.844 -3.586 1 95.38 147 TYR B O 1
ATOM 2947 N N . GLY B 1 148 ? -14.281 10.945 -4.031 1 93.06 148 GLY B N 1
ATOM 2948 C CA . GLY B 1 148 ? -15.688 10.562 -4.035 1 93.06 148 GLY B CA 1
ATOM 2949 C C . GLY B 1 148 ? -16.5 11.281 -2.979 1 93.06 148 GLY B C 1
ATOM 2950 O O . GLY B 1 148 ? -15.945 11.906 -2.074 1 93.06 148 GLY B O 1
ATOM 2951 N N . LYS B 1 149 ? -17.812 11.133 -3.092 1 88.25 149 LYS B N 1
ATOM 2952 C CA . LYS B 1 149 ? -18.719 11.789 -2.15 1 88.25 149 LYS B CA 1
ATOM 2953 C C . LYS B 1 149 ? -19.062 10.867 -0.989 1 88.25 149 LYS B C 1
ATOM 2955 O O . LYS B 1 149 ? -19.031 9.641 -1.132 1 88.25 149 LYS B O 1
ATOM 2960 N N . GLY B 1 150 ? -19.375 11.445 0.179 1 85.94 150 GLY B N 1
ATOM 2961 C CA . GLY B 1 150 ? -19.828 10.68 1.323 1 85.94 150 GLY B CA 1
ATOM 2962 C C . GLY B 1 150 ? -18.719 10 2.082 1 85.94 150 GLY B C 1
ATOM 2963 O O . GLY B 1 150 ? -18.906 8.922 2.656 1 85.94 150 GLY B O 1
ATOM 2964 N N . ILE B 1 151 ? -17.562 10.469 1.881 1 87.38 151 ILE B N 1
ATOM 2965 C CA . ILE B 1 151 ? -16.406 10.008 2.652 1 87.38 151 ILE B CA 1
ATOM 2966 C C . ILE B 1 151 ? -15.992 11.086 3.648 1 87.38 151 ILE B C 1
ATOM 2968 O O . ILE B 1 151 ? -15.75 12.234 3.266 1 87.38 151 ILE B O 1
ATOM 2972 N N . ARG B 1 152 ? -16.031 10.719 4.891 1 88.62 152 ARG B N 1
ATOM 2973 C CA . ARG B 1 152 ? -15.617 11.664 5.922 1 88.62 152 ARG B CA 1
ATOM 2974 C C . ARG B 1 152 ? -14.359 11.172 6.633 1 88.62 152 ARG B C 1
ATOM 2976 O O . ARG B 1 152 ? -14.312 10.039 7.102 1 88.62 152 ARG B O 1
ATOM 2983 N N . LEU B 1 153 ? -13.422 12.016 6.727 1 90.88 153 LEU B N 1
ATOM 2984 C CA . LEU B 1 153 ? -12.188 11.703 7.445 1 90.88 153 LEU B CA 1
ATOM 2985 C C . LEU B 1 153 ? -12.32 12.047 8.922 1 90.88 153 LEU B C 1
ATOM 2987 O O . LEU B 1 153 ? -12.586 13.195 9.273 1 90.88 153 LEU B O 1
ATOM 2991 N N . ASP B 1 154 ? -12.078 11.07 9.711 1 85.5 154 ASP B N 1
ATOM 2992 C CA . ASP B 1 154 ? -12.211 11.281 11.148 1 85.5 154 ASP B CA 1
ATOM 2993 C C . ASP B 1 154 ? -10.852 11.562 11.789 1 85.5 154 ASP B C 1
ATOM 2995 O O . ASP B 1 154 ? -10.758 12.344 12.742 1 85.5 154 ASP B O 1
ATOM 2999 N N . SER B 1 155 ? -9.906 10.836 11.344 1 88.5 155 SER B N 1
ATOM 3000 C CA . SER B 1 155 ? -8.562 11.023 11.891 1 88.5 155 SER B CA 1
ATOM 3001 C C . SER B 1 155 ? -7.5 10.734 10.836 1 88.5 155 SER B C 1
ATOM 3003 O O . SER B 1 155 ? -7.699 9.891 9.961 1 88.5 155 SER B O 1
ATOM 3005 N N . TYR B 1 156 ? -6.465 11.43 10.875 1 93 156 TYR B N 1
ATOM 3006 C CA . TYR B 1 156 ? -5.285 11.297 10.031 1 93 156 TYR B CA 1
ATOM 3007 C C . TYR B 1 156 ? -4.012 11.547 10.828 1 93 156 TYR B C 1
ATOM 3009 O O . TYR B 1 156 ? -3.744 12.68 11.234 1 93 156 TYR B O 1
ATOM 3017 N N . ARG B 1 157 ? -3.174 10.398 10.992 1 90.94 157 ARG B N 1
ATOM 3018 C CA . ARG B 1 157 ? -2.045 10.523 11.906 1 90.94 157 ARG B CA 1
ATOM 3019 C C . ARG B 1 157 ? -0.858 9.688 11.43 1 90.94 157 ARG B C 1
ATOM 3021 O O . ARG B 1 157 ? -1.017 8.789 10.609 1 90.94 157 ARG B O 1
ATOM 3028 N N . ARG B 1 158 ? 0.195 10.117 11.906 1 91.88 158 ARG B N 1
ATOM 3029 C CA . ARG B 1 158 ? 1.406 9.328 11.734 1 91.88 158 ARG B CA 1
ATOM 3030 C C . ARG B 1 158 ? 1.606 8.359 12.898 1 91.88 158 ARG B C 1
ATOM 3032 O O . ARG B 1 158 ? 1.407 8.734 14.055 1 91.88 158 ARG B O 1
ATOM 3039 N N . ALA B 1 159 ? 1.866 7.102 12.539 1 85.94 159 ALA B N 1
ATOM 3040 C CA . ALA B 1 159 ? 2.193 6.121 13.57 1 85.94 159 ALA B CA 1
ATOM 3041 C C . ALA B 1 159 ? 3.684 6.141 13.891 1 85.94 159 ALA B C 1
ATOM 3043 O O . ALA B 1 159 ? 4.52 6.289 13 1 85.94 159 ALA B O 1
ATOM 3044 N N . GLU B 1 160 ? 3.986 5.934 15.148 1 83.56 160 GLU B N 1
ATOM 3045 C CA . GLU B 1 160 ? 5.379 6.039 15.57 1 83.56 160 GLU B CA 1
ATOM 3046 C C . GLU B 1 160 ? 6.059 4.672 15.578 1 83.56 160 GLU B C 1
ATOM 3048 O O . GLU B 1 160 ? 6.547 4.223 16.625 1 83.56 160 GLU B O 1
ATOM 3053 N N . LEU B 1 161 ? 6.02 4.094 14.445 1 80.69 161 LEU B N 1
ATOM 3054 C CA . LEU B 1 161 ? 6.762 2.857 14.219 1 80.69 161 LEU B CA 1
ATOM 3055 C C . LEU B 1 161 ? 8.102 3.145 13.539 1 80.69 161 LEU B C 1
ATOM 3057 O O . LEU B 1 161 ? 8.141 3.777 12.484 1 80.69 161 LEU B O 1
ATOM 3061 N N . ASN B 1 162 ? 9.156 2.686 14.148 1 81.06 162 ASN B N 1
ATOM 3062 C CA . ASN B 1 162 ? 10.461 3.121 13.672 1 81.06 162 ASN B CA 1
ATOM 3063 C C . ASN B 1 162 ? 11.258 1.964 13.078 1 81.06 162 ASN B C 1
ATOM 3065 O O . ASN B 1 162 ? 12.492 1.982 13.086 1 81.06 162 ASN B O 1
ATOM 3069 N N . LEU B 1 163 ? 10.617 1.035 12.492 1 78.25 163 LEU B N 1
ATOM 3070 C CA . LEU B 1 163 ? 11.266 -0.148 11.938 1 78.25 163 LEU B CA 1
ATOM 3071 C C . LEU B 1 163 ? 11.883 0.153 10.578 1 78.25 163 LEU B C 1
ATOM 3073 O O . LEU B 1 163 ? 12.719 -0.609 10.086 1 78.25 163 LEU B O 1
ATOM 3077 N N . SER B 1 164 ? 11.508 1.172 10 1 85.31 164 SER B N 1
ATOM 3078 C CA . SER B 1 164 ? 12.023 1.558 8.688 1 85.31 164 SER B CA 1
ATOM 3079 C C . SER B 1 164 ? 12.422 3.029 8.664 1 85.31 164 SER B C 1
ATOM 3081 O O . SER B 1 164 ? 12.391 3.705 9.695 1 85.31 164 SER B O 1
ATOM 3083 N N . ASP B 1 165 ? 12.898 3.375 7.508 1 91.38 165 ASP B N 1
ATOM 3084 C CA . ASP B 1 165 ? 13.258 4.781 7.363 1 91.38 165 ASP B CA 1
ATOM 3085 C C . ASP B 1 165 ? 12.031 5.637 7.055 1 91.38 165 ASP B C 1
ATOM 3087 O O . ASP B 1 165 ? 12.156 6.824 6.758 1 91.38 165 ASP B O 1
ATOM 3091 N N . HIS B 1 166 ? 10.922 5.027 7.094 1 93.12 166 HIS B N 1
ATOM 3092 C CA . HIS B 1 166 ? 9.641 5.715 6.965 1 93.12 166 HIS B CA 1
ATOM 3093 C C . HIS B 1 166 ? 8.844 5.645 8.266 1 93.12 166 HIS B C 1
ATOM 3095 O O . HIS B 1 166 ? 9.07 4.754 9.086 1 93.12 166 HIS B O 1
ATOM 3101 N N . ARG B 1 167 ? 7.996 6.594 8.438 1 92.94 167 ARG B N 1
ATOM 3102 C CA . ARG B 1 167 ? 6.945 6.535 9.445 1 92.94 167 ARG B CA 1
ATOM 3103 C C . ARG B 1 167 ? 5.578 6.316 8.797 1 92.94 167 ARG B C 1
ATOM 3105 O O . ARG B 1 167 ? 5.133 7.129 7.988 1 92.94 167 ARG B O 1
ATOM 3112 N N . PRO B 1 168 ? 4.977 5.207 9.227 1 91.69 168 PRO B N 1
ATOM 3113 C CA . PRO B 1 168 ? 3.672 4.93 8.617 1 91.69 168 PRO B CA 1
ATOM 3114 C C . PRO B 1 168 ? 2.609 5.953 9.016 1 91.69 168 PRO B C 1
ATOM 3116 O O . PRO B 1 168 ? 2.742 6.625 10.039 1 91.69 168 PRO B O 1
ATOM 3119 N N . VAL B 1 169 ? 1.609 6.102 8.148 1 94 169 VAL B N 1
ATOM 3120 C CA . VAL B 1 169 ? 0.479 6.973 8.445 1 94 169 VAL B CA 1
ATOM 3121 C C . VAL B 1 169 ? -0.807 6.152 8.508 1 94 169 VAL B C 1
ATOM 3123 O O . VAL B 1 169 ? -0.894 5.082 7.902 1 94 169 VAL B O 1
ATOM 3126 N N . CYS B 1 170 ? -1.768 6.668 9.258 1 90.62 170 CYS B N 1
ATOM 3127 C CA . CYS B 1 170 ? -3.057 6.012 9.453 1 90.62 170 CYS B CA 1
ATOM 3128 C C . CYS B 1 170 ? -4.199 7.012 9.32 1 90.62 170 CYS B C 1
ATOM 3130 O O . CYS B 1 170 ? -4.094 8.148 9.789 1 90.62 170 CYS B O 1
ATOM 3132 N N . ALA B 1 171 ? -5.195 6.547 8.672 1 92.12 171 ALA B N 1
ATOM 3133 C CA . ALA B 1 171 ? -6.402 7.359 8.547 1 92.12 171 ALA B CA 1
ATOM 3134 C C . ALA B 1 171 ? -7.645 6.551 8.906 1 92.12 171 ALA B C 1
ATOM 3136 O O . ALA B 1 171 ? -7.711 5.352 8.641 1 92.12 171 ALA B O 1
ATOM 3137 N N . VAL B 1 172 ? -8.531 7.25 9.539 1 87.56 172 VAL B N 1
ATOM 3138 C CA . VAL B 1 172 ? -9.836 6.664 9.836 1 87.56 172 VAL B CA 1
ATOM 3139 C C . VAL B 1 172 ? -10.93 7.41 9.078 1 87.56 172 VAL B C 1
ATOM 3141 O O . VAL B 1 172 ? -11.078 8.625 9.227 1 87.56 172 VAL B O 1
ATOM 3144 N N . TYR B 1 173 ? -11.648 6.629 8.289 1 87.56 173 TYR B N 1
ATOM 3145 C CA . TYR B 1 173 ? -12.727 7.207 7.492 1 87.56 173 TYR B CA 1
ATOM 3146 C C . TYR B 1 173 ? -14.078 6.668 7.941 1 87.56 173 TYR B C 1
ATOM 3148 O O . TYR B 1 173 ? -14.188 5.512 8.352 1 87.56 173 TYR B O 1
ATOM 3156 N N . MET B 1 174 ? -15.047 7.559 7.867 1 82.75 174 MET B N 1
ATOM 3157 C CA . MET B 1 174 ? -16.453 7.16 7.949 1 82.75 174 MET B CA 1
ATOM 3158 C C . MET B 1 174 ? -17.156 7.344 6.609 1 82.75 174 MET B C 1
ATOM 3160 O O . MET B 1 174 ? -17.062 8.414 6 1 82.75 174 MET B O 1
ATOM 3164 N N . THR B 1 175 ? -17.719 6.242 6.129 1 82.38 175 THR B N 1
ATOM 3165 C CA . THR B 1 175 ? -18.359 6.355 4.816 1 82.38 175 THR B CA 1
ATOM 3166 C C . THR B 1 175 ? -19.781 5.828 4.855 1 82.38 175 THR B C 1
ATOM 3168 O O . THR B 1 175 ? -20.094 4.926 5.637 1 82.38 175 THR B O 1
ATOM 3171 N N . GLU B 1 176 ? -20.594 6.422 4.059 1 72.75 176 GLU B N 1
ATOM 3172 C CA . GLU B 1 176 ? -21.984 6.004 3.877 1 72.75 176 GLU B CA 1
ATOM 3173 C C . GLU B 1 176 ? -22.109 5.012 2.725 1 72.75 176 GLU B C 1
ATOM 3175 O O . GLU B 1 176 ? -21.422 5.129 1.715 1 72.75 176 GLU B O 1
ATOM 3180 N N . VAL B 1 177 ? -22.859 3.938 2.969 1 73.31 177 VAL B N 1
ATOM 3181 C CA . VAL B 1 177 ? -23.094 2.98 1.891 1 73.31 177 VAL B CA 1
ATOM 3182 C C . VAL B 1 177 ? -24.594 2.871 1.602 1 73.31 177 VAL B C 1
ATOM 3184 O O . VAL B 1 177 ? -25.422 3.109 2.484 1 73.31 177 VAL B O 1
ATOM 3187 N N . GLU B 1 178 ? -24.891 2.645 0.33 1 65.44 178 GLU B N 1
ATOM 3188 C CA . GLU B 1 178 ? -26.281 2.467 -0.085 1 65.44 178 GLU B CA 1
ATOM 3189 C C . GLU B 1 178 ? -26.781 1.064 0.248 1 65.44 178 GLU B C 1
ATOM 3191 O O . GLU B 1 178 ? -26.125 0.072 -0.066 1 65.44 178 GLU B O 1
ATOM 3196 N N . VAL B 1 179 ? -27.688 0.978 1.273 1 56.34 179 VAL B N 1
ATOM 3197 C CA . VAL B 1 179 ? -28.266 -0.312 1.633 1 56.34 179 VAL B CA 1
ATOM 3198 C C . VAL B 1 179 ? -29.609 -0.495 0.918 1 56.34 179 VAL B C 1
ATOM 3200 O O . VAL B 1 179 ? -30.422 0.426 0.876 1 56.34 179 VAL B O 1
ATOM 3203 N N . LEU B 1 180 ? -29.672 -1.376 -0.028 1 48.09 180 LEU B N 1
ATOM 3204 C CA . LEU B 1 180 ? -31 -1.688 -0.535 1 48.09 180 LEU B CA 1
ATOM 3205 C C . LEU B 1 180 ? -31.859 -2.305 0.558 1 48.09 180 LEU B C 1
ATOM 3207 O O . LEU B 1 180 ? -31.469 -3.295 1.182 1 48.09 180 LEU B O 1
ATOM 3211 N N . CYS B 1 181 ? -32.438 -1.468 1.315 1 44.94 181 CYS B N 1
ATOM 3212 C CA . CYS B 1 181 ? -33.438 -1.982 2.256 1 44.94 181 CYS B CA 1
ATOM 3213 C C . CYS B 1 181 ? -34.344 -2.984 1.577 1 44.94 181 CYS B C 1
ATOM 3215 O O . CYS B 1 181 ? -34.938 -2.693 0.528 1 44.94 181 CYS B O 1
ATOM 3217 N N . HIS B 1 182 ? -34.094 -4.164 1.701 1 41.62 182 HIS B N 1
ATOM 3218 C CA . HIS B 1 182 ? -35 -5.219 1.26 1 41.62 182 HIS B CA 1
ATOM 3219 C C . HIS B 1 182 ? -36.469 -4.816 1.469 1 41.62 182 HIS B C 1
ATOM 3221 O O . HIS B 1 182 ? -37.375 -5.387 0.848 1 41.62 182 HIS B O 1
ATOM 3227 N N . ARG B 1 183 ? -36.906 -4.062 2.365 1 35.38 183 ARG B N 1
ATOM 3228 C CA . ARG B 1 183 ? -38.344 -3.844 2.414 1 35.38 183 ARG B CA 1
ATOM 3229 C C . ARG B 1 183 ? -38.812 -3.156 1.146 1 35.38 183 ARG B C 1
ATOM 3231 O O . ARG B 1 183 ? -39.906 -3.465 0.646 1 35.38 183 ARG B O 1
ATOM 3238 N N . LYS B 1 184 ? -38.156 -2.246 0.544 1 35.5 184 LYS B N 1
ATOM 3239 C CA . LYS B 1 184 ? -38.781 -1.709 -0.664 1 35.5 184 LYS B CA 1
ATOM 3240 C C . LYS B 1 184 ? -38.625 -2.672 -1.837 1 35.5 184 LYS B C 1
ATOM 3242 O O . LYS B 1 184 ? -39.375 -2.621 -2.797 1 35.5 184 LYS B O 1
ATOM 3247 N N . PHE B 1 185 ? -37.594 -3.539 -2.025 1 32.41 185 PHE B N 1
ATOM 3248 C CA . PHE B 1 185 ? -37.781 -4.527 -3.082 1 32.41 185 PHE B CA 1
ATOM 3249 C C . PHE B 1 185 ? -38.938 -5.465 -2.758 1 32.41 185 PHE B C 1
ATOM 3251 O O . PHE B 1 185 ? -39.594 -5.988 -3.662 1 32.41 185 PHE B O 1
ATOM 3258 N N . GLN B 1 186 ? -39.312 -5.707 -1.614 1 30.72 186 GLN B N 1
ATOM 3259 C CA . GLN B 1 186 ? -40.625 -6.312 -1.485 1 30.72 186 GLN B CA 1
ATOM 3260 C C . GLN B 1 186 ? -41.719 -5.348 -1.93 1 30.72 186 GLN B C 1
ATOM 3262 O O . GLN B 1 186 ? -42.688 -5.742 -2.617 1 30.72 186 GLN B O 1
ATOM 3267 N N . LYS B 1 187 ? -41.688 -4.141 -1.651 1 30.62 187 LYS B N 1
ATOM 3268 C CA . LYS B 1 187 ? -42.75 -3.344 -2.242 1 30.62 187 LYS B CA 1
ATOM 3269 C C . LYS B 1 187 ? -42.562 -3.184 -3.746 1 30.62 187 LYS B C 1
ATOM 3271 O O . LYS B 1 187 ? -43.531 -3.281 -4.52 1 30.62 187 LYS B O 1
ATOM 3276 N N . ALA B 1 188 ? -41.375 -2.984 -4.184 1 31.05 188 ALA B N 1
ATOM 3277 C CA . ALA B 1 188 ? -41.312 -2.879 -5.641 1 31.05 188 ALA B CA 1
ATOM 3278 C C . ALA B 1 188 ? -41.375 -4.254 -6.293 1 31.05 188 ALA B C 1
ATOM 3280 O O . ALA B 1 188 ? -42.031 -4.418 -7.34 1 31.05 188 ALA B O 1
ATOM 3281 N N . LEU B 1 189 ? -40.781 -5.281 -5.688 1 30.97 189 LEU B N 1
ATOM 3282 C CA . LEU B 1 189 ? -41.156 -6.598 -6.195 1 30.97 189 LEU B CA 1
ATOM 3283 C C . LEU B 1 189 ? -42.594 -6.941 -5.82 1 30.97 189 LEU B C 1
ATOM 3285 O O . LEU B 1 189 ? -43.312 -7.562 -6.605 1 30.97 189 LEU B O 1
ATOM 3289 N N . THR B 1 190 ? -43.031 -6.422 -4.742 1 29.52 190 THR B N 1
ATOM 3290 C CA . THR B 1 190 ? -44.438 -6.637 -4.527 1 29.52 190 THR B CA 1
ATOM 3291 C C . THR B 1 190 ? -45.281 -5.859 -5.551 1 29.52 190 THR B C 1
ATOM 3293 O O . THR B 1 190 ? -46.312 -6.344 -6.02 1 29.52 190 THR B O 1
ATOM 3296 N N . PHE B 1 191 ? -44.812 -4.727 -5.988 1 29.09 191 PHE B N 1
ATOM 3297 C CA . PHE B 1 191 ? -45.688 -4.125 -6.992 1 29.09 191 PHE B CA 1
ATOM 3298 C C . PHE B 1 191 ? -45.531 -4.836 -8.336 1 29.09 191 PHE B C 1
ATOM 3300 O O . PHE B 1 191 ? -46.5 -4.98 -9.07 1 29.09 191 PHE B O 1
ATOM 3307 N N . THR B 1 192 ? -44.312 -5.277 -8.68 1 28.03 192 THR B N 1
ATOM 3308 C CA . THR B 1 192 ? -44.312 -5.859 -10.016 1 28.03 192 THR B CA 1
ATOM 3309 C C . THR B 1 192 ? -44.906 -7.262 -9.992 1 28.03 192 THR B C 1
ATOM 3311 O O . THR B 1 192 ? -45.375 -7.758 -11.023 1 28.03 192 THR B O 1
ATOM 3314 N N . ASN B 1 193 ? -44.812 -7.949 -8.859 1 28.95 193 ASN B N 1
ATOM 3315 C CA . ASN B 1 193 ? -45.594 -9.18 -8.922 1 28.95 193 ASN B CA 1
ATOM 3316 C C . ASN B 1 193 ? -47.094 -8.898 -9.062 1 28.95 193 ASN B C 1
ATOM 3318 O O . ASN B 1 193 ? -47.906 -9.82 -9.258 1 28.95 193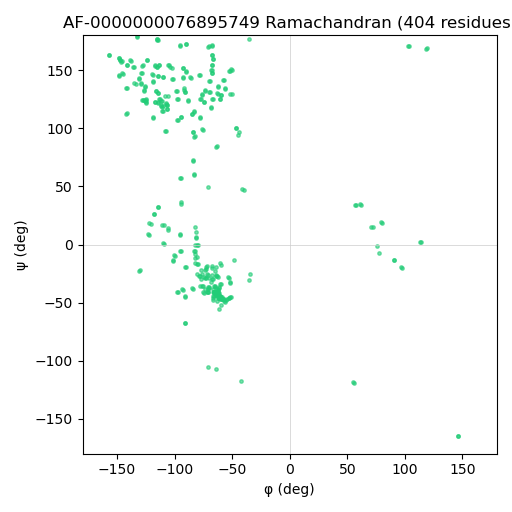 ASN B O 1
ATOM 3322 N N . LEU B 1 194 ? -47.562 -7.723 -8.734 1 29.06 194 LEU B N 1
ATOM 3323 C CA . LEU B 1 194 ? -49 -7.586 -9.023 1 29.06 194 LEU B CA 1
ATOM 3324 C C . LEU B 1 194 ? -49.281 -7.793 -10.508 1 29.06 194 LEU B C 1
ATOM 3326 O O . LEU B 1 194 ? -50.281 -8.391 -10.875 1 29.06 194 LEU B O 1
ATOM 3330 N N . GLU B 1 195 ? -48.625 -7.117 -11.406 1 28.98 195 GLU B N 1
ATOM 3331 C CA . GLU B 1 195 ? -49.344 -7.145 -12.68 1 28.98 195 GLU B CA 1
ATOM 3332 C C . GLU B 1 195 ? -49.062 -8.43 -13.445 1 28.98 195 GLU B C 1
ATOM 3334 O O . GLU B 1 195 ? -49.688 -8.703 -14.469 1 28.98 195 GLU B O 1
ATOM 3339 N N . VAL B 1 196 ? -48.031 -9.219 -13.117 1 29.14 196 VAL B N 1
ATOM 3340 C CA . VAL B 1 196 ? -47.938 -10.359 -14.023 1 29.14 196 VAL B CA 1
ATOM 3341 C C . VAL B 1 196 ? -48.906 -11.445 -13.578 1 29.14 196 VAL B C 1
ATOM 3343 O O . VAL B 1 196 ? -48.781 -12.602 -13.977 1 29.14 196 VAL B O 1
ATOM 3346 N N . ASP B 1 197 ? -49.906 -11.188 -12.695 1 27.23 197 ASP B N 1
ATOM 3347 C CA . ASP B 1 197 ? -50.875 -12.227 -12.43 1 27.23 197 ASP B CA 1
ATOM 3348 C C . ASP B 1 197 ? -51.281 -12.93 -13.727 1 27.23 197 ASP B C 1
ATOM 3350 O O . ASP B 1 197 ? -51.062 -14.133 -13.891 1 27.23 197 ASP B O 1
ATOM 3354 N N . ASP B 1 198 ? -52.594 -12.812 -14.078 1 27.59 198 ASP B N 1
ATOM 3355 C CA . ASP B 1 198 ? -53.719 -13.586 -14.586 1 27.59 198 ASP B CA 1
ATOM 3356 C C . ASP B 1 198 ? -53.625 -13.75 -16.094 1 27.59 198 ASP B C 1
ATOM 3358 O O . ASP B 1 198 ? -54.406 -14.516 -16.688 1 27.59 198 ASP B O 1
ATOM 3362 N N . HIS B 1 199 ? -52.938 -12.82 -16.781 1 28.14 199 HIS B N 1
ATOM 3363 C CA . HIS B 1 199 ? -53.5 -12.875 -18.125 1 28.14 199 HIS B CA 1
ATOM 3364 C C . HIS B 1 199 ? -52.938 -14.055 -18.906 1 28.14 199 HIS B C 1
ATOM 3366 O O . HIS B 1 199 ? -53.469 -14.422 -19.953 1 28.14 199 HIS B O 1
ATOM 3372 N N . LEU B 1 200 ? -51.688 -14.508 -18.562 1 25.55 200 LEU B N 1
ATOM 3373 C CA . LEU B 1 200 ? -51.281 -15.367 -19.672 1 25.55 200 LEU B CA 1
ATOM 3374 C C . LEU B 1 200 ? -51.875 -16.75 -19.531 1 25.55 200 LEU B C 1
ATOM 3376 O O . LEU B 1 200 ? -51.625 -17.641 -20.359 1 25.55 200 LEU B O 1
ATOM 3380 N N . PHE B 1 201 ? -52.5 -17.172 -18.359 1 22.75 201 PHE B N 1
ATOM 3381 C CA . PHE B 1 201 ? -53 -18.531 -18.531 1 22.75 201 PHE B CA 1
ATOM 3382 C C . PHE B 1 201 ? -54.094 -18.562 -19.594 1 22.75 201 PHE B C 1
ATOM 3384 O O . PHE B 1 201 ? -54.625 -19.641 -19.922 1 22.75 201 PHE B O 1
ATOM 3391 N N . LEU B 1 202 ? -54.719 -17.422 -19.828 1 22.28 202 LEU B N 1
ATOM 3392 C CA . LEU B 1 202 ? -55.938 -17.734 -20.562 1 22.28 202 LEU B CA 1
ATOM 3393 C C . LEU B 1 202 ? -55.625 -18.266 -21.953 1 22.28 202 LEU B C 1
ATOM 3395 O O . LEU B 1 202 ? -56.469 -18.938 -22.562 1 22.28 202 LEU B O 1
ATOM 3399 N N . GLU B 1 203 ? -54.656 -17.766 -22.625 1 21.27 203 GLU B N 1
ATOM 3400 C CA . GLU B 1 203 ? -55.031 -18.078 -24.016 1 21.27 203 GLU B CA 1
ATOM 3401 C C . GLU B 1 203 ? -54.625 -19.5 -24.375 1 21.27 203 GLU B C 1
ATOM 3403 O O . GLU B 1 203 ? -55 -20 -25.438 1 21.27 203 GLU B O 1
ATOM 3408 N N . ARG B 1 204 ? -53.969 -20.359 -23.484 1 19.28 204 ARG B N 1
ATOM 3409 C CA . ARG B 1 204 ? -54.188 -21.641 -24.141 1 19.28 204 ARG B CA 1
ATOM 3410 C C . ARG B 1 204 ? -55.531 -22.234 -23.75 1 19.28 204 ARG B C 1
ATOM 3412 O O . ARG B 1 204 ? -55.969 -22.094 -22.609 1 19.28 204 ARG B O 1
#

InterPro domains:
  IPR000300 Inositol polyphosphate-related phosphatase [PF22669] (2-171)
  IPR000300 Inositol polyphosphate-related phosphatase [SM00128] (1-181)
  IPR036691 Endonuclease/exonuclease/phosphatase superfamily [G3DSA:3.60.10.10] (1-200)
  IPR036691 Endonuclease/exonuclease/phosphatase superfamily [SSF56219] (3-195)
  IPR045849 Inositol polyphosphate 5-phosphatase, plant [PTHR45666] (1-193)

Sequence (408 aa):
MSIYQTPFCFVCCHLTSGEKDGNLTKRNADVEEILRRTIFNPVHRVSMPKGIHDHEKIIWFGDLNYRINLSYERTHELISRQEWDLLFDNDQLKWELMKGRTFDGWIEGVISFPPTYKYEFNSDKYAGDEPISARRRPAWCDRILSYGKGIRLDSYRRAELNLSDHRPVCAVYMTEVEVLCHRKFQKALTFTNLEVDDHLFLERMSIYQTPFCFVCCHLTSGEKDGNLTKRNADVEEILRRTIFNPVHRVSMPKGIHDHEKIIWFGDLNYRINLSYERTHELISRQEWDLLFDNDQLKWELMKGRTFDGWIEGVISFPPTYKYEFNSDKYAGDEPISARRRPAWCDRILSYGKGIRLDSYRRAELNLSDHRPVCAVYMTEVEVLCHRKFQKALTFTNLEVDDHLFLER

Secondary structure (DSSP, 8-state):
-EETTEEEEEEEEEPPP--STTHHHHHHHHHHHHHHH--S--S--TT---SGGGSSEEEEEEE----BSS-HHHHHHHHHTT-HHHHHTTBHHHHHHHH-STTTTEEE----S---B-B-TTSSSBP-SS-GGG----B--EEEEEESSSEEEEEEEE----SSSB--EEEEEEE------HHHHHHHHHHHHHHS-THHHHT-/-EETTEEEEEEEEEPPP--STTHHHHHHHHHHHHHHH--S--S--TT---SGGGSSEEEEEEE----BSS-HHHHHHHHHTT-HHHHHTTBHHHHHHHH-STTTT-EE----S---B-B-TTSSSBP-SS-GGG----B--EEEEEESSSEEEEEEEE----SSSB--EEEEEEE------HHHHHHHHHHHHHHTSSGGGT--